Protein 6C7L (pdb70)

Secondary structure (DSSP, 8-state):
-----PEEEESTTGGGGHHHHHTT-SEEEEEE-HHHHHTTHHHHHHHHHHHTT-EEEEEE---SS-BHHHHHHHHHHHHHH--SEEEEEESHHHHHHHHHHHHHHH-TTS-HHHH-BSSTT--PPPP----SEEEEEESSS---TTT-SEEEEEETTEEEEEE-GGGS-SEEEE-TTTGGGS-HHHHHHHHHHHHHHHHHHHHSTT--HHHHHHHHHHHHHHHHHHHHHHTT-HHHHHHHHHHHHHHHHHHHHH---HHHHHHHHTGGGS-HHHHHHHHHHHHHHHHHHH-HHHHHHHHHHHHHTT--SHHHHHHHHHHHHHHTTPPPGGGTS-HHHHHHHHHHHHHHHHH-GGGGGSSS---HHHHHHHHHHHHHT-

Radius of gyration: 20.1 Å; Cα contacts (8 Å, |Δi|>4): 814; chains: 1; bounding box: 44×54×52 Å

Organism: NCBI:txid277988

Sequence (378 aa):
MFWLKTRIIEGEGSLSRRLLSREVKGHERVLILASGSMKRHGFLSEAEDYVKEAGAEEVFSIAGLPAEPSVEVIEEEFLPKVREFGPDLLLVAMMGGGSVIDTTKALKVFYDAPELNNFGEIAFIDRFSKKPKKPVPRLKTLLIAIPSTSGAGSEVSGASVVLKKKGGVKYNIVTPEIAPDVAILDPRLLPRTMPPEEVARNSSGLDVLVHGIEAYTTKKVASPFSDAMAIKAIKTVYRWLPLSVKGDEEEARARVHYAATMMAGIAFLNARLGLCHAMSHKAAWIGPHHGLLNAVFLPYVMEFNASKSSDDYARRRYAEIARELGFQQTAKKDLIEVVKKELNEEMLGVPKLGELVDEETFASSKVEEMAEKTYHDGLIAFNPVEPKPEEIKELYLKAYRGE

CATH classification: 1.20.1090.10

InterPro domains:
  IPR001670 Alcohol dehydrogenase, iron-type/glycerol dehydrogenase GldA [PF00465] (6-176)
  IPR034802 NADPH-dependent butanol dehydrogenase [cd08179] (1-375)
  IPR039697 Iron-type alcohol dehydrogenase-like [PTHR11496] (2-375)
  IPR056798 Fe-containing alcohol dehydrogenase-like, C-terminal [PF25137] (190-375)

Structure (mmCIF, N/CA/C/O backbone):
data_6C7L
#
_entry.id   6C7L
#
_cell.length_a   69.304
_cell.length_b   69.304
_cell.length_c   166.644
_cell.angle_alpha   90.00
_cell.angle_beta   90.00
_cell.angle_gamma   90.00
#
_symmetry.space_group_name_H-M   'P 43 21 2'
#
loop_
_entity.id
_entity.type
_entity.pdbx_description
1 polymer 'Alcohol dehydrogenase'
2 non-polymer "2'-MONOPHOSPHOADENOSINE-5'-DIPHOSPHATE"
3 non-polymer 'PHOSPHATE ION'
4 non-polymer 1,2-ETHANEDIOL
5 non-polymer (4S)-2-METHYL-2,4-PENTANEDIOL
6 water water
#
loop_
_atom_site.group_PDB
_atom_site.id
_atom_site.type_symbol
_atom_site.label_atom_id
_atom_site.label_alt_id
_atom_site.label_comp_id
_atom_site.label_asym_id
_atom_site.label_entity_id
_atom_site.label_seq_id
_atom_site.pdbx_PDB_ins_code
_atom_site.Cartn_x
_atom_site.Cartn_y
_atom_site.Cartn_z
_atom_site.occupancy
_atom_site.B_iso_or_equiv
_atom_site.auth_seq_id
_atom_site.auth_comp_id
_atom_site.auth_asym_id
_atom_site.auth_atom_id
_atom_site.pdbx_PDB_model_num
ATOM 1 N N . MET A 1 1 ? -16.132 -9.378 -11.321 1.00 42.72 1 MET A N 1
ATOM 2 C CA . MET A 1 1 ? -16.582 -9.512 -9.925 1.00 41.40 1 MET A CA 1
ATOM 3 C C . MET A 1 1 ? -15.366 -9.649 -8.996 1.00 37.03 1 MET A C 1
ATOM 4 O O . MET A 1 1 ? -14.225 -9.806 -9.458 1.00 36.42 1 MET A O 1
ATOM 20 N N . PHE A 1 2 ? -15.655 -9.766 -7.707 1.00 29.70 2 PHE A N 1
ATOM 21 C CA . PHE A 1 2 ? -14.675 -10.251 -6.731 1.00 27.97 2 PHE A CA 1
ATOM 22 C C . PHE A 1 2 ? -15.375 -11.265 -5.819 1.00 27.37 2 PHE A C 1
ATOM 23 O O . PHE A 1 2 ? -16.431 -10.980 -5.262 1.00 26.93 2 PHE A O 1
ATOM 40 N N . TRP A 1 3 ? -14.800 -12.445 -5.691 1.00 27.32 3 TRP A N 1
ATOM 41 C CA . TRP A 1 3 ? -15.330 -13.453 -4.795 1.00 30.36 3 TRP A CA 1
ATOM 42 C C . TRP A 1 3 ? -14.198 -14.313 -4.277 1.00 31.27 3 TRP A C 1
ATOM 43 O O . TRP A 1 3 ? -13.109 -14.387 -4.874 1.00 30.76 3 TRP A O 1
ATOM 64 N N . LEU A 1 4 ? -14.465 -14.972 -3.160 1.00 26.93 4 LEU A N 1
ATOM 65 C CA . LEU A 1 4 ? -13.513 -15.909 -2.585 1.00 27.17 4 LEU A CA 1
ATOM 66 C C . LEU A 1 4 ? -14.321 -17.000 -1.908 1.00 27.90 4 LEU A C 1
ATOM 67 O O . LEU A 1 4 ? -15.031 -16.734 -0.920 1.00 27.07 4 LEU A O 1
ATOM 83 N N . LYS A 1 5 ? -14.249 -18.203 -2.468 1.00 25.93 5 LYS A N 1
ATOM 84 C CA . LYS A 1 5 ? -14.937 -19.347 -1.875 1.00 29.29 5 LYS A CA 1
ATOM 85 C C . LYS A 1 5 ? -14.269 -19.778 -0.585 1.00 28.58 5 LYS A C 1
ATOM 86 O O . LYS A 1 5 ? -14.923 -20.178 0.352 1.00 28.52 5 LYS A O 1
ATOM 105 N N . THR A 1 6 ? -12.946 -19.794 -0.602 1.00 27.38 6 THR A N 1
ATOM 106 C CA . THR A 1 6 ? -12.155 -20.470 0.402 1.00 26.21 6 THR A CA 1
ATOM 107 C C . THR A 1 6 ? -12.130 -19.658 1.694 1.00 28.51 6 THR A C 1
ATOM 108 O O . THR A 1 6 ? -11.881 -18.462 1.681 1.00 26.77 6 THR A O 1
ATOM 119 N N . ARG A 1 7 ? -12.310 -20.347 2.810 1.00 29.00 7 ARG A N 1
ATOM 120 C CA . ARG A 1 7 ? -12.050 -19.798 4.136 1.00 28.93 7 ARG A CA 1
ATOM 121 C C . ARG A 1 7 ? -10.598 -20.054 4.529 1.00 26.61 7 ARG A C 1
ATOM 122 O O . ARG A 1 7 ? -10.119 -21.194 4.440 1.00 25.69 7 ARG A O 1
ATOM 143 N N . ILE A 1 8 ? -9.896 -18.994 4.910 1.00 25.08 8 ILE A N 1
ATOM 144 C CA . ILE A 1 8 ? -8.470 -19.070 5.166 1.00 26.70 8 ILE A CA 1
ATOM 145 C C . ILE A 1 8 ? -8.168 -19.072 6.671 1.00 27.65 8 ILE A C 1
ATOM 146 O O . ILE A 1 8 ? -8.609 -18.193 7.436 1.00 27.48 8 ILE A O 1
ATOM 162 N N . ILE A 1 9 ? -7.506 -20.134 7.091 1.00 28.05 9 ILE A N 1
ATOM 163 C CA . ILE A 1 9 ? -6.959 -20.245 8.441 1.00 27.92 9 ILE A CA 1
ATOM 164 C C . ILE A 1 9 ? -5.457 -20.050 8.366 1.00 28.08 9 ILE A C 1
ATOM 165 O O . ILE A 1 9 ? -4.802 -20.677 7.536 1.00 29.24 9 ILE A O 1
ATOM 181 N N . GLU A 1 10 ? -4.915 -19.141 9.172 1.00 28.46 10 GLU A N 1
ATOM 182 C CA . GLU A 1 10 ? -3.509 -18.748 9.060 1.00 29.12 10 GLU A CA 1
ATOM 183 C C . GLU A 1 10 ? -2.928 -18.490 10.437 1.00 31.49 10 GLU A C 1
ATOM 184 O O . GLU A 1 10 ? -3.617 -18.021 11.329 1.00 34.99 10 GLU A O 1
ATOM 206 N N . GLY A 1 11 ? -1.658 -18.823 10.624 1.00 28.19 11 GLY A N 1
ATOM 207 C CA . GLY A 1 11 ? -0.982 -18.496 11.873 1.00 30.71 11 GLY A CA 1
ATOM 208 C C . GLY A 1 11 ? -0.068 -19.599 12.344 1.00 27.96 11 GLY A C 1
ATOM 209 O O . GLY A 1 11 ? -0.139 -20.737 11.853 1.00 27.00 11 GLY A O 1
ATOM 213 N N . GLU A 1 12 ? 0.765 -19.281 13.330 1.00 28.56 12 GLU A N 1
ATOM 214 C CA . GLU A 1 12 ? 1.675 -20.278 13.911 1.00 28.55 12 GLU A CA 1
ATOM 215 C C . GLU A 1 12 ? 0.861 -21.352 14.586 1.00 28.13 12 GLU A C 1
ATOM 216 O O . GLU A 1 12 ? -0.127 -21.060 15.236 1.00 30.28 12 GLU A O 1
ATOM 228 N N . GLY A 1 13 ? 1.226 -22.605 14.344 1.00 30.80 13 GLY A N 1
ATOM 229 C CA . GLY A 1 13 ? 0.556 -23.739 14.948 1.00 30.31 13 GLY A CA 1
ATOM 230 C C . GLY A 1 13 ? -0.794 -24.074 14.341 1.00 31.80 13 GLY A C 1
ATOM 231 O O . GLY A 1 13 ? -1.466 -24.989 14.811 1.00 30.91 13 GLY A O 1
ATOM 235 N N . SER A 1 14 ? -1.156 -23.412 13.234 1.00 29.64 14 SER A N 1
ATOM 236 C CA . SER A 1 14 ? -2.512 -23.512 12.710 1.00 28.92 14 SER A CA 1
ATOM 237 C C . SER A 1 14 ? -2.824 -24.845 12.015 1.00 30.03 14 SER A C 1
ATOM 238 O O . SER A 1 14 ? -3.995 -25.180 11.857 1.00 27.73 14 SER A O 1
ATOM 246 N N . LEU A 1 15 ? -1.819 -25.679 11.743 1.00 27.89 15 LEU A N 1
ATOM 247 C CA . LEU A 1 15 ? -2.106 -27.053 11.297 1.00 28.98 15 LEU A CA 1
ATOM 248 C C . LEU A 1 15 ? -3.054 -27.817 12.247 1.00 29.24 15 LEU A C 1
ATOM 249 O O . LEU A 1 15 ? -3.853 -28.652 11.806 1.00 27.79 15 LEU A O 1
ATOM 265 N N . SER A 1 16 ? -2.915 -27.568 13.546 1.00 28.19 16 SER A N 1
ATOM 266 C CA . SER A 1 16 ? -3.768 -28.198 14.548 1.00 29.55 16 SER A CA 1
ATOM 267 C C . SER A 1 16 ? -5.258 -27.850 14.426 1.00 30.59 16 SER A C 1
ATOM 268 O O . SER A 1 16 ? -6.109 -28.596 14.927 1.00 29.28 16 SER A O 1
ATOM 276 N N A ARG A 1 17 ? -5.567 -26.745 13.755 0.50 30.03 17 ARG A N 1
ATOM 277 N N B ARG A 1 17 ? -5.573 -26.763 13.728 0.50 30.35 17 ARG A N 1
ATOM 278 C CA A ARG A 1 17 ? -6.952 -26.399 13.438 0.50 32.00 17 ARG A CA 1
ATOM 279 C CA B ARG A 1 17 ? -6.965 -26.412 13.433 0.50 32.50 17 ARG A CA 1
ATOM 280 C C A ARG A 1 17 ? -7.667 -27.456 12.596 0.50 29.93 17 ARG A C 1
ATOM 281 C C B ARG A 1 17 ? -7.659 -27.366 12.467 0.50 30.33 17 ARG A C 1
ATOM 282 O O A ARG A 1 17 ? -8.894 -27.561 12.659 0.50 28.36 17 ARG A O 1
ATOM 283 O O B ARG A 1 17 ? -8.854 -27.237 12.236 0.50 29.99 17 ARG A O 1
ATOM 324 N N . LEU A 1 18 ? -6.910 -28.310 11.901 1.00 29.46 18 LEU A N 1
ATOM 325 C CA A LEU A 1 18 ? -7.510 -29.425 11.181 0.60 29.83 18 LEU A CA 1
ATOM 326 C CA B LEU A 1 18 ? -7.485 -29.470 11.205 0.40 30.74 18 LEU A CA 1
ATOM 327 C C . LEU A 1 18 ? -8.511 -30.204 12.055 1.00 32.50 18 LEU A C 1
ATOM 328 O O . LEU A 1 18 ? -9.560 -30.651 11.559 1.00 34.12 18 LEU A O 1
ATOM 358 N N . SER A 1 19 ? -8.216 -30.367 13.347 1.00 33.19 19 SER A N 1
ATOM 359 C CA . SER A 1 19 ? -9.159 -31.091 14.225 1.00 33.66 19 SER A CA 1
ATOM 360 C C . SER A 1 19 ? -10.543 -30.456 14.206 1.00 36.23 19 SER A C 1
ATOM 361 O O . SER A 1 19 ? -11.537 -31.149 14.012 1.00 37.45 19 SER A O 1
ATOM 369 N N . ARG A 1 20 ? -10.582 -29.129 14.332 1.00 34.48 20 ARG A N 1
ATOM 370 C CA . ARG A 1 20 ? -11.827 -28.381 14.316 1.00 36.07 20 ARG A CA 1
ATOM 371 C C . ARG A 1 20 ? -12.493 -28.491 12.964 1.00 36.16 20 ARG A C 1
ATOM 372 O O . ARG A 1 20 ? -13.702 -28.703 12.887 1.00 36.23 20 ARG A O 1
ATOM 406 N N . GLU A 1 21 ? -11.698 -28.443 11.896 1.00 33.30 21 GLU A N 1
ATOM 407 C CA . GLU A 1 21 ? -12.245 -28.459 10.547 1.00 34.67 21 GLU A CA 1
ATOM 408 C C . GLU A 1 21 ? -12.783 -29.814 10.113 1.00 36.54 21 GLU A C 1
ATOM 409 O O . GLU A 1 21 ? -13.595 -29.884 9.199 1.00 37.99 21 GLU A O 1
ATOM 421 N N . VAL A 1 22 ? -12.330 -30.899 10.721 1.00 38.90 22 VAL A N 1
ATOM 422 C CA . VAL A 1 22 ? -12.863 -32.200 10.320 1.00 43.63 22 VAL A CA 1
ATOM 423 C C . VAL A 1 22 ? -14.084 -32.619 11.134 1.00 45.62 22 VAL A C 1
ATOM 424 O O . VAL A 1 22 ? -14.831 -33.478 10.693 1.00 4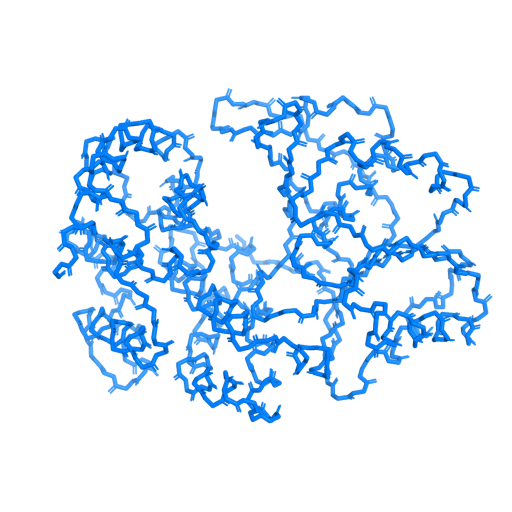6.59 22 VAL A O 1
ATOM 437 N N . LYS A 1 23 ? -14.354 -31.944 12.250 1.00 53.24 23 LYS A N 1
ATOM 438 C CA . LYS A 1 23 ? -15.626 -32.128 12.971 1.00 61.92 23 LYS A CA 1
ATOM 439 C C . LYS A 1 23 ? -16.793 -32.286 12.009 1.00 58.38 23 LYS A C 1
ATOM 440 O O . LYS A 1 23 ? -17.003 -31.433 11.148 1.00 53.91 23 LYS A O 1
ATOM 459 N N . GLY A 1 24 ? -17.571 -33.355 12.189 1.00 56.42 24 GLY A N 1
ATOM 460 C CA . GLY A 1 24 ? -18.736 -33.612 11.352 1.00 55.11 24 GLY A CA 1
ATOM 461 C C . GLY A 1 24 ? -18.414 -34.479 10.147 1.00 51.44 24 GLY A C 1
ATOM 462 O O . GLY A 1 24 ? -19.257 -34.687 9.281 1.00 54.05 24 GLY A O 1
ATOM 466 N N . HIS A 1 25 ? -17.158 -34.893 10.042 1.00 43.67 25 HIS A N 1
ATOM 467 C CA . HIS A 1 25 ? -16.731 -35.782 8.981 1.00 44.65 25 HIS A CA 1
ATOM 468 C C . HIS A 1 25 ? -16.052 -36.964 9.625 1.00 43.97 25 HIS A C 1
ATOM 469 O O . HIS A 1 25 ? -15.424 -36.841 10.674 1.00 52.96 25 HIS A O 1
ATOM 484 N N . GLU A 1 26 ? -16.244 -38.122 9.035 1.00 42.53 26 GLU A N 1
ATOM 485 C CA . GLU A 1 26 ? -15.850 -39.361 9.680 1.00 45.64 26 GLU A CA 1
ATOM 486 C C . GLU A 1 26 ? -14.689 -40.029 8.958 1.00 40.98 26 GLU A C 1
ATOM 487 O O . GLU A 1 26 ? -14.014 -40.893 9.535 1.00 37.27 26 GLU A O 1
ATOM 499 N N . ARG A 1 27 ? -14.487 -39.677 7.688 1.00 35.88 27 ARG A N 1
ATOM 500 C CA . ARG A 1 27 ? -13.508 -40.385 6.862 1.00 36.56 27 ARG A CA 1
ATOM 501 C C . ARG A 1 27 ? -12.692 -39.429 5.995 1.00 34.46 27 ARG A C 1
ATOM 502 O O . ARG A 1 27 ? -13.160 -38.910 4.984 1.00 35.20 27 ARG A O 1
ATOM 523 N N . VAL A 1 28 ? -11.465 -39.190 6.422 1.00 32.93 28 VAL A N 1
ATOM 524 C CA . VAL A 1 28 ? -10.636 -38.169 5.805 1.00 33.25 28 VAL A CA 1
ATOM 525 C C . VAL A 1 28 ? -9.520 -38.799 4.982 1.00 32.63 28 VAL A C 1
ATOM 526 O O . VAL A 1 28 ? -8.727 -39.610 5.490 1.00 31.31 28 VAL A O 1
ATOM 539 N N . LEU A 1 29 ? -9.443 -38.429 3.708 1.00 31.29 29 LEU A N 1
ATOM 540 C CA . LEU A 1 29 ? -8.327 -38.871 2.881 1.00 33.33 29 LEU A CA 1
ATOM 541 C C . LEU A 1 29 ? -7.356 -37.739 2.725 1.00 30.50 29 LEU A C 1
ATOM 542 O O . LEU A 1 29 ? -7.780 -36.629 2.416 1.00 29.17 29 LEU A O 1
ATOM 558 N N . ILE A 1 30 ? -6.069 -38.020 2.944 1.00 30.63 30 ILE A N 1
ATOM 559 C CA . ILE A 1 30 ? -4.979 -37.022 2.770 1.00 29.77 30 ILE A CA 1
ATOM 560 C C . ILE A 1 30 ? -4.038 -37.448 1.646 1.00 30.93 30 ILE A C 1
ATOM 561 O O . ILE A 1 30 ? -3.518 -38.574 1.634 1.00 29.75 30 ILE A O 1
ATOM 577 N N . LEU A 1 31 ? -3.908 -36.594 0.638 1.00 29.19 31 LEU A N 1
ATOM 578 C CA . LEU A 1 31 ? -2.828 -36.709 -0.317 1.00 31.69 31 LEU A CA 1
ATOM 579 C C . LEU A 1 31 ? -1.720 -35.776 0.113 1.00 31.39 31 LEU A C 1
ATOM 580 O O . LEU A 1 31 ? -1.944 -34.588 0.352 1.00 29.38 31 LEU A O 1
ATOM 596 N N . ALA A 1 32 ? -0.507 -36.304 0.171 1.00 31.61 32 ALA A N 1
ATOM 597 C CA . ALA A 1 32 ? 0.628 -35.569 0.681 1.00 32.08 32 ALA A CA 1
ATOM 598 C C . ALA A 1 32 ? 1.846 -35.753 -0.220 1.00 33.87 32 ALA A C 1
ATOM 599 O O . ALA A 1 32 ? 2.040 -36.836 -0.801 1.00 34.39 32 ALA A O 1
ATOM 606 N N . SER A 1 33 ? 2.738 -34.761 -0.216 1.00 31.63 33 SER A N 1
ATOM 607 C CA . SER A 1 33 ? 4.059 -34.939 -0.843 1.00 33.40 33 SER A CA 1
ATOM 608 C C . SER A 1 33 ? 4.943 -35.843 -0.002 1.00 34.31 33 SER A C 1
ATOM 609 O O . SER A 1 33 ? 4.707 -36.039 1.204 1.00 33.01 33 SER A O 1
ATOM 617 N N . GLY A 1 34 ? 5.944 -36.414 -0.665 1.00 36.67 34 GLY A N 1
ATOM 618 C CA . GLY A 1 34 ? 6.999 -37.178 0.011 1.00 37.08 34 GLY A CA 1
ATOM 619 C C . GLY A 1 34 ? 7.609 -36.382 1.160 1.00 36.79 34 GLY A C 1
ATOM 620 O O . GLY A 1 34 ? 7.776 -36.897 2.266 1.00 36.20 34 GLY A O 1
ATOM 624 N N . SER A 1 35 ? 7.841 -35.094 0.929 1.00 35.34 35 SER A N 1
ATOM 625 C CA . SER A 1 35 ? 8.495 -34.245 1.939 1.00 37.02 35 SER A CA 1
ATOM 626 C C . SER A 1 35 ? 7.613 -34.049 3.206 1.00 37.48 35 SER A C 1
ATOM 627 O O . SER A 1 35 ? 8.118 -34.012 4.343 1.00 35.35 35 SER A O 1
ATOM 640 N N . MET A 1 36 ? 6.300 -33.941 3.009 1.00 32.39 36 MET A N 1
ATOM 641 C CA . MET A 1 36 ? 5.364 -33.824 4.139 1.00 33.90 36 MET A CA 1
ATOM 642 C C . MET A 1 36 ? 5.415 -35.079 5.022 1.00 34.43 36 MET A C 1
ATOM 643 O O . MET A 1 36 ? 5.446 -34.995 6.245 1.00 33.87 36 MET A O 1
ATOM 657 N N . LYS A 1 37 ? 5.534 -36.239 4.395 1.00 35.75 37 LYS A N 1
ATOM 658 C CA . LYS A 1 37 ? 5.702 -37.489 5.129 1.00 37.14 37 LYS A CA 1
ATOM 659 C C . LYS A 1 37 ? 7.038 -37.500 5.875 1.00 38.17 37 LYS A C 1
ATOM 660 O O . LYS A 1 37 ? 7.060 -37.734 7.082 1.00 39.46 37 LYS A O 1
ATOM 696 N N . ARG A 1 38 ? 8.136 -37.267 5.156 1.00 39.08 38 ARG A N 1
ATOM 697 C CA . ARG A 1 38 ? 9.490 -37.331 5.740 1.00 41.22 38 ARG A CA 1
ATOM 698 C C . ARG A 1 38 ? 9.690 -36.393 6.923 1.00 41.21 38 ARG A C 1
ATOM 699 O O . ARG A 1 38 ? 10.441 -36.713 7.844 1.00 39.89 38 ARG A O 1
ATOM 732 N N . HIS A 1 39 ? 9.132 -35.192 6.840 1.00 37.52 39 HIS A N 1
ATOM 733 C CA . HIS A 1 39 ? 9.298 -34.195 7.886 1.00 38.41 39 HIS A CA 1
ATOM 734 C C . HIS A 1 39 ? 8.355 -34.388 9.052 1.00 34.79 39 HIS A C 1
ATOM 735 O O . HIS A 1 39 ? 8.368 -33.591 9.992 1.00 35.75 39 HIS A O 1
ATOM 761 N N . GLY A 1 40 ? 7.512 -35.412 8.975 1.00 32.71 40 GLY A N 1
ATOM 762 C CA . GLY A 1 40 ? 6.589 -35.747 10.069 1.00 34.99 40 GLY A CA 1
ATOM 763 C C . GLY A 1 40 ? 5.284 -34.970 10.073 1.00 31.36 40 GLY A C 1
ATOM 764 O O . GLY A 1 40 ? 4.442 -35.193 10.924 1.00 34.59 40 GLY A O 1
ATOM 768 N N . PHE A 1 41 ? 5.076 -34.108 9.081 1.00 32.38 41 PHE A N 1
ATOM 769 C CA . PHE A 1 41 ? 3.904 -33.247 9.064 1.00 30.25 41 PHE A CA 1
ATOM 770 C C . PHE A 1 41 ? 2.653 -34.047 8.729 1.00 30.60 41 PHE A C 1
ATOM 771 O O . PHE A 1 41 ? 1.558 -33.755 9.241 1.00 30.20 41 PHE A O 1
ATOM 788 N N . LEU A 1 42 ? 2.792 -35.013 7.822 1.00 29.94 42 LEU A N 1
ATOM 789 C CA . LEU A 1 42 ? 1.690 -35.933 7.529 1.00 31.28 42 LEU A CA 1
ATOM 790 C C . LEU A 1 42 ? 1.209 -36.666 8.795 1.00 30.75 42 LEU A C 1
ATOM 791 O O . LEU A 1 42 ? 0.009 -36.761 9.040 1.00 32.55 42 LEU A O 1
ATOM 807 N N . SER A 1 43 ? 2.134 -37.158 9.611 1.00 31.73 43 SER A N 1
ATOM 808 C CA . SER A 1 43 ? 1.723 -37.855 10.837 1.00 31.27 43 SER A CA 1
ATOM 809 C C . SER A 1 43 ? 1.019 -36.913 11.800 1.00 31.15 43 SER A C 1
ATOM 810 O O . SER A 1 43 ? 0.086 -37.327 12.499 1.00 32.30 43 SER A O 1
ATOM 830 N N . GLU A 1 44 ? 1.444 -35.650 11.836 1.00 31.36 44 GLU A N 1
ATOM 831 C CA . GLU A 1 44 ? 0.763 -34.659 12.656 1.00 30.95 44 GLU A CA 1
ATOM 832 C C . GLU A 1 44 ? -0.681 -34.435 12.189 1.00 32.44 44 GLU A C 1
ATOM 833 O O . GLU A 1 44 ? -1.627 -34.494 12.991 1.00 31.75 44 GLU A O 1
ATOM 845 N N . ALA A 1 45 ? -0.858 -34.300 10.882 1.00 29.74 45 ALA A N 1
ATOM 846 C CA . ALA A 1 45 ? -2.173 -34.082 10.296 1.00 29.62 45 ALA A CA 1
ATOM 847 C C . ALA A 1 45 ? -3.094 -35.268 10.604 1.00 31.82 45 ALA A C 1
ATOM 848 O O . ALA A 1 45 ? -4.251 -35.090 10.999 1.00 30.63 45 ALA A O 1
ATOM 855 N N . GLU A 1 46 ? -2.559 -36.476 10.437 1.00 31.52 46 GLU A N 1
ATOM 856 C CA . GLU A 1 46 ? -3.282 -37.693 10.800 1.00 34.14 46 GLU A CA 1
ATOM 857 C C . GLU A 1 46 ? -3.709 -37.693 12.282 1.00 33.35 46 GLU A C 1
ATOM 858 O O . GLU A 1 46 ? -4.823 -38.101 12.611 1.00 35.24 46 GLU A O 1
ATOM 870 N N . ASP A 1 47 ? -2.796 -37.279 13.159 1.00 32.24 47 ASP A N 1
ATOM 871 C CA . ASP A 1 47 ? -3.069 -37.171 14.593 1.00 31.78 47 ASP A CA 1
ATOM 872 C C . ASP A 1 47 ? -4.195 -36.190 14.876 1.00 34.47 47 ASP A C 1
ATOM 873 O O . ASP A 1 47 ? -5.136 -36.506 15.611 1.00 32.76 47 ASP A O 1
ATOM 882 N N . TYR A 1 48 ? -4.151 -35.034 14.217 1.00 33.38 48 TYR A N 1
ATOM 883 C CA . TYR A 1 48 ? -5.202 -34.033 14.379 1.00 31.74 48 TYR A CA 1
ATOM 884 C C . TYR A 1 48 ? -6.563 -34.527 13.907 1.00 31.61 48 TYR A C 1
ATOM 885 O O . TYR A 1 48 ? -7.580 -34.226 14.520 1.00 34.93 48 TYR A O 1
ATOM 903 N N . VAL A 1 49 ? -6.583 -35.259 12.809 1.00 31.29 49 VAL A N 1
ATOM 904 C CA . VAL A 1 49 ? -7.809 -35.875 12.297 1.00 33.14 49 VAL A CA 1
ATOM 905 C C . VAL A 1 49 ? -8.360 -36.925 13.285 1.00 35.03 49 VAL A C 1
ATOM 906 O O . VAL A 1 49 ? -9.551 -36.942 13.591 1.00 36.64 49 VAL A O 1
ATOM 919 N N . LYS A 1 50 ? -7.491 -37.767 13.822 1.00 37.49 50 LYS A N 1
ATOM 920 C CA . LYS A 1 50 ? -7.940 -38.809 14.763 1.00 40.95 50 LYS A CA 1
ATOM 921 C C . LYS A 1 50 ? -8.450 -38.202 16.079 1.00 42.21 50 LYS A C 1
ATOM 922 O O . LYS A 1 50 ? -9.516 -38.588 16.555 1.00 43.78 50 LYS A O 1
ATOM 958 N N . GLU A 1 51 ? -7.803 -37.143 16.565 1.00 40.77 51 GLU A N 1
ATOM 959 C CA . GLU A 1 51 ? -8.320 -36.379 17.711 1.00 42.55 51 GLU A CA 1
ATOM 960 C C . GLU A 1 51 ? -9.792 -36.027 17.585 1.00 44.18 51 GLU A C 1
ATOM 961 O O . GLU A 1 51 ? -10.499 -35.934 18.596 1.00 42.70 51 GLU A O 1
ATOM 983 N N . ALA A 1 52 ? -10.183 -35.609 16.386 1.00 41.75 52 ALA A N 1
ATOM 984 C CA . ALA A 1 52 ? -11.551 -35.180 16.122 1.00 46.16 52 ALA A CA 1
ATOM 985 C C . ALA A 1 52 ? -12.545 -36.339 15.998 1.00 45.22 52 ALA A C 1
ATOM 986 O O . ALA A 1 52 ? -13.711 -36.096 15.698 1.00 49.08 52 ALA A O 1
ATOM 993 N N . GLY A 1 53 ? -12.066 -37.578 16.054 1.00 45.24 53 GLY A N 1
ATOM 994 C CA . GLY A 1 53 ? -12.959 -38.758 16.001 1.00 41.72 53 GLY A CA 1
ATOM 995 C C . GLY A 1 53 ? -13.130 -39.359 14.614 1.00 42.69 53 GLY A C 1
ATOM 996 O O . GLY A 1 53 ? -13.908 -40.290 14.415 1.00 43.72 53 GLY A O 1
ATOM 1000 N N . ALA A 1 54 ? -12.362 -38.878 13.644 1.00 39.71 54 ALA A N 1
ATOM 1001 C CA . ALA A 1 54 ? -12.445 -39.424 12.294 1.00 40.05 54 ALA A CA 1
ATOM 1002 C C . ALA A 1 54 ? -11.380 -40.501 12.063 1.00 39.37 54 ALA A C 1
ATOM 1003 O O . ALA A 1 54 ? -10.390 -40.577 12.770 1.00 36.65 54 ALA A O 1
ATOM 1010 N N . GLU A 1 55 ? -11.648 -41.367 11.102 1.00 39.23 55 GLU A N 1
ATOM 1011 C CA A GLU A 1 55 ? -10.611 -42.203 10.547 0.55 39.20 55 GLU A CA 1
ATOM 1012 C CA B GLU A 1 55 ? -10.644 -42.240 10.512 0.45 39.31 55 GLU A CA 1
ATOM 1013 C C . GLU A 1 55 ? -9.925 -41.498 9.379 1.00 39.79 55 GLU A C 1
ATOM 1014 O O . GLU A 1 55 ? -10.495 -40.598 8.741 1.00 35.56 55 GLU A O 1
ATOM 1036 N N . VAL A 1 56 ? -8.669 -41.847 9.158 1.00 35.90 56 VAL A N 1
ATOM 1037 C CA . VAL A 1 56 ? -7.858 -41.170 8.173 1.00 36.85 56 VAL A CA 1
ATOM 1038 C C . VAL A 1 56 ? -7.114 -42.199 7.362 1.00 37.68 56 VAL A C 1
ATOM 1039 O O . VAL A 1 56 ? -6.771 -43.271 7.869 1.00 38.77 56 VAL A O 1
ATOM 1052 N N . PHE A 1 57 ? -6.977 -41.921 6.079 1.00 33.54 57 PHE A N 1
ATOM 1053 C CA . PHE A 1 57 ? -6.118 -42.694 5.208 1.00 38.74 57 PHE A CA 1
ATOM 1054 C C . PHE A 1 57 ? -5.296 -41.754 4.363 1.00 36.76 57 PHE A C 1
ATOM 1055 O O . PHE A 1 57 ? -5.844 -40.781 3.830 1.00 35.53 57 PHE A O 1
ATOM 1072 N N . SER A 1 58 ? -4.020 -42.070 4.150 1.00 33.81 58 SER A N 1
ATOM 1073 C CA . SER A 1 58 ? -3.117 -41.130 3.465 1.00 35.71 58 SER A CA 1
ATOM 1074 C C . SER A 1 58 ? -2.413 -41.782 2.301 1.00 39.22 58 SER A C 1
ATOM 1075 O O . SER A 1 58 ? -1.988 -42.934 2.386 1.00 37.01 58 SER A O 1
ATOM 1083 N N . ILE A 1 59 ? -2.257 -41.018 1.231 1.00 35.41 59 ILE A N 1
ATOM 1084 C CA . ILE A 1 59 ? -1.477 -41.428 0.079 1.00 37.23 59 ILE A CA 1
ATOM 1085 C C . ILE A 1 59 ? -0.367 -40.405 -0.069 1.00 37.81 59 ILE A C 1
ATOM 1086 O O . ILE A 1 59 ? -0.631 -39.218 -0.288 1.00 33.12 59 ILE A O 1
ATOM 1102 N N . ALA A 1 60 ? 0.866 -40.856 0.119 1.00 35.31 60 ALA A N 1
ATOM 1103 C CA . ALA A 1 60 ? 2.030 -39.974 0.147 1.00 40.11 60 ALA A CA 1
ATOM 1104 C C . ALA A 1 60 ? 2.927 -40.275 -1.047 1.00 45.19 60 ALA A C 1
ATOM 1105 O O . ALA A 1 60 ? 2.829 -41.337 -1.644 1.00 53.48 60 ALA A O 1
ATOM 1112 N N . GLY A 1 61 ? 3.767 -39.325 -1.429 1.00 42.70 61 GLY A N 1
ATOM 1113 C CA . GLY A 1 61 ? 4.696 -39.535 -2.528 1.00 45.54 61 GLY A CA 1
ATOM 1114 C C . GLY A 1 61 ? 4.012 -39.421 -3.882 1.00 47.55 61 GLY A C 1
ATOM 1115 O O . GLY A 1 61 ? 3.893 -40.380 -4.626 1.00 52.68 61 GLY A O 1
ATOM 1119 N N . LEU A 1 62 ? 3.555 -38.227 -4.195 1.00 49.11 62 LEU A N 1
ATOM 1120 C CA . LEU A 1 62 ? 2.878 -38.003 -5.445 1.00 47.68 62 LEU A CA 1
ATOM 1121 C C . LEU A 1 62 ? 3.895 -37.481 -6.455 1.00 47.06 62 LEU A C 1
ATOM 1122 O O . LEU A 1 62 ? 4.800 -36.729 -6.089 1.00 44.47 62 LEU A O 1
ATOM 1138 N N . PRO A 1 63 ? 3.729 -37.849 -7.738 1.00 46.78 63 PRO A N 1
ATOM 1139 C CA . PRO A 1 63 ? 4.610 -37.302 -8.747 1.00 45.69 63 PRO A CA 1
ATOM 1140 C C . PRO A 1 63 ? 4.526 -35.793 -8.755 1.00 45.76 63 PRO A C 1
ATOM 1141 O O . PRO A 1 63 ? 3.461 -35.228 -8.494 1.00 42.01 63 PRO A O 1
ATOM 1152 N N . ALA A 1 64 ? 5.647 -35.156 -9.058 1.00 46.07 64 ALA A N 1
ATOM 1153 C CA . ALA A 1 64 ? 5.725 -33.711 -9.127 1.00 44.77 64 ALA A CA 1
ATOM 1154 C C . ALA A 1 64 ? 4.869 -33.166 -10.284 1.00 42.87 64 ALA A C 1
ATOM 1155 O O . ALA A 1 64 ? 4.376 -32.044 -10.220 1.00 38.42 64 ALA A O 1
ATOM 1162 N N . GLU A 1 65 ? 4.742 -33.936 -11.363 1.00 42.01 65 GLU A N 1
ATOM 1163 C CA . GLU A 1 65 ? 3.898 -33.532 -12.483 1.00 43.94 65 GLU A CA 1
ATOM 1164 C C . GLU A 1 65 ? 2.649 -34.402 -12.480 1.00 39.44 65 GLU A C 1
ATOM 1165 O O . GLU A 1 65 ? 2.712 -35.572 -12.834 1.00 38.23 65 GLU A O 1
ATOM 1187 N N . PRO A 1 66 ? 1.510 -33.850 -12.044 1.00 36.66 66 PRO A N 1
ATOM 1188 C CA . PRO A 1 66 ? 0.315 -34.691 -11.904 1.00 35.37 66 PRO A CA 1
ATOM 1189 C C . PRO A 1 66 ? -0.174 -35.253 -13.240 1.00 34.35 66 PRO A C 1
ATOM 1190 O O . PRO A 1 66 ? -0.062 -34.584 -14.266 1.00 32.39 66 PRO A O 1
ATOM 1201 N N . SER A 1 67 ? -0.766 -36.439 -13.216 1.00 34.21 67 SER A N 1
ATOM 1202 C CA . SER A 1 67 ? -1.325 -37.018 -14.423 1.00 34.29 67 SER A CA 1
ATOM 1203 C C . SER A 1 67 ? -2.572 -37.805 -14.106 1.00 34.32 67 SER A C 1
ATOM 1204 O O . SER A 1 67 ? -2.683 -38.396 -13.019 1.00 34.55 67 SER A O 1
ATOM 1212 N N . VAL A 1 68 ? -3.486 -37.852 -15.082 1.00 32.98 68 VAL A N 1
ATOM 1213 C CA . VAL A 1 68 ? -4.724 -38.626 -14.979 1.00 35.01 68 VAL A CA 1
ATOM 1214 C C . VAL A 1 68 ? -4.400 -40.100 -14.719 1.00 37.55 68 VAL A C 1
ATOM 1215 O O . VAL A 1 68 ? -5.117 -40.811 -13.979 1.00 34.66 68 VAL A O 1
ATOM 1228 N N . GLU A 1 69 ? -3.339 -40.567 -15.370 1.00 38.13 69 GLU A N 1
ATOM 1229 C CA . GLU A 1 69 ? -2.999 -41.983 -15.358 1.00 40.21 69 GLU A CA 1
ATOM 1230 C C . GLU A 1 69 ? -2.572 -42.415 -13.979 1.00 41.62 69 GLU A C 1
ATOM 1231 O O . GLU A 1 69 ? -2.981 -43.462 -13.496 1.00 40.81 69 GLU A O 1
ATOM 1243 N N . VAL A 1 70 ? -1.790 -41.574 -13.322 1.00 40.11 70 VAL A N 1
ATOM 1244 C CA . VAL A 1 70 ? -1.371 -41.865 -11.975 1.00 40.47 70 VAL A CA 1
ATOM 1245 C C . VAL A 1 70 ? -2.512 -41.732 -10.978 1.00 37.41 70 VAL A C 1
ATOM 1246 O O . VAL A 1 70 ? -2.716 -42.621 -10.151 1.00 35.89 70 VAL A O 1
ATOM 1259 N N . ILE A 1 71 ? -3.354 -40.729 -11.157 1.00 37.07 71 ILE A N 1
ATOM 1260 C CA . ILE A 1 71 ? -4.564 -40.614 -10.339 1.00 36.66 71 ILE A CA 1
ATOM 1261 C C . ILE A 1 71 ? -5.483 -41.819 -10.524 1.00 41.76 71 ILE A C 1
ATOM 1262 O O . ILE A 1 71 ? -6.012 -42.337 -9.533 1.00 40.59 71 ILE A O 1
ATOM 1278 N N . GLU A 1 72 ? -5.618 -42.313 -11.763 1.00 41.12 72 GLU A N 1
ATOM 1279 C CA A GLU A 1 72 ? -6.448 -43.493 -12.035 0.55 44.32 72 GLU A CA 1
ATOM 1280 C CA B GLU A 1 72 ? -6.467 -43.483 -12.006 0.45 44.91 72 GLU A CA 1
ATOM 1281 C C . GLU A 1 72 ? -5.903 -44.743 -11.346 1.00 42.96 72 GLU A C 1
ATOM 1282 O O . GLU A 1 72 ? -6.661 -45.597 -10.935 1.00 45.14 72 GLU A O 1
ATOM 1304 N N . GLU A 1 73 ? -4.590 -44.788 -11.135 1.00 47.89 73 GLU A N 1
ATOM 1305 C CA . GLU A 1 73 ? -3.952 -45.874 -10.381 1.00 51.94 73 GLU A CA 1
ATOM 1306 C C . GLU A 1 73 ? -4.411 -45.980 -8.919 1.00 52.29 73 GLU A C 1
ATOM 1307 O O . GLU A 1 73 ? -4.556 -47.086 -8.399 1.00 49.54 73 GLU A O 1
ATOM 1319 N N . PHE A 1 74 ? -4.553 -44.856 -8.219 1.00 42.58 74 PHE A N 1
ATOM 1320 C CA . PHE A 1 74 ? -4.946 -44.938 -6.810 1.00 41.19 74 PHE A CA 1
ATOM 1321 C C . PHE A 1 74 ? -6.408 -44.594 -6.536 1.00 38.00 74 PHE A C 1
ATOM 1322 O O . PHE A 1 74 ? -6.889 -44.756 -5.422 1.00 38.63 74 PHE A O 1
ATOM 1339 N N . LEU A 1 75 ? -7.157 -44.301 -7.587 1.00 37.16 75 LEU A N 1
ATOM 1340 C CA . LEU A 1 75 ? -8.564 -43.988 -7.456 1.00 38.27 75 LEU A CA 1
ATOM 1341 C C . LEU A 1 75 ? -9.347 -45.161 -6.854 1.00 39.91 75 LEU A C 1
ATOM 1342 O O . LEU A 1 75 ? -10.217 -44.965 -6.012 1.00 36.77 75 LEU A O 1
ATOM 1358 N N . PRO A 1 76 ? -8.962 -46.395 -7.202 1.00 40.86 76 PRO A N 1
ATOM 1359 C CA . PRO A 1 76 ? -9.698 -47.520 -6.601 1.00 42.51 76 PRO A CA 1
ATOM 1360 C C . PRO A 1 76 ? -9.557 -47.548 -5.076 1.00 41.65 76 PRO A C 1
ATOM 1361 O O . PRO A 1 76 ? -10.563 -47.655 -4.358 1.00 40.21 76 PRO A O 1
ATOM 1372 N N . LYS A 1 77 ? -8.336 -47.334 -4.589 1.00 41.73 77 LYS A N 1
ATOM 1373 C CA . LYS A 1 77 ? -8.078 -47.217 -3.148 1.00 42.22 77 LYS A CA 1
ATOM 1374 C C . LYS A 1 77 ? -8.902 -46.086 -2.508 1.00 39.20 77 LYS A C 1
ATOM 1375 O O . LYS A 1 77 ? -9.562 -46.279 -1.485 1.00 36.43 77 LYS A O 1
ATOM 1394 N N . VAL A 1 78 ? -8.991 -44.947 -3.191 1.00 38.71 78 VAL A N 1
ATOM 1395 C CA . VAL A 1 78 ? -9.795 -43.845 -2.695 1.00 36.42 78 VAL A CA 1
ATOM 1396 C C . VAL A 1 78 ? -11.260 -44.212 -2.621 1.00 34.09 78 VAL A C 1
ATOM 1397 O O . VAL A 1 78 ? -11.938 -43.870 -1.650 1.00 37.38 78 VAL A O 1
ATOM 1410 N N . ARG A 1 79 ? -11.785 -44.801 -3.690 1.00 34.83 79 ARG A N 1
ATOM 1411 C CA . ARG A 1 79 ? -13.179 -45.227 -3.692 1.00 37.07 79 ARG A CA 1
ATOM 1412 C C . ARG A 1 79 ? -13.445 -46.306 -2.612 1.00 37.36 79 ARG A C 1
ATOM 1413 O O . ARG A 1 79 ? -14.470 -46.272 -1.937 1.00 40.43 79 ARG A O 1
ATOM 1445 N N . GLU A 1 80 ? -12.470 -47.175 -2.357 1.00 39.37 80 GLU A N 1
ATOM 1446 C CA . GLU A 1 80 ? -12.608 -48.189 -1.306 1.00 40.29 80 GLU A CA 1
ATOM 1447 C C . GLU A 1 80 ? -12.719 -47.578 0.093 1.00 42.21 80 GLU A C 1
ATOM 1448 O O . GLU A 1 80 ? -13.641 -47.905 0.839 1.00 41.76 80 GLU A O 1
ATOM 1460 N N . PHE A 1 81 ? -11.844 -46.617 0.411 1.00 36.63 81 PHE A N 1
ATOM 1461 C CA . PHE A 1 81 ? -11.965 -45.865 1.647 1.00 34.93 81 PHE A CA 1
ATOM 1462 C C . PHE A 1 81 ? -13.260 -45.027 1.737 1.00 34.90 81 PHE A C 1
ATOM 1463 O O . PHE A 1 81 ? -13.867 -44.942 2.806 1.00 35.11 81 PHE A O 1
ATOM 1480 N N . GLY A 1 82 ? -13.668 -44.379 0.644 1.00 34.56 82 GLY A N 1
ATOM 1481 C CA . GLY A 1 82 ? -14.895 -43.554 0.660 1.00 36.41 82 GLY A CA 1
ATOM 1482 C C . GLY A 1 82 ? -14.829 -42.324 1.567 1.00 37.80 82 GLY A C 1
ATOM 1483 O O . GLY A 1 82 ? -15.625 -42.167 2.524 1.00 35.95 82 GLY A O 1
ATOM 1487 N N . PRO A 1 83 ? -13.899 -41.411 1.260 1.00 34.91 83 PRO A N 1
ATOM 1488 C CA . PRO A 1 83 ? -13.792 -40.231 2.098 1.00 32.70 83 PRO A CA 1
ATOM 1489 C C . PRO A 1 83 ? -15.030 -39.316 2.021 1.00 32.76 83 PRO A C 1
ATOM 1490 O O . PRO A 1 83 ? -15.641 -39.202 0.975 1.00 31.32 83 PRO A O 1
ATOM 1501 N N . ASP A 1 84 ? -15.330 -38.617 3.110 1.00 33.24 84 ASP A N 1
ATOM 1502 C CA . ASP A 1 84 ? -16.224 -37.478 3.075 1.00 32.56 84 ASP A CA 1
ATOM 1503 C C . ASP A 1 84 ? -15.495 -36.142 3.279 1.00 32.67 84 ASP A C 1
ATOM 1504 O O . ASP A 1 84 ? -16.140 -35.124 3.490 1.00 33.12 84 ASP A O 1
ATOM 1513 N N . LEU A 1 85 ? -14.168 -36.161 3.186 1.00 31.13 85 LEU A N 1
ATOM 1514 C CA A LEU A 1 85 ? -13.354 -34.947 3.247 0.65 31.59 85 LEU A CA 1
ATOM 1515 C CA B LEU A 1 85 ? -13.351 -34.945 3.240 0.35 31.19 85 LEU A CA 1
ATOM 1516 C C . LEU A 1 85 ? -11.977 -35.257 2.665 1.00 31.42 85 LEU A C 1
ATOM 1517 O O . LE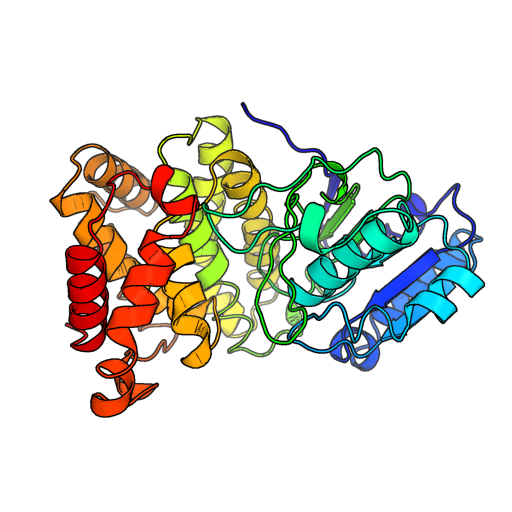U A 1 85 ? -11.409 -36.341 2.916 1.00 32.94 85 LEU A O 1
ATOM 1547 N N . LEU A 1 86 ? -11.499 -34.362 1.805 1.00 28.78 86 LEU A N 1
ATOM 1548 C CA . LEU A 1 86 ? -10.216 -34.489 1.175 1.00 29.73 86 LEU A CA 1
ATOM 1549 C C . LEU A 1 86 ? -9.283 -33.404 1.711 1.00 27.73 86 LEU A C 1
ATOM 1550 O O . LEU A 1 86 ? -9.660 -32.229 1.773 1.00 28.42 86 LEU A O 1
ATOM 1566 N N . VAL A 1 87 ? -8.041 -33.793 1.979 1.00 27.48 87 VAL A N 1
ATOM 1567 C CA . VAL A 1 87 ? -6.984 -32.865 2.390 1.00 29.26 87 VAL A CA 1
ATOM 1568 C C . VAL A 1 87 ? -5.798 -32.987 1.459 1.00 30.49 87 VAL A C 1
ATOM 1569 O O . VAL A 1 87 ? -5.298 -34.100 1.191 1.00 32.17 87 VAL A O 1
ATOM 1582 N N . ALA A 1 88 ? -5.331 -31.839 0.969 1.00 28.78 88 ALA A N 1
ATOM 1583 C CA . ALA A 1 88 ? -4.121 -31.803 0.178 1.00 27.98 88 ALA A CA 1
ATOM 1584 C C . ALA A 1 88 ? -3.016 -31.122 0.969 1.00 28.47 88 ALA A C 1
ATOM 1585 O O . ALA A 1 88 ? -3.196 -30.003 1.434 1.00 28.13 88 ALA A O 1
ATOM 1592 N N . MET A 1 89 ? -1.883 -31.800 1.119 1.00 27.99 89 MET A N 1
ATOM 1593 C CA A MET A 1 89 ? -0.768 -31.288 1.909 0.55 29.52 89 MET A CA 1
ATOM 1594 C CA B MET A 1 89 ? -0.786 -31.274 1.903 0.45 29.16 89 MET A CA 1
ATOM 1595 C C . MET A 1 89 ? 0.479 -31.338 1.076 1.00 29.15 89 MET A C 1
ATOM 1596 O O . MET A 1 89 ? 1.005 -32.407 0.842 1.00 30.65 89 MET A O 1
ATOM 1622 N N . GLY A 1 90 ? 0.993 -30.184 0.695 1.00 28.50 90 GLY A N 1
ATOM 1623 C CA . GLY A 1 90 ? 2.185 -30.160 -0.133 1.00 29.34 90 GLY A CA 1
ATOM 1624 C C . GLY A 1 90 ? 2.212 -28.946 -1.032 1.00 30.14 90 GLY A C 1
ATOM 1625 O O . GLY A 1 90 ? 1.553 -27.948 -0.757 1.00 28.55 90 GLY A O 1
ATOM 1629 N N . GLY A 1 91 ? 2.978 -29.022 -2.111 1.00 29.85 91 GLY A N 1
ATOM 1630 C CA . GLY A 1 91 ? 3.058 -27.913 -3.050 1.00 29.89 91 GLY A CA 1
ATOM 1631 C C . GLY A 1 91 ? 1.816 -27.774 -3.909 1.00 30.74 91 GLY A C 1
ATOM 1632 O O . GLY A 1 91 ? 0.843 -28.559 -3.787 1.00 28.84 91 GLY A O 1
ATOM 1636 N N . GLY A 1 92 ? 1.872 -26.813 -4.823 1.00 28.66 92 GLY A N 1
ATOM 1637 C CA . GLY A 1 92 ? 0.769 -26.578 -5.775 1.00 29.10 92 GLY A CA 1
ATOM 1638 C C . GLY A 1 92 ? 0.376 -27.850 -6.510 1.00 33.04 92 GLY A C 1
ATOM 1639 O O . GLY A 1 92 ? -0.799 -28.142 -6.677 1.00 31.11 92 GLY A O 1
ATOM 1643 N N . SER A 1 93 ? 1.365 -28.659 -6.879 1.00 32.48 93 SER A N 1
ATOM 1644 C CA . SER A 1 93 ? 1.083 -29.870 -7.631 1.00 33.26 93 SER A CA 1
ATOM 1645 C C . SER A 1 93 ? 0.258 -30.873 -6.832 1.00 31.53 93 SER A C 1
ATOM 1646 O O . SER A 1 93 ? -0.596 -31.565 -7.407 1.00 30.14 93 SER A O 1
ATOM 1654 N N . VAL A 1 94 ? 0.485 -30.942 -5.515 1.00 30.17 94 VAL A N 1
ATOM 1655 C CA . VAL A 1 94 ? -0.289 -31.848 -4.667 1.00 29.25 94 VAL A CA 1
ATOM 1656 C C . VAL A 1 94 ? -1.738 -31.356 -4.567 1.00 29.06 94 VAL A C 1
ATOM 1657 O O . VAL A 1 94 ? -2.689 -32.138 -4.660 1.00 28.70 94 VAL A O 1
ATOM 1670 N N . ILE A 1 95 ? -1.911 -30.051 -4.458 1.00 27.53 95 ILE A N 1
ATOM 1671 C CA . ILE A 1 95 ? -3.252 -29.473 -4.426 1.00 28.18 95 ILE A CA 1
ATOM 1672 C C . ILE A 1 95 ? -3.955 -29.704 -5.778 1.00 28.58 95 ILE A C 1
ATOM 1673 O O . ILE A 1 95 ? -5.101 -30.141 -5.814 1.00 28.82 95 ILE A O 1
ATOM 1689 N N . ASP A 1 96 ? -3.225 -29.550 -6.874 1.00 28.81 96 ASP A N 1
ATOM 1690 C CA . ASP A 1 96 ? -3.814 -29.738 -8.192 1.00 30.20 96 ASP A CA 1
ATOM 1691 C C . ASP A 1 96 ? -4.235 -31.184 -8.353 1.00 31.55 96 ASP A C 1
ATOM 1692 O O . ASP A 1 96 ? -5.292 -31.481 -8.948 1.00 30.09 96 ASP A O 1
ATOM 1701 N N . THR A 1 97 ? -3.405 -32.097 -7.839 1.00 28.80 97 THR A N 1
ATOM 1702 C CA . THR A 1 97 ? -3.670 -33.504 -7.982 1.00 28.85 97 THR A CA 1
ATOM 1703 C C . THR A 1 97 ? -4.955 -33.835 -7.229 1.00 30.85 97 THR A C 1
ATOM 1704 O O . THR A 1 97 ? -5.785 -34.607 -7.729 1.00 30.43 97 THR A O 1
ATOM 1715 N N . THR A 1 98 ? -5.108 -33.257 -6.034 1.00 28.64 98 THR A N 1
ATOM 1716 C CA . THR A 1 98 ? -6.264 -33.523 -5.167 1.00 29.59 98 THR A CA 1
ATOM 1717 C C . THR A 1 98 ? -7.569 -32.930 -5.697 1.00 29.45 98 THR A C 1
ATOM 1718 O O . THR A 1 98 ? -8.627 -33.566 -5.616 1.00 30.67 98 THR A O 1
ATOM 1729 N N . LYS A 1 99 ? -7.466 -31.755 -6.307 1.00 28.04 99 LYS A N 1
ATOM 1730 C CA . LYS A 1 99 ? -8.570 -31.151 -7.036 1.00 29.47 99 LYS A CA 1
ATOM 1731 C C . LYS A 1 99 ? -9.067 -32.065 -8.162 1.00 30.56 99 LYS A C 1
ATOM 1732 O O . LYS A 1 99 ? -10.270 -32.285 -8.297 1.00 29.66 99 LYS A O 1
ATOM 1751 N N . ALA A 1 100 ? -8.153 -32.574 -8.987 1.00 30.50 100 ALA A N 1
ATOM 1752 C CA . ALA A 1 100 ? -8.557 -33.483 -10.068 1.00 31.64 100 ALA A CA 1
ATOM 1753 C C . ALA A 1 100 ? -9.192 -34.769 -9.491 1.00 32.86 100 ALA A C 1
ATOM 1754 O O . ALA A 1 100 ? -10.162 -35.305 -10.036 1.00 32.89 100 ALA A O 1
ATOM 1761 N N . LEU A 1 101 ? -8.595 -35.306 -8.438 1.00 32.00 101 LEU A N 1
ATOM 1762 C CA . LEU A 1 101 ? -9.176 -36.464 -7.743 1.00 31.54 101 LEU A CA 1
ATOM 1763 C C . LEU A 1 101 ? -10.604 -36.194 -7.320 1.00 30.64 101 LEU A C 1
ATOM 1764 O O . LEU A 1 101 ? -11.472 -37.044 -7.491 1.00 31.62 101 LEU A O 1
ATOM 1780 N N . LYS A 1 102 ? -10.861 -34.999 -6.793 1.00 30.18 102 LYS A N 1
ATOM 1781 C CA . LYS A 1 102 ? -12.205 -34.632 -6.380 1.00 30.40 102 LYS A CA 1
ATOM 1782 C C . LYS A 1 102 ? -13.194 -34.763 -7.531 1.00 29.67 102 LYS A C 1
ATOM 1783 O O . LYS A 1 102 ? -14.280 -35.295 -7.345 1.00 31.28 102 LYS A O 1
ATOM 1802 N N . VAL A 1 103 ? -12.816 -34.298 -8.714 1.00 31.14 103 VAL A N 1
ATOM 1803 C CA . VAL A 1 103 ? -13.680 -34.383 -9.889 1.00 29.69 103 VAL A CA 1
ATOM 1804 C C . VAL A 1 103 ? -13.991 -35.857 -10.179 1.00 30.68 103 VAL A C 1
ATOM 1805 O O . VAL A 1 103 ? -15.163 -36.226 -10.416 1.00 31.76 103 VAL A O 1
ATOM 1818 N N . PHE A 1 104 ? -12.943 -36.681 -10.233 1.00 31.31 104 PHE A N 1
ATOM 1819 C CA . PHE A 1 104 ? -13.116 -38.111 -10.594 1.00 34.64 104 PHE A CA 1
ATOM 1820 C C . PHE A 1 104 ? -13.907 -38.884 -9.556 1.00 34.91 104 PHE A C 1
ATOM 1821 O O . PHE A 1 104 ? -14.726 -39.739 -9.903 1.00 36.73 104 PHE A O 1
ATOM 1838 N N . TYR A 1 105 ? -13.732 -38.508 -8.300 1.00 32.35 105 TYR A N 1
ATOM 1839 C CA . TYR A 1 105 ? -14.370 -39.181 -7.189 1.00 33.13 105 TYR A CA 1
ATOM 1840 C C . TYR A 1 105 ? -15.845 -38.766 -7.113 1.00 34.89 105 TYR A C 1
ATOM 1841 O O . TYR A 1 105 ? -16.739 -39.620 -6.985 1.00 35.61 105 TYR A O 1
ATOM 1859 N N . ASP A 1 106 ? -16.111 -37.473 -7.223 1.00 32.27 106 ASP A N 1
ATOM 1860 C CA . ASP A 1 106 ? -17.464 -36.972 -7.066 1.00 34.71 106 ASP A CA 1
ATOM 1861 C C . ASP A 1 106 ? -18.307 -37.138 -8.325 1.00 36.35 106 ASP A C 1
ATOM 1862 O O . ASP A 1 106 ? -19.524 -37.076 -8.233 1.00 36.26 106 ASP A O 1
ATOM 1871 N N . ALA A 1 107 ? -17.672 -37.187 -9.499 1.00 33.76 107 ALA A N 1
ATOM 1872 C CA . ALA A 1 107 ? -18.416 -37.210 -10.757 1.00 38.97 107 ALA A CA 1
ATOM 1873 C C . ALA A 1 107 ? -17.782 -38.214 -11.702 1.00 36.57 107 ALA A C 1
ATOM 1874 O O . ALA A 1 107 ? -17.195 -37.841 -12.717 1.00 35.70 107 ALA A O 1
ATOM 1881 N N . PRO A 1 108 ? -17.776 -39.492 -11.288 1.00 38.99 108 PRO A N 1
ATOM 1882 C CA . PRO A 1 108 ? -17.118 -40.540 -12.054 1.00 40.51 108 PRO A CA 1
ATOM 1883 C C . PRO A 1 108 ? -17.722 -40.700 -13.451 1.00 40.31 108 PRO A C 1
ATOM 1884 O O . PRO A 1 108 ? -17.073 -41.250 -14.326 1.00 41.39 108 PRO A O 1
ATOM 1895 N N . GLU A 1 109 ? -18.916 -40.160 -13.673 1.00 38.81 109 GLU A N 1
ATOM 1896 C CA . GLU A 1 109 ? -19.554 -40.237 -14.995 1.00 47.65 109 GLU A CA 1
ATOM 1897 C C . GLU A 1 109 ? -18.924 -39.302 -16.026 1.00 45.66 109 GLU A C 1
ATOM 1898 O O . GLU A 1 109 ? -19.178 -39.454 -17.216 1.00 43.74 109 GLU A O 1
ATOM 1910 N N . LEU A 1 110 ? -18.176 -38.286 -15.588 1.00 39.57 110 LEU A N 1
ATOM 1911 C CA . LEU A 1 110 ? -17.625 -37.318 -16.551 1.00 39.11 110 LEU A CA 1
ATOM 1912 C C . LEU A 1 110 ? -16.513 -37.909 -17.394 1.00 39.08 110 LEU A C 1
ATOM 1913 O O . LEU A 1 110 ? -15.719 -38.697 -16.912 1.00 38.29 110 LEU A O 1
ATOM 1929 N N A ASN A 1 111 ? -16.463 -37.505 -18.666 0.60 38.68 111 ASN A N 1
ATOM 1930 N N B ASN A 1 111 ? -16.414 -37.460 -18.634 0.40 38.76 111 ASN A N 1
ATOM 1931 C CA A ASN A 1 111 ? -15.316 -37.781 -19.540 0.60 38.65 111 ASN A CA 1
ATOM 1932 C CA B ASN A 1 111 ? -15.306 -37.860 -19.467 0.40 38.78 111 ASN A CA 1
ATOM 1933 C C A ASN A 1 111 ? -14.286 -36.678 -19.395 0.60 36.96 111 ASN A C 1
ATOM 1934 C C B ASN A 1 111 ? -14.273 -36.734 -19.514 0.40 37.24 111 ASN A C 1
ATOM 1935 O O A ASN A 1 111 ? -14.591 -35.495 -19.590 0.60 33.82 111 ASN A O 1
ATOM 1936 O O B ASN A 1 111 ? -14.601 -35.578 -19.797 0.40 34.73 111 ASN A O 1
ATOM 1957 N N . PHE A 1 112 ? -13.049 -37.068 -19.110 1.00 35.90 112 PHE A N 1
ATOM 1958 C CA . PHE A 1 112 ? -11.999 -36.083 -18.843 1.00 38.14 112 PHE A CA 1
ATOM 1959 C C . PHE A 1 112 ? -11.843 -35.082 -19.981 1.00 38.53 112 PHE A C 1
ATOM 1960 O O . PHE A 1 112 ? -11.760 -33.882 -19.759 1.00 35.39 112 PHE A O 1
ATOM 1977 N N . GLY A 1 113 ? -11.838 -35.586 -21.207 1.00 37.90 113 GLY A N 1
ATOM 1978 C CA . GLY A 1 113 ? -11.547 -34.748 -22.385 1.00 36.48 113 GLY A CA 1
ATOM 1979 C C . GLY A 1 113 ? -12.665 -33.792 -22.745 1.00 33.22 113 GLY A C 1
ATOM 1980 O O . GLY A 1 113 ? -12.444 -32.803 -23.453 1.00 36.33 113 GLY A O 1
ATOM 1984 N N . GLU A 1 114 ? -13.853 -34.069 -22.218 1.00 32.51 114 GLU A N 1
ATOM 1985 C CA . GLU A 1 114 ? -15.004 -33.196 -22.357 1.00 34.11 114 GLU A CA 1
ATOM 1986 C C . GLU A 1 114 ? -15.111 -32.071 -21.304 1.00 33.07 114 GLU A C 1
ATOM 1987 O O . GLU A 1 114 ? -15.841 -31.108 -21.523 1.00 33.74 114 GLU A O 1
ATOM 1999 N N . ILE A 1 115 ? -14.450 -32.218 -20.154 1.00 34.17 115 ILE A N 1
ATOM 2000 C CA . ILE A 1 115 ? -14.478 -31.170 -19.105 1.00 33.63 115 ILE A CA 1
ATOM 2001 C C . ILE A 1 115 ? -13.151 -30.408 -18.891 1.00 34.37 115 ILE A C 1
ATOM 2002 O O . ILE A 1 115 ? -13.105 -29.381 -18.189 1.00 32.35 115 ILE A O 1
ATOM 2018 N N . ALA A 1 116 ? -12.075 -30.902 -19.489 1.00 33.28 116 ALA A N 1
ATOM 2019 C CA . ALA A 1 116 ? -10.775 -30.251 -19.375 1.00 34.02 116 ALA A CA 1
ATOM 2020 C C . ALA A 1 116 ? -10.489 -29.513 -20.664 1.00 34.62 116 ALA A C 1
ATOM 2021 O O . ALA A 1 116 ? -11.090 -29.795 -21.694 1.00 34.67 116 ALA A O 1
ATOM 2028 N N . PHE A 1 117 ? -9.530 -28.610 -20.643 1.00 32.07 117 PHE A N 1
ATOM 2029 C CA . PHE A 1 117 ? -9.193 -27.904 -21.856 1.00 31.81 117 PHE A CA 1
ATOM 2030 C C . PHE A 1 117 ? -7.705 -27.778 -22.002 1.00 32.40 117 PHE A C 1
ATOM 2031 O O . PHE A 1 117 ? -6.986 -27.638 -21.004 1.00 30.51 117 PHE A O 1
ATOM 2048 N N . ILE A 1 118 ? -7.242 -27.743 -23.248 1.00 32.29 118 ILE A N 1
ATOM 2049 C CA . ILE A 1 118 ? -5.819 -27.626 -23.516 1.00 33.75 118 ILE A CA 1
ATOM 2050 C C . ILE A 1 118 ? -5.459 -26.202 -23.807 1.00 35.56 118 ILE A C 1
ATOM 2051 O O . ILE A 1 118 ? -4.453 -25.686 -23.285 1.00 35.42 118 ILE A O 1
ATOM 2067 N N . ASP A 1 119 ? -6.313 -25.549 -24.594 1.00 33.28 119 ASP A N 1
ATOM 2068 C CA . ASP A 1 119 ? -6.100 -24.179 -25.034 1.00 31.24 119 ASP A CA 1
ATOM 2069 C C . ASP A 1 119 ? -7.419 -23.576 -25.504 1.00 34.03 119 ASP A C 1
ATOM 2070 O O . ASP A 1 119 ? -8.476 -24.125 -25.218 1.00 34.85 119 ASP A O 1
ATOM 2079 N N . ARG A 1 120 ? -7.374 -22.424 -26.171 1.00 34.37 120 ARG A N 1
ATOM 2080 C CA . ARG A 1 120 ? -8.613 -21.693 -26.447 1.00 39.48 120 ARG A CA 1
ATOM 2081 C C . ARG A 1 120 ? -9.469 -22.374 -27.535 1.00 35.20 120 ARG A C 1
ATOM 2082 O O . ARG A 1 120 ? -10.607 -21.992 -27.761 1.00 32.28 120 ARG A O 1
ATOM 2103 N N . PHE A 1 121 ? -8.935 -23.413 -28.158 1.00 33.44 121 PHE A N 1
ATOM 2104 C CA . PHE A 1 121 ? -9.663 -24.146 -29.215 1.00 32.50 121 PHE A CA 1
ATOM 2105 C C . PHE A 1 121 ? -10.364 -25.381 -28.650 1.00 29.86 121 PHE A C 1
ATOM 2106 O O . PHE A 1 121 ? -11.097 -26.047 -29.357 1.00 31.32 121 PHE A O 1
ATOM 2123 N N . SER A 1 122 ? -10.114 -25.703 -27.386 1.00 32.00 122 SER A N 1
ATOM 2124 C CA . SER A 1 122 ? -10.979 -26.586 -26.618 1.00 31.33 122 SER A CA 1
ATOM 2125 C C . SER A 1 122 ? -12.337 -25.912 -26.309 1.00 33.61 122 SER A C 1
ATOM 2126 O O . SER A 1 122 ? -12.485 -24.694 -26.482 1.00 34.04 122 SER A O 1
ATOM 2134 N N . LYS A 1 123 ? -13.354 -26.747 -26.070 1.00 35.48 123 LYS A N 1
ATOM 2135 C CA A LYS A 1 123 ? -14.696 -26.278 -25.678 0.60 33.77 123 LYS A CA 1
ATOM 2136 C CA B LYS A 1 123 ? -14.708 -26.297 -25.712 0.40 34.41 123 LYS A CA 1
ATOM 2137 C C . LYS A 1 123 ? -15.258 -27.172 -24.573 1.00 35.51 123 LYS A C 1
ATOM 2138 O O . LYS A 1 123 ? -16.081 -28.091 -24.806 1.00 34.26 123 LYS A O 1
ATOM 2174 N N . PRO A 1 124 ? -14.773 -26.953 -23.341 1.00 35.18 124 PRO A N 1
ATOM 2175 C CA . PRO A 1 124 ? -15.154 -27.857 -22.257 1.00 36.85 124 PRO A CA 1
ATOM 2176 C C . PRO A 1 124 ? -16.610 -27.679 -21.836 1.00 39.01 124 PRO A C 1
ATOM 2177 O O . PRO A 1 124 ? -17.121 -26.571 -21.913 1.00 40.76 124 PRO A O 1
ATOM 2188 N N . LYS A 1 125 ? -17.264 -28.766 -21.432 1.00 41.59 125 LYS A N 1
ATOM 2189 C CA A LYS A 1 125 ? -18.558 -28.719 -20.731 0.55 44.07 125 LYS A CA 1
ATOM 2190 C CA B LYS A 1 125 ? -18.554 -28.672 -20.755 0.45 44.11 125 LYS A CA 1
ATOM 2191 C C . LYS A 1 125 ? -18.342 -28.259 -19.298 1.00 44.04 125 LYS A C 1
ATOM 2192 O O . LYS A 1 125 ? -17.397 -28.700 -18.663 1.00 38.51 125 LYS A O 1
ATOM 2228 N N . PRO A 1 126 ? -19.340 -27.591 -18.708 1.00 49.47 126 PRO A N 1
ATOM 2229 C CA . PRO A 1 126 ? -19.216 -27.195 -17.307 1.00 47.49 126 PRO A CA 1
ATOM 2230 C C . PRO A 1 126 ? -19.303 -28.372 -16.341 1.00 39.94 126 PRO A C 1
ATOM 2231 O O . PRO A 1 126 ? -19.950 -29.362 -16.628 1.00 40.83 126 PRO A O 1
ATOM 2242 N N . VAL A 1 127 ? -18.456 -28.350 -15.320 1.00 39.20 127 VAL A N 1
ATOM 2243 C CA . VAL A 1 127 ? -18.457 -29.382 -14.282 1.00 38.09 127 VAL A CA 1
ATOM 2244 C C . VAL A 1 127 ? -19.675 -29.194 -13.370 1.00 38.63 127 VAL A C 1
ATOM 2245 O O . VAL A 1 127 ? -19.935 -28.086 -12.917 1.00 37.53 127 VAL A O 1
ATOM 2258 N N . PRO A 1 128 ? -20.389 -30.291 -13.049 1.00 38.69 128 PRO A N 1
ATOM 2259 C CA . PRO A 1 128 ? -21.524 -30.223 -12.133 1.00 39.32 128 PRO A CA 1
ATOM 2260 C C . PRO A 1 128 ? -21.098 -30.123 -10.671 1.00 39.35 128 PRO A C 1
ATOM 2261 O O . PRO A 1 128 ? -19.912 -30.128 -10.372 1.00 36.56 128 PRO A O 1
ATOM 2272 N N . ARG A 1 129 ? -22.074 -30.057 -9.774 1.00 43.12 129 ARG A N 1
ATOM 2273 C CA . ARG A 1 129 ? -21.817 -29.968 -8.337 1.00 45.47 129 ARG A CA 1
ATOM 2274 C C . ARG A 1 129 ? -20.901 -31.077 -7.811 1.00 43.46 129 ARG A C 1
ATOM 2275 O O . ARG A 1 129 ? -21.137 -32.268 -8.040 1.00 41.53 129 ARG A O 1
ATOM 2296 N N . LEU A 1 130 ? -19.830 -30.668 -7.132 1.00 35.18 130 LEU A N 1
ATOM 2297 C CA . LEU A 1 130 ? -18.912 -31.598 -6.484 1.00 36.89 130 LEU A CA 1
ATOM 2298 C C . LEU A 1 130 ? -18.891 -31.412 -4.967 1.00 38.81 130 LEU A C 1
ATOM 2299 O O . LEU A 1 130 ? -18.235 -30.495 -4.445 1.00 39.54 130 LEU A O 1
ATOM 2315 N N . LYS A 1 131 ? -19.470 -32.373 -4.268 1.00 35.92 131 LYS A N 1
ATOM 2316 C CA . LYS A 1 131 ? -19.905 -32.187 -2.886 1.00 39.11 131 LYS A CA 1
ATOM 2317 C C . LYS A 1 131 ? -18.839 -32.382 -1.804 1.00 34.72 131 LYS A C 1
ATOM 2318 O O . LYS A 1 131 ? -19.039 -31.947 -0.688 1.00 38.71 131 LYS A O 1
ATOM 2337 N N . THR A 1 132 ? -17.762 -33.105 -2.092 1.00 32.95 132 THR A N 1
ATOM 2338 C CA . THR A 1 132 ? -16.813 -33.489 -1.048 1.00 33.35 132 THR A CA 1
ATOM 2339 C C . THR A 1 132 ? -15.953 -32.275 -0.633 1.00 32.76 132 THR A C 1
ATOM 2340 O O . THR A 1 132 ? -15.276 -31.664 -1.468 1.00 28.60 132 THR A O 1
ATOM 2351 N N . LEU A 1 133 ? -15.960 -31.952 0.653 1.00 31.38 133 LEU A N 1
ATOM 2352 C CA . LEU A 1 133 ? -15.168 -30.834 1.137 1.00 32.54 133 LEU A CA 1
ATOM 2353 C C . LEU A 1 133 ? -13.682 -31.050 0.905 1.00 32.12 133 LEU A C 1
ATOM 2354 O O . LEU A 1 133 ? -13.159 -32.167 1.056 1.00 27.40 133 LEU A O 1
ATOM 2370 N N . LEU A 1 134 ? -13.005 -29.965 0.541 1.00 28.88 134 LEU A N 1
ATOM 2371 C CA . LEU A 1 134 ? -11.587 -30.018 0.199 1.00 29.19 134 LEU A CA 1
ATOM 2372 C C . LEU A 1 134 ? -10.822 -28.977 1.026 1.00 29.00 134 LEU A C 1
ATOM 2373 O O . LEU A 1 134 ? -11.153 -27.786 0.999 1.00 27.41 134 LEU A O 1
ATOM 2389 N N . ILE A 1 135 ? -9.813 -29.442 1.768 1.00 27.83 135 ILE A N 1
ATOM 2390 C CA . ILE A 1 135 ? -8.971 -28.581 2.567 1.00 27.18 135 ILE A CA 1
ATOM 2391 C C . ILE A 1 135 ? -7.583 -28.589 1.937 1.00 27.65 135 ILE A C 1
ATOM 2392 O O . ILE A 1 135 ? -7.021 -29.657 1.668 1.00 27.95 135 ILE A O 1
ATOM 2408 N N . ALA A 1 136 ? -7.030 -27.407 1.695 1.00 27.22 136 ALA A N 1
ATOM 2409 C CA . ALA A 1 136 ? -5.724 -27.301 1.032 1.00 26.71 136 ALA A CA 1
ATOM 2410 C C . ALA A 1 136 ? -4.696 -26.750 1.998 1.00 27.28 136 ALA A C 1
ATOM 2411 O O . ALA A 1 136 ? -4.957 -25.752 2.652 1.00 23.65 136 ALA A O 1
ATOM 2418 N N . ILE A 1 137 ? -3.538 -27.405 2.087 1.00 26.27 137 ILE A N 1
ATOM 2419 C CA . ILE A 1 137 ? -2.518 -27.063 3.073 1.00 28.21 137 ILE A CA 1
ATOM 2420 C C . ILE A 1 137 ? -1.164 -26.917 2.351 1.00 27.13 137 ILE A C 1
ATOM 2421 O O . ILE A 1 137 ? -0.403 -27.887 2.223 1.00 27.15 137 ILE A O 1
ATOM 2437 N N . PRO A 1 138 ? -0.883 -25.714 1.831 1.00 26.96 138 PRO A N 1
ATOM 2438 C CA . PRO A 1 138 ? 0.329 -25.536 1.031 1.00 27.32 138 PRO A CA 1
ATOM 2439 C C . PRO A 1 138 ? 1.625 -25.579 1.838 1.00 27.74 138 PRO A C 1
ATOM 2440 O O . PRO A 1 138 ? 1.726 -25.010 2.951 1.00 27.63 138 PRO A O 1
ATOM 2451 N N . SER A 1 139 ? 2.639 -26.236 1.282 1.00 27.65 139 SER A N 1
ATOM 2452 C CA . SER A 1 139 ? 3.948 -26.271 1.929 1.00 29.85 139 SER A CA 1
ATOM 2453 C C . SER A 1 139 ? 4.984 -25.417 1.212 1.00 30.94 139 SER A C 1
ATOM 2454 O O . SER A 1 139 ? 6.143 -25.373 1.624 1.00 30.63 139 SER A O 1
ATOM 2462 N N . THR A 1 140 ? 4.581 -24.767 0.116 1.00 28.24 140 THR A N 1
ATOM 2463 C CA . THR A 1 140 ? 5.440 -23.825 -0.607 1.00 26.63 140 THR A CA 1
ATOM 2464 C C . THR A 1 140 ? 4.763 -22.462 -0.632 1.00 29.53 140 THR A C 1
ATOM 2465 O O . THR A 1 140 ? 3.599 -22.350 -0.261 1.00 28.48 140 THR A O 1
ATOM 2476 N N . SER A 1 141 ? 5.512 -21.425 -1.001 1.00 28.51 141 SER A N 1
ATOM 2477 C CA . SER A 1 141 ? 5.063 -20.047 -0.864 1.00 28.34 141 SER A CA 1
ATOM 2478 C C . SER A 1 141 ? 5.416 -19.227 -2.112 1.00 27.20 141 SER A C 1
ATOM 2479 O O . SER A 1 141 ? 6.277 -18.345 -2.055 1.00 26.92 141 SER A O 1
ATOM 2487 N N . GLY A 1 142 ? 4.768 -19.494 -3.244 1.00 27.30 142 GLY A N 1
ATOM 2488 C CA . GLY A 1 142 ? 3.765 -20.564 -3.408 1.00 26.70 142 GLY A CA 1
ATOM 2489 C C . GLY A 1 142 ? 2.963 -20.327 -4.676 1.00 29.00 142 GLY A C 1
ATOM 2490 O O . GLY A 1 142 ? 3.006 -19.239 -5.238 1.00 31.43 142 GLY A O 1
ATOM 2494 N N . ALA A 1 143 ? 2.183 -21.311 -5.093 1.00 28.98 143 ALA A N 1
ATOM 2495 C CA . ALA A 1 143 ? 1.467 -21.234 -6.362 1.00 28.03 143 ALA A CA 1
ATOM 2496 C C . ALA A 1 143 ? 0.076 -20.608 -6.259 1.00 30.17 143 ALA A C 1
ATOM 2497 O O . ALA A 1 143 ? -0.540 -20.303 -7.282 1.00 30.73 143 ALA A O 1
ATOM 2504 N N . GLY A 1 144 ? -0.465 -20.510 -5.044 1.00 29.14 144 GLY A N 1
ATOM 2505 C CA . GLY A 1 144 ? -1.843 -20.016 -4.843 1.00 29.03 144 GLY A CA 1
ATOM 2506 C C . GLY A 1 144 ? -2.971 -20.979 -5.249 1.00 29.53 144 GLY A C 1
ATOM 2507 O O . GLY A 1 144 ? -4.130 -20.602 -5.240 1.00 31.43 144 GLY A O 1
ATOM 2511 N N . SER A 1 145 ? -2.653 -22.240 -5.515 1.00 27.07 145 SER A N 1
ATOM 2512 C CA . SER A 1 145 ? -3.675 -23.239 -5.802 1.00 28.53 145 SER A CA 1
ATOM 2513 C C . SER A 1 145 ? -4.646 -23.446 -4.629 1.00 28.38 145 SER A C 1
ATOM 2514 O O . SER A 1 145 ? -5.769 -23.927 -4.828 1.00 28.59 145 SER A O 1
ATOM 2522 N N . GLU A 1 146 ? -4.198 -23.159 -3.408 1.00 25.13 146 GLU A N 1
ATOM 2523 C CA . GLU A 1 146 ? -5.041 -23.319 -2.214 1.00 26.49 146 GLU A CA 1
ATOM 2524 C C . GLU A 1 146 ? -6.279 -22.399 -2.197 1.00 25.83 146 GLU A C 1
ATOM 2525 O O . GLU A 1 146 ? -7.184 -22.641 -1.422 1.00 26.09 146 GLU A O 1
ATOM 2537 N N . VAL A 1 147 ? -6.314 -21.372 -3.041 1.00 24.67 147 VAL A N 1
ATOM 2538 C CA . VAL A 1 147 ? -7.524 -20.569 -3.223 1.00 25.65 147 VAL A CA 1
ATOM 2539 C C . VAL A 1 147 ? -8.094 -20.514 -4.665 1.00 27.10 147 VAL A C 1
ATOM 2540 O O . VAL A 1 147 ? -9.113 -19.879 -4.898 1.00 29.70 147 VAL A O 1
ATOM 2553 N N . SER A 1 148 ? -7.405 -21.095 -5.639 1.00 27.73 148 SER A N 1
ATOM 2554 C CA . SER A 1 148 ? -7.874 -21.069 -7.012 1.00 27.22 148 SER A CA 1
ATOM 2555 C C . SER A 1 148 ? -8.848 -22.187 -7.330 1.00 27.99 148 SER A C 1
ATOM 2556 O O . SER A 1 148 ? -8.794 -23.264 -6.733 1.00 27.22 148 SER A O 1
ATOM 2564 N N . GLY A 1 149 ? -9.602 -21.972 -8.401 1.00 27.56 149 GLY A N 1
ATOM 2565 C CA . GLY A 1 149 ? -10.493 -22.981 -8.966 1.00 29.51 149 GLY A CA 1
ATOM 2566 C C . GLY A 1 149 ? -9.888 -23.730 -10.138 1.00 30.96 149 GLY A C 1
ATOM 2567 O O . GLY A 1 149 ? -10.609 -24.204 -11.013 1.00 34.77 149 GLY A O 1
ATOM 2571 N N . ALA A 1 150 ? -8.572 -23.854 -10.151 1.00 28.28 150 ALA A N 1
ATOM 2572 C CA . ALA A 1 150 ? -7.874 -24.376 -11.308 1.00 28.17 150 ALA A CA 1
ATOM 2573 C C . ALA A 1 150 ? -6.978 -25.546 -10.937 1.00 30.40 150 ALA A C 1
ATOM 2574 O O . ALA A 1 150 ? -6.309 -25.532 -9.914 1.00 29.02 150 ALA A O 1
ATOM 2581 N N . SER A 1 151 ? -6.822 -26.455 -11.890 1.00 29.86 151 SER A N 1
ATOM 2582 C CA . SER A 1 151 ? -5.870 -27.546 -11.777 1.00 29.99 151 SER A CA 1
ATOM 2583 C C . SER A 1 151 ? -5.223 -27.799 -13.141 1.00 29.89 151 SER A C 1
ATOM 2584 O O . SER A 1 151 ? -5.898 -27.721 -14.180 1.00 32.58 151 SER A O 1
ATOM 2592 N N . VAL A 1 152 ? -3.945 -28.153 -13.117 1.00 30.35 152 VAL A N 1
ATOM 2593 C CA A VAL A 1 152 ? -3.184 -28.543 -14.295 0.60 31.21 152 VAL A CA 1
ATOM 2594 C CA B VAL A 1 152 ? -3.250 -28.581 -14.310 0.40 31.72 152 VAL A CA 1
ATOM 2595 C C . VAL A 1 152 ? -2.640 -29.963 -14.126 1.00 32.27 152 VAL A C 1
ATOM 2596 O O . VAL A 1 152 ? -2.068 -30.300 -13.074 1.00 30.87 152 VAL A O 1
ATOM 2620 N N . LEU A 1 153 ? -2.850 -30.807 -15.128 1.00 32.60 153 LEU A N 1
ATOM 2621 C CA . LEU A 1 153 ? -2.331 -32.169 -15.091 1.00 32.90 153 LEU A CA 1
ATOM 2622 C C . LEU A 1 153 ? -2.230 -32.718 -16.516 1.00 34.34 153 LEU A C 1
ATOM 2623 O O . LEU A 1 153 ? -2.841 -32.179 -17.455 1.00 34.47 153 LEU A O 1
ATOM 2639 N N . LYS A 1 154 ? -1.427 -33.758 -16.672 1.00 31.35 154 LYS A N 1
ATOM 2640 C CA . LYS A 1 154 ? -1.259 -34.394 -17.966 1.00 34.52 154 LYS A CA 1
ATOM 2641 C C . LYS A 1 154 ? -2.238 -35.527 -18.150 1.00 33.36 154 LYS A C 1
ATOM 2642 O O . LYS A 1 154 ? -2.594 -36.213 -17.187 1.00 33.40 154 LYS A O 1
ATOM 2661 N N . LYS A 1 155 ? -2.627 -35.747 -19.402 1.00 35.23 155 LYS A N 1
ATOM 2662 C CA A LYS A 1 155 ? -3.208 -37.016 -19.835 0.60 36.71 155 LYS A CA 1
ATOM 2663 C CA B LYS A 1 155 ? -3.210 -37.014 -19.833 0.40 35.16 155 LYS A CA 1
ATOM 2664 C C . LYS A 1 155 ? -2.647 -37.397 -21.205 1.00 36.95 155 LYS A C 1
ATOM 2665 O O . LYS A 1 155 ? -2.625 -36.581 -22.134 1.00 32.91 155 LYS A O 1
ATOM 2701 N N . GLY A 1 156 ? -2.174 -38.635 -21.324 1.00 37.38 156 GLY A N 1
ATOM 2702 C CA . GLY A 1 156 ? -1.487 -39.065 -22.528 1.00 38.73 156 GLY A CA 1
ATOM 2703 C C . GLY A 1 156 ? -0.283 -38.214 -22.884 1.00 37.06 156 GLY A C 1
ATOM 2704 O O . GLY A 1 156 ? 0.058 -38.100 -24.060 1.00 36.96 156 GLY A O 1
ATOM 2708 N N . GLY A 1 157 ? 0.358 -37.608 -21.884 1.00 36.87 157 GLY A N 1
ATOM 2709 C CA . GLY A 1 157 ? 1.549 -36.786 -22.114 1.00 33.99 157 GLY A CA 1
ATOM 2710 C C . GLY A 1 157 ? 1.260 -35.351 -22.460 1.00 35.05 157 GLY A C 1
ATOM 2711 O O . GLY A 1 157 ? 2.168 -34.513 -22.529 1.00 38.05 157 GLY A O 1
ATOM 2715 N N . VAL A 1 158 ? -0.017 -35.028 -22.641 1.00 33.76 158 VAL A N 1
ATOM 2716 C CA . VAL A 1 158 ? -0.421 -33.670 -23.023 1.00 33.07 158 VAL A CA 1
ATOM 2717 C C . VAL A 1 158 ? -0.945 -32.886 -21.800 1.00 32.84 158 VAL A C 1
ATOM 2718 O O . VAL A 1 158 ? -1.622 -33.460 -20.954 1.00 30.86 158 VAL A O 1
ATOM 2731 N N . LYS A 1 159 ? -0.650 -31.585 -21.713 1.00 33.16 159 LYS A N 1
ATOM 2732 C CA . LYS A 1 159 ? -1.066 -30.794 -20.545 1.00 34.90 159 LYS A CA 1
ATOM 2733 C C . LYS A 1 159 ? -2.483 -30.271 -20.706 1.00 33.53 159 LYS A C 1
ATOM 2734 O O . LYS A 1 159 ? -2.805 -29.580 -21.678 1.00 31.13 159 LYS A O 1
ATOM 2753 N N . TYR A 1 160 ? -3.300 -30.552 -19.694 1.00 32.19 160 TYR A N 1
ATOM 2754 C CA . TYR A 1 160 ? -4.670 -30.096 -19.638 1.00 32.72 160 TYR A CA 1
ATOM 2755 C C . TYR A 1 160 ? -4.907 -29.161 -18.441 1.00 32.52 160 TYR A C 1
ATOM 2756 O O . TYR A 1 160 ? -4.222 -29.250 -17.411 1.00 32.56 160 TYR A O 1
ATOM 2774 N N . ASN A 1 161 ? -5.988 -28.404 -18.551 1.00 32.47 161 ASN A N 1
ATOM 2775 C CA . ASN A 1 161 ? -6.535 -27.602 -17.476 1.00 30.71 161 ASN A CA 1
ATOM 2776 C C . ASN A 1 161 ? -7.952 -28.046 -17.124 1.00 33.21 161 ASN A C 1
ATOM 2777 O O . ASN A 1 161 ? -8.787 -28.323 -18.007 1.00 34.06 161 ASN A O 1
ATOM 2788 N N . ILE A 1 162 ? -8.278 -27.953 -15.845 1.00 33.03 162 ILE A N 1
ATOM 2789 C CA . ILE A 1 162 ? -9.660 -27.978 -15.379 1.00 31.84 162 ILE A CA 1
ATOM 2790 C C . ILE A 1 162 ? -9.849 -26.717 -14.542 1.00 34.17 162 ILE A C 1
ATOM 2791 O O . ILE A 1 162 ? -9.036 -26.444 -13.642 1.00 32.66 162 ILE A O 1
ATOM 2807 N N . VAL A 1 163 ? -10.890 -25.937 -14.843 1.00 31.79 163 VAL A N 1
ATOM 2808 C CA . VAL A 1 163 ? -11.195 -24.730 -14.079 1.00 32.15 163 VAL A CA 1
ATOM 2809 C C . VAL A 1 163 ? -12.694 -24.692 -13.726 1.00 32.32 163 VAL A C 1
ATOM 2810 O O . VAL A 1 163 ? -13.547 -24.808 -14.594 1.00 34.64 163 VAL A O 1
ATOM 2823 N N . THR A 1 164 ? -13.004 -24.678 -12.440 1.00 31.67 164 THR A N 1
ATOM 2824 C CA . THR A 1 164 ? -14.376 -24.563 -11.967 1.00 30.58 164 THR A CA 1
ATOM 2825 C C . THR A 1 164 ? -14.337 -24.180 -10.505 1.00 31.73 164 THR A C 1
ATOM 2826 O O . THR A 1 164 ? -13.480 -24.662 -9.771 1.00 29.83 164 THR A O 1
ATOM 2837 N N . PRO A 1 165 ? -15.303 -23.371 -10.062 1.00 30.79 165 PRO A N 1
ATOM 2838 C CA . PRO A 1 165 ? -15.375 -23.048 -8.637 1.00 32.16 165 PRO A CA 1
ATOM 2839 C C . PRO A 1 165 ? -15.595 -24.287 -7.773 1.00 30.03 165 PRO A C 1
ATOM 2840 O O . PRO A 1 165 ? -15.250 -24.285 -6.591 1.00 29.37 165 PRO A O 1
ATOM 2851 N N . GLU A 1 166 ? -16.066 -25.371 -8.383 1.00 29.39 166 GLU A N 1
ATOM 2852 C CA . GLU A 1 166 ? -16.268 -26.630 -7.678 1.00 29.75 166 GLU A CA 1
ATOM 2853 C C . GLU A 1 166 ? -14.979 -27.264 -7.138 1.00 29.58 166 GLU A C 1
ATOM 2854 O O . GLU A 1 166 ? -15.031 -28.073 -6.228 1.00 30.56 166 GLU A O 1
ATOM 2866 N N . ILE A 1 167 ? -13.815 -26.889 -7.668 1.00 29.11 167 ILE A N 1
ATOM 2867 C CA . ILE A 1 167 ? -12.574 -27.407 -7.134 1.00 29.10 167 ILE A CA 1
ATOM 2868 C C . ILE A 1 167 ? -11.765 -26.345 -6.407 1.00 29.41 167 ILE A C 1
ATOM 2869 O O . ILE A 1 167 ? -10.734 -26.674 -5.825 1.00 28.93 167 ILE A O 1
ATOM 2885 N N . ALA A 1 168 ? -12.280 -25.126 -6.297 1.00 27.91 168 ALA A N 1
ATOM 2886 C CA . ALA A 1 168 ? -11.644 -24.178 -5.374 1.00 28.25 168 ALA A CA 1
ATOM 2887 C C . ALA A 1 168 ? -11.822 -24.736 -3.967 1.00 27.99 168 ALA A C 1
ATOM 2888 O O . ALA A 1 168 ? -12.932 -25.169 -3.630 1.00 28.95 168 ALA A O 1
ATOM 2895 N N . PRO A 1 169 ? -10.737 -24.760 -3.160 1.00 27.85 169 PRO A N 1
ATOM 2896 C CA . PRO A 1 169 ? -10.843 -25.404 -1.848 1.00 27.62 169 PRO A CA 1
ATOM 2897 C C . PRO A 1 169 ? -11.814 -24.695 -0.930 1.00 27.57 169 PRO A C 1
ATOM 2898 O O . PRO A 1 169 ? -12.003 -23.485 -1.054 1.00 25.44 169 PRO A O 1
ATOM 2909 N N . ASP A 1 170 ? -12.508 -25.477 -0.100 1.00 27.36 170 ASP A N 1
ATOM 2910 C CA . ASP A 1 170 ? -13.374 -24.935 0.925 1.00 28.21 170 ASP A CA 1
ATOM 2911 C C . ASP A 1 170 ? -12.602 -24.227 2.018 1.00 26.30 170 ASP A C 1
ATOM 2912 O O . ASP A 1 170 ? -13.039 -23.199 2.538 1.00 24.85 170 ASP A O 1
ATOM 2921 N N . VAL A 1 171 ? -11.438 -24.760 2.344 1.00 25.89 171 VAL A N 1
ATOM 2922 C CA . VAL A 1 171 ? -10.603 -24.246 3.405 1.00 26.36 171 VAL A CA 1
ATOM 2923 C C . VAL A 1 171 ? -9.143 -24.317 2.970 1.00 27.25 171 VAL A C 1
ATOM 2924 O O . VAL A 1 171 ? -8.736 -25.267 2.306 1.00 26.93 171 VAL A O 1
ATOM 2937 N N . ALA A 1 172 ? -8.369 -23.301 3.349 1.00 26.12 172 ALA A N 1
ATOM 2938 C CA . ALA A 1 172 ? -6.918 -23.313 3.206 1.00 26.04 172 ALA A CA 1
ATOM 2939 C C . ALA A 1 172 ? -6.316 -23.093 4.569 1.00 26.64 172 ALA A C 1
ATOM 2940 O O . ALA A 1 172 ? -6.718 -22.192 5.292 1.00 28.05 172 ALA A O 1
ATOM 2947 N N . ILE A 1 173 ? -5.347 -23.909 4.930 1.00 26.14 173 ILE A N 1
ATOM 2948 C CA . ILE A 1 173 ? -4.675 -23.730 6.207 1.00 25.29 173 ILE A CA 1
ATOM 2949 C C . ILE A 1 173 ? -3.249 -23.312 5.912 1.00 24.94 173 ILE A C 1
ATOM 2950 O O . ILE A 1 173 ? -2.531 -24.035 5.227 1.00 25.80 173 ILE A O 1
ATOM 2966 N N . LEU A 1 174 ? -2.848 -22.166 6.445 1.00 25.49 174 LEU A N 1
ATOM 2967 C CA . LEU A 1 174 ? -1.540 -21.567 6.173 1.00 25.24 174 LEU A CA 1
ATOM 2968 C C . LEU A 1 174 ? -0.710 -21.560 7.471 1.00 25.74 174 LEU A C 1
ATOM 2969 O O . LEU A 1 174 ? -0.805 -20.649 8.289 1.00 27.38 174 LEU A O 1
ATOM 2985 N N . ASP A 1 175 ? 0.045 -22.630 7.660 1.00 25.08 175 ASP A N 1
ATOM 2986 C CA . ASP A 1 175 ? 0.903 -22.797 8.822 1.00 26.43 175 ASP A CA 1
ATOM 2987 C C . ASP A 1 175 ? 2.331 -22.628 8.338 1.00 26.07 175 ASP A C 1
ATOM 2988 O O . ASP A 1 175 ? 2.822 -23.461 7.578 1.00 26.65 175 ASP A O 1
ATOM 2997 N N . PRO A 1 176 ? 2.970 -21.516 8.701 1.00 25.83 176 PRO A N 1
ATOM 2998 C CA . PRO A 1 176 ? 4.297 -21.187 8.171 1.00 27.85 176 PRO A CA 1
ATOM 2999 C C . PRO A 1 176 ? 5.432 -22.155 8.532 1.00 29.70 176 PRO A C 1
ATOM 3000 O O . PRO A 1 176 ? 6.497 -22.115 7.919 1.00 29.17 176 PRO A O 1
ATOM 3011 N N . ARG A 1 177 ? 5.204 -23.023 9.503 1.00 28.44 177 ARG A N 1
ATOM 3012 C CA . ARG A 1 177 ? 6.160 -24.084 9.802 1.00 29.09 177 ARG A CA 1
ATOM 3013 C C . ARG A 1 177 ? 6.428 -24.969 8.561 1.00 29.49 177 ARG A C 1
ATOM 3014 O O . ARG A 1 177 ? 7.565 -25.421 8.344 1.00 28.72 177 ARG A O 1
ATOM 3035 N N . LEU A 1 178 ? 5.401 -25.225 7.745 1.00 29.01 178 LEU A N 1
ATOM 3036 C CA A LEU A 1 178 ? 5.552 -26.149 6.617 0.60 29.20 178 LEU A CA 1
ATOM 3037 C CA B LEU A 1 178 ? 5.545 -26.143 6.616 0.40 29.19 178 LEU A CA 1
ATOM 3038 C C . LEU A 1 178 ? 6.522 -25.569 5.566 1.00 29.28 178 LEU A C 1
ATOM 3039 O O . LEU A 1 178 ? 7.511 -26.214 5.217 1.00 31.50 178 LEU A O 1
ATOM 3069 N N . PRO A 1 179 ? 6.298 -24.318 5.114 1.00 29.09 179 PRO A N 1
ATOM 3070 C CA . PRO A 1 179 ? 7.247 -23.749 4.140 1.00 28.67 179 PRO A CA 1
ATOM 3071 C C . PRO A 1 179 ? 8.642 -23.417 4.653 1.00 30.71 179 PRO A C 1
ATOM 3072 O O . PRO A 1 179 ? 9.568 -23.209 3.841 1.00 30.71 179 PRO A O 1
ATOM 3083 N N . ARG A 1 180 ? 8.820 -23.369 5.966 1.00 29.86 180 ARG A N 1
ATOM 3084 C CA . ARG A 1 180 ? 10.173 -23.265 6.522 1.00 31.34 180 ARG A CA 1
ATOM 3085 C C . ARG A 1 180 ? 11.056 -24.456 6.165 1.00 30.20 180 ARG A C 1
ATOM 3086 O O . ARG A 1 180 ? 12.256 -24.318 6.129 1.00 30.45 180 ARG A O 1
ATOM 3107 N N . THR A 1 181 ? 10.469 -25.566 5.747 1.00 31.58 181 THR A N 1
ATOM 3108 C CA . THR A 1 181 ? 11.274 -26.693 5.274 1.00 33.26 181 THR A CA 1
ATOM 3109 C C . THR A 1 181 ? 11.572 -26.694 3.767 1.00 32.42 181 THR A C 1
ATOM 3110 O O . THR A 1 181 ? 12.291 -27.562 3.317 1.00 32.64 181 THR A O 1
ATOM 3121 N N . MET A 1 182 ? 11.057 -25.733 2.987 1.00 31.57 182 MET A N 1
ATOM 3122 C CA . MET A 1 182 ? 11.502 -25.564 1.588 1.00 30.09 182 MET A CA 1
ATOM 3123 C C . MET A 1 182 ? 13.013 -25.433 1.547 1.00 31.63 182 MET A C 1
ATOM 3124 O O . MET A 1 182 ? 13.565 -24.606 2.249 1.00 30.77 182 MET A O 1
ATOM 3138 N N . PRO A 1 183 ? 13.671 -26.150 0.630 1.00 35.13 183 PRO A N 1
ATOM 3139 C CA . PRO A 1 183 ? 15.027 -25.748 0.298 1.00 39.99 183 PRO A CA 1
ATOM 3140 C C . PRO A 1 183 ? 15.092 -24.363 -0.353 1.00 39.99 183 PRO A C 1
ATOM 3141 O O . PRO A 1 183 ? 14.109 -23.913 -0.935 1.00 37.35 183 PRO A O 1
ATOM 3152 N N . PRO A 1 184 ? 16.271 -23.737 -0.340 1.00 38.87 184 PRO A N 1
ATOM 3153 C CA . PRO A 1 184 ? 16.396 -22.340 -0.721 1.00 38.02 184 PRO A CA 1
ATOM 3154 C C . PRO A 1 184 ? 15.920 -22.042 -2.129 1.00 38.31 184 PRO A C 1
ATOM 3155 O O . PRO A 1 184 ? 15.334 -20.985 -2.375 1.00 35.82 184 PRO A O 1
ATOM 3166 N N . GLU A 1 185 ? 16.227 -22.938 -3.058 1.00 38.50 185 GLU A N 1
ATOM 3167 C CA A GLU A 1 185 ? 15.864 -22.690 -4.444 0.55 39.23 185 GLU A CA 1
ATOM 3168 C CA B GLU A 1 185 ? 15.861 -22.781 -4.461 0.45 39.26 185 GLU A CA 1
ATOM 3169 C C . GLU A 1 185 ? 14.353 -22.780 -4.630 1.00 38.05 185 GLU A C 1
ATOM 3170 O O . GLU A 1 185 ? 13.796 -22.011 -5.403 1.00 37.25 185 GLU A O 1
ATOM 3192 N N . VAL A 1 186 ? 13.702 -23.694 -3.916 1.00 34.65 186 VAL A N 1
ATOM 3193 C CA . VAL A 1 186 ? 12.258 -23.756 -3.922 1.00 34.67 186 VAL A CA 1
ATOM 3194 C C . VAL A 1 186 ? 11.648 -22.518 -3.265 1.00 33.96 186 VAL A C 1
ATOM 3195 O O . VAL A 1 186 ? 10.694 -21.961 -3.783 1.00 33.65 186 VAL A O 1
ATOM 3208 N N . ALA A 1 187 ? 12.236 -22.037 -2.176 1.00 32.01 187 ALA A N 1
ATOM 3209 C CA . ALA A 1 187 ? 11.765 -20.793 -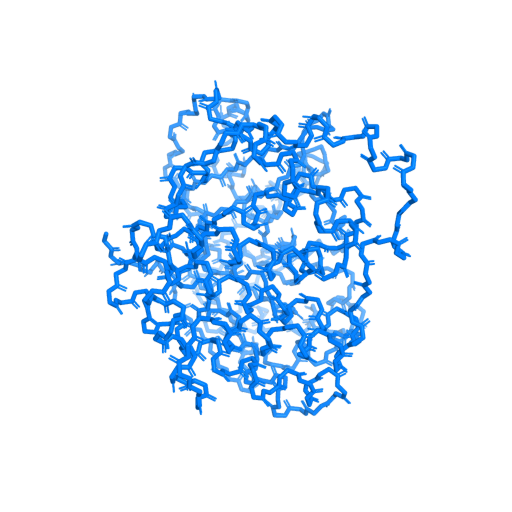1.578 1.00 31.80 187 ALA A CA 1
ATOM 3210 C C . ALA A 1 187 ? 11.913 -19.618 -2.550 1.00 32.57 187 ALA A C 1
ATOM 3211 O O . ALA A 1 187 ? 10.960 -18.872 -2.780 1.00 32.12 187 ALA A O 1
ATOM 3218 N N . ARG A 1 188 ? 13.039 -19.560 -3.249 1.00 34.42 188 ARG A N 1
ATOM 3219 C CA . ARG A 1 188 ? 13.275 -18.516 -4.228 1.00 34.30 188 ARG A CA 1
ATOM 3220 C C . ARG A 1 188 ? 12.281 -18.574 -5.380 1.00 34.44 188 ARG A C 1
ATOM 3221 O O . ARG A 1 188 ? 11.626 -17.584 -5.698 1.00 34.01 188 ARG A O 1
ATOM 3242 N N . ASN A 1 189 ? 12.204 -19.720 -6.030 1.00 31.41 189 ASN A N 1
ATOM 3243 C CA . ASN A 1 189 ? 11.341 -19.874 -7.176 1.00 33.23 189 ASN A CA 1
ATOM 3244 C C . ASN A 1 189 ? 9.844 -19.663 -6.861 1.00 33.93 189 ASN A C 1
ATOM 3245 O O . ASN A 1 189 ? 9.125 -18.985 -7.617 1.00 30.85 189 ASN A O 1
ATOM 3256 N N . SER A 1 190 ? 9.381 -20.246 -5.764 1.00 30.70 190 SER A N 1
ATOM 3257 C CA A SER A 1 190 ? 7.974 -20.115 -5.409 0.70 30.40 190 SER A CA 1
ATOM 3258 C CA B SER A 1 190 ? 7.984 -20.119 -5.346 0.30 30.74 190 SER A CA 1
ATOM 3259 C C . SER A 1 190 ? 7.670 -18.672 -5.003 1.00 28.32 190 SER A C 1
ATOM 3260 O O . SER A 1 190 ? 6.614 -18.147 -5.348 1.00 28.61 190 SER A O 1
ATOM 3274 N N . GLY A 1 191 ? 8.618 -18.025 -4.338 1.00 29.28 191 GLY A N 1
ATOM 3275 C CA . GLY A 1 191 ? 8.528 -16.610 -3.950 1.00 29.93 191 GLY A CA 1
ATOM 3276 C C . GLY A 1 191 ? 8.407 -15.685 -5.139 1.00 31.55 191 GLY A C 1
ATOM 3277 O O . GLY A 1 191 ? 7.589 -14.755 -5.141 1.00 31.16 191 GLY A O 1
ATOM 3281 N N . LEU A 1 192 ? 9.202 -15.947 -6.169 1.00 31.62 192 LEU A N 1
ATOM 3282 C CA . LEU A 1 192 ? 9.151 -15.131 -7.379 1.00 33.61 192 LEU A CA 1
ATOM 3283 C C . LEU A 1 192 ? 7.849 -15.382 -8.156 1.00 30.99 192 LEU A C 1
ATOM 3284 O O . LEU A 1 192 ? 7.320 -14.467 -8.792 1.00 31.51 192 LEU A O 1
ATOM 3300 N N . ASP A 1 193 ? 7.309 -16.589 -8.035 1.00 31.56 193 ASP A N 1
ATOM 3301 C CA . ASP A 1 193 ? 5.992 -16.888 -8.573 1.00 31.86 193 ASP A CA 1
ATOM 3302 C C . ASP A 1 193 ? 4.958 -15.964 -7.908 1.00 31.82 193 ASP A C 1
ATOM 3303 O O . ASP A 1 193 ? 4.033 -15.501 -8.557 1.00 30.78 193 ASP A O 1
ATOM 3312 N N . VAL A 1 194 ? 5.105 -15.714 -6.607 1.00 29.42 194 VAL A N 1
ATOM 3313 C CA . VAL A 1 194 ? 4.168 -14.828 -5.920 1.00 28.60 194 VAL A CA 1
ATOM 3314 C C . VAL A 1 194 ? 4.248 -13.427 -6.541 1.00 27.73 194 VAL A C 1
ATOM 3315 O O . VAL A 1 194 ? 3.232 -12.799 -6.865 1.00 26.42 194 VAL A O 1
ATOM 3328 N N . LEU A 1 195 ? 5.472 -12.954 -6.720 1.00 27.08 195 LEU A N 1
ATOM 3329 C CA . LEU A 1 195 ? 5.717 -11.617 -7.254 1.00 28.48 195 LEU A CA 1
ATOM 3330 C C . LEU A 1 195 ? 5.134 -11.432 -8.662 1.00 28.76 195 LEU A C 1
ATOM 3331 O O . LEU A 1 195 ? 4.491 -10.435 -8.957 1.00 28.05 195 LEU A O 1
ATOM 3347 N N . VAL A 1 196 ? 5.380 -12.395 -9.526 1.00 29.49 196 VAL A N 1
ATOM 3348 C CA . VAL A 1 196 ? 4.857 -12.346 -10.876 1.00 33.08 196 VAL A CA 1
ATOM 3349 C C . VAL A 1 196 ? 3.336 -12.471 -10.958 1.00 32.52 196 VAL A C 1
ATOM 3350 O O . VAL A 1 196 ? 2.701 -11.777 -11.752 1.00 32.61 196 VAL A O 1
ATOM 3363 N N . HIS A 1 197 ? 2.748 -13.314 -10.114 1.00 28.27 197 HIS A N 1
ATOM 3364 C CA . HIS A 1 197 ? 1.305 -13.388 -10.013 1.00 29.44 197 HIS A CA 1
ATOM 3365 C C . HIS A 1 197 ? 0.700 -12.040 -9.625 1.00 27.18 197 HIS A C 1
ATOM 3366 O O . HIS A 1 197 ? -0.330 -11.620 -10.158 1.00 27.65 197 HIS A O 1
ATOM 3381 N N . GLY A 1 198 ? 1.297 -11.409 -8.625 1.00 27.69 198 GLY A N 1
ATOM 3382 C CA . GLY A 1 198 ? 0.830 -10.122 -8.144 1.00 27.99 198 GLY A CA 1
ATOM 3383 C C . GLY A 1 198 ? 0.887 -9.053 -9.222 1.00 27.33 198 GLY A C 1
ATOM 3384 O O . GLY A 1 198 ? -0.070 -8.297 -9.412 1.00 27.90 198 GLY A O 1
ATOM 3388 N N . ILE A 1 199 ? 2.023 -8.954 -9.904 1.00 27.02 199 ILE A N 1
ATOM 3389 C CA . ILE A 1 199 ? 2.205 -7.912 -10.884 1.00 26.97 199 ILE A CA 1
ATOM 3390 C C . ILE A 1 199 ? 1.309 -8.122 -12.109 1.00 27.09 199 ILE A C 1
ATOM 3391 O O . ILE A 1 199 ? 0.630 -7.213 -12.545 1.00 29.04 199 ILE A O 1
ATOM 3407 N N . GLU A 1 200 ? 1.217 -9.350 -12.577 1.00 28.33 200 GLU A N 1
ATOM 3408 C CA . GLU A 1 200 ? 0.282 -9.680 -13.658 1.00 28.62 200 GLU A CA 1
ATOM 3409 C C . GLU A 1 200 ? -1.183 -9.460 -13.294 1.00 28.77 200 GLU A C 1
ATOM 3410 O O . GLU A 1 200 ? -1.938 -8.852 -14.075 1.00 30.50 200 GLU A O 1
ATOM 3422 N N . ALA A 1 201 ? -1.588 -9.886 -12.100 1.00 26.81 201 ALA A N 1
ATOM 3423 C CA . ALA A 1 201 ? -2.978 -9.676 -11.662 1.00 27.15 201 ALA A CA 1
ATOM 3424 C C . ALA A 1 201 ? -3.334 -8.188 -11.606 1.00 27.59 201 ALA A C 1
ATOM 3425 O O . ALA A 1 201 ? -4.456 -7.790 -11.941 1.00 29.12 201 ALA A O 1
ATOM 3432 N N . TYR A 1 202 ? -2.356 -7.364 -11.238 1.00 29.08 202 TYR A N 1
ATOM 3433 C CA . TYR A 1 202 ? -2.558 -5.945 -11.146 1.00 29.90 202 TYR A CA 1
ATOM 3434 C C . TYR A 1 202 ? -2.775 -5.297 -12.513 1.00 32.76 202 TYR A C 1
ATOM 3435 O O . TYR A 1 202 ? -3.446 -4.279 -12.599 1.00 31.14 202 TYR A O 1
ATOM 3453 N N . THR A 1 203 ? -2.312 -5.929 -13.587 1.00 32.98 203 THR A N 1
ATOM 3454 C CA . THR A 1 203 ? -2.328 -5.269 -14.886 1.00 35.56 203 THR A CA 1
ATOM 3455 C C . THR A 1 203 ? -3.213 -5.935 -15.945 1.00 35.68 203 THR A C 1
ATOM 3456 O O . THR A 1 203 ? -3.146 -5.560 -17.130 1.00 36.85 203 THR A O 1
ATOM 3467 N N . THR A 1 204 ? -4.032 -6.914 -15.559 1.00 33.41 204 THR A N 1
ATOM 3468 C CA . THR A 1 204 ? -4.904 -7.533 -16.542 1.00 33.81 204 THR A CA 1
ATOM 3469 C C . THR A 1 204 ? -6.024 -6.565 -16.845 1.00 36.90 204 THR A C 1
ATOM 3470 O O . THR A 1 204 ? -6.300 -5.642 -16.062 1.00 38.15 204 THR A O 1
ATOM 3481 N N . LYS A 1 205 ? -6.801 -6.928 -17.852 1.00 41.53 205 LYS A N 1
ATOM 3482 C CA A LYS A 1 205 ? -7.971 -6.133 -18.215 0.55 44.56 205 LYS A CA 1
ATOM 3483 C CA B LYS A 1 205 ? -8.009 -6.194 -18.250 0.45 44.15 205 LYS A CA 1
ATOM 3484 C C . LYS A 1 205 ? -9.107 -6.214 -17.185 1.00 42.90 205 LYS A C 1
ATOM 3485 O O . LYS A 1 205 ? -9.970 -5.343 -17.147 1.00 43.03 205 LYS A O 1
ATOM 3521 N N . VAL A 1 206 ? -9.118 -7.249 -16.351 1.00 38.29 206 VAL A N 1
ATOM 3522 C CA . VAL A 1 206 ? -10.232 -7.439 -15.429 1.00 36.20 206 VAL A CA 1
ATOM 3523 C C . VAL A 1 206 ? -9.862 -7.214 -13.954 1.00 35.88 206 VAL A C 1
ATOM 3524 O O . VAL A 1 206 ? -10.592 -7.625 -13.050 1.00 36.51 206 VAL A O 1
ATOM 3537 N N . ALA A 1 207 ? -8.726 -6.573 -13.709 1.00 33.49 207 ALA A N 1
ATOM 3538 C CA . ALA A 1 207 ? -8.324 -6.237 -12.346 1.00 32.60 207 ALA A CA 1
ATOM 3539 C C . ALA A 1 207 ? -9.413 -5.344 -11.748 1.00 35.33 207 ALA A C 1
ATOM 3540 O O . ALA A 1 207 ? -10.051 -4.574 -12.471 1.00 32.93 207 ALA A O 1
ATOM 3547 N N . SER A 1 208 ? -9.731 -5.562 -10.484 1.00 30.84 208 SER A N 1
ATOM 3548 C CA . SER A 1 208 ? -10.630 -4.685 -9.760 1.00 31.23 208 SER A CA 1
ATOM 3549 C C . SER A 1 208 ? -9.869 -4.039 -8.609 1.00 31.00 208 SER A C 1
ATOM 3550 O O . SER A 1 208 ? -8.784 -4.492 -8.229 1.00 30.06 208 SER A O 1
ATOM 3558 N N . PRO A 1 209 ? -10.477 -3.048 -7.965 1.00 29.97 209 PRO A N 1
ATOM 3559 C CA . PRO A 1 209 ? -9.874 -2.545 -6.722 1.00 30.68 209 PRO A CA 1
ATOM 3560 C C . PRO A 1 209 ? -9.648 -3.629 -5.656 1.00 30.55 209 PRO A C 1
ATOM 3561 O O . PRO A 1 209 ? -8.689 -3.545 -4.886 1.00 26.89 209 PRO A O 1
ATOM 3572 N N . PHE A 1 210 ? -10.554 -4.622 -5.604 1.00 27.94 210 PHE A N 1
ATOM 3573 C CA . PHE A 1 210 ? -10.535 -5.645 -4.584 1.00 27.26 210 PHE A CA 1
ATOM 3574 C C . PHE A 1 210 ? -9.389 -6.637 -4.839 1.00 27.68 210 PHE A C 1
ATOM 3575 O O . PHE A 1 210 ? -8.658 -6.999 -3.925 1.00 25.85 210 PHE A O 1
ATOM 3592 N N . SER A 1 211 ? -9.193 -7.044 -6.089 1.00 27.35 211 SER A N 1
ATOM 3593 C CA . SER A 1 211 ? -8.067 -7.887 -6.411 1.00 26.76 211 SER A CA 1
ATOM 3594 C C . SER A 1 211 ? -6.748 -7.134 -6.276 1.00 26.13 211 SER A C 1
ATOM 3595 O O . SER A 1 211 ? -5.748 -7.691 -5.825 1.00 28.04 211 SER A O 1
ATOM 3603 N N . ASP A 1 212 ? -6.766 -5.849 -6.606 1.00 25.96 212 ASP A N 1
ATOM 3604 C CA . ASP A 1 212 ? -5.585 -4.992 -6.484 1.00 25.51 212 ASP A CA 1
ATOM 3605 C C . ASP A 1 212 ? -5.110 -4.905 -5.042 1.00 27.26 212 ASP A C 1
ATOM 3606 O O . ASP A 1 212 ? -3.902 -4.820 -4.769 1.00 25.52 212 ASP A O 1
ATOM 3615 N N . ALA A 1 213 ? -6.054 -4.831 -4.107 1.00 25.87 213 ALA A N 1
ATOM 3616 C CA . ALA A 1 213 ? -5.688 -4.689 -2.704 1.00 25.68 213 ALA A CA 1
ATOM 3617 C C . ALA A 1 213 ? -4.801 -5.862 -2.306 1.00 27.59 213 ALA A C 1
ATOM 3618 O O . ALA A 1 213 ? -3.811 -5.692 -1.621 1.00 25.67 213 ALA A O 1
ATOM 3625 N N . MET A 1 214 ? -5.199 -7.062 -2.718 1.00 29.05 214 MET A N 1
ATOM 3626 C CA . MET A 1 214 ? -4.439 -8.275 -2.445 1.00 26.87 214 MET A CA 1
ATOM 3627 C C . MET A 1 214 ? -3.147 -8.336 -3.265 1.00 28.21 214 MET A C 1
ATOM 3628 O O . MET A 1 214 ? -2.107 -8.714 -2.729 1.00 26.51 214 MET A O 1
ATOM 3642 N N . ALA A 1 215 ? -3.205 -7.972 -4.556 1.00 27.96 215 ALA A N 1
ATOM 3643 C CA . ALA A 1 215 ? -2.004 -8.012 -5.392 1.00 27.85 215 ALA A CA 1
ATOM 3644 C C . ALA A 1 215 ? -0.927 -7.073 -4.856 1.00 29.08 215 ALA A C 1
ATOM 3645 O O . ALA A 1 215 ? 0.227 -7.468 -4.719 1.00 28.64 215 ALA A O 1
ATOM 3652 N N . ILE A 1 216 ? -1.320 -5.852 -4.487 1.00 26.90 216 ILE A N 1
ATOM 3653 C CA . ILE A 1 216 ? -0.343 -4.874 -3.996 1.00 30.20 216 ILE A CA 1
ATOM 3654 C C . ILE A 1 216 ? 0.291 -5.308 -2.696 1.00 29.26 216 ILE A C 1
ATOM 3655 O O . ILE A 1 216 ? 1.510 -5.243 -2.554 1.00 30.48 216 ILE A O 1
ATOM 3671 N N . LYS A 1 217 ? -0.505 -5.845 -1.759 1.00 28.85 217 LYS A N 1
ATOM 3672 C CA . LYS A 1 217 ? 0.109 -6.314 -0.547 1.00 29.13 217 LYS A CA 1
ATOM 3673 C C . LYS A 1 217 ? 1.083 -7.474 -0.757 1.00 29.78 217 LYS A C 1
ATOM 3674 O O . LYS A 1 217 ? 2.178 -7.515 -0.168 1.00 30.03 217 LYS A O 1
ATOM 3693 N N . ALA A 1 218 ? 0.726 -8.403 -1.624 1.00 26.76 218 ALA A N 1
ATOM 3694 C CA . ALA A 1 218 ? 1.630 -9.514 -1.933 1.00 26.48 218 ALA A CA 1
ATOM 3695 C C . ALA A 1 218 ? 2.970 -9.014 -2.539 1.00 28.11 218 ALA A C 1
ATOM 3696 O O . ALA A 1 218 ? 4.051 -9.506 -2.185 1.00 28.82 218 ALA A O 1
ATOM 3703 N N . ILE A 1 219 ? 2.884 -8.114 -3.511 1.00 27.47 219 ILE A N 1
ATOM 3704 C CA . ILE A 1 219 ? 4.069 -7.569 -4.175 1.00 26.92 219 ILE A CA 1
ATOM 3705 C C . ILE A 1 219 ? 5.025 -6.916 -3.163 1.00 28.71 219 ILE A C 1
ATOM 3706 O O . ILE A 1 219 ? 6.219 -7.192 -3.158 1.00 30.89 219 ILE A O 1
ATOM 3722 N N . LYS A 1 220 ? 4.487 -6.066 -2.310 1.00 28.97 220 LYS A N 1
ATOM 3723 C CA . LYS A 1 220 ? 5.273 -5.345 -1.313 1.00 30.93 220 LYS A CA 1
ATOM 3724 C C . LYS A 1 220 ? 5.951 -6.309 -0.360 1.00 30.76 220 LYS A C 1
ATOM 3725 O O . LYS A 1 220 ? 7.091 -6.098 0.051 1.00 29.66 220 LYS A O 1
ATOM 3756 N N . THR A 1 221 ? 5.205 -7.319 0.067 1.00 28.74 221 THR A N 1
ATOM 3757 C CA . THR A 1 221 ? 5.704 -8.297 1.009 1.00 29.16 221 THR A CA 1
ATOM 3758 C C . THR A 1 221 ? 6.854 -9.118 0.445 1.00 32.48 221 THR A C 1
ATOM 3759 O O . THR A 1 221 ? 7.892 -9.263 1.092 1.00 31.50 221 THR A O 1
ATOM 3770 N N . VAL A 1 222 ? 6.695 -9.632 -0.769 1.00 30.76 222 VAL A N 1
ATOM 3771 C CA . VAL A 1 222 ? 7.759 -10.387 -1.409 1.00 33.00 222 VAL A CA 1
ATOM 3772 C C . VAL A 1 222 ? 9.002 -9.532 -1.588 1.00 34.73 222 VAL A C 1
ATOM 3773 O O . VAL A 1 222 ? 10.122 -9.968 -1.334 1.00 35.15 222 VAL A O 1
ATOM 3786 N N . TYR A 1 223 ? 8.796 -8.322 -2.098 1.00 33.15 223 TYR A N 1
ATOM 3787 C CA . TYR A 1 223 ? 9.882 -7.420 -2.336 1.00 34.17 223 TYR A CA 1
ATOM 3788 C C . TYR A 1 223 ? 10.706 -7.193 -1.070 1.00 36.32 223 TYR A C 1
ATOM 3789 O O . TYR A 1 223 ? 11.927 -7.182 -1.119 1.00 38.57 223 TYR A O 1
ATOM 3807 N N . ARG A 1 224 ? 10.039 -7.013 0.061 1.00 32.65 224 ARG A N 1
ATOM 3808 C CA . ARG A 1 224 ? 10.726 -6.709 1.302 1.00 33.42 224 ARG A CA 1
ATOM 3809 C C . ARG A 1 224 ? 11.341 -7.955 1.933 1.00 33.36 224 ARG A C 1
ATOM 3810 O O . ARG A 1 224 ? 12.390 -7.871 2.547 1.00 31.00 224 ARG A O 1
ATOM 3831 N N . TRP A 1 225 ? 10.684 -9.107 1.813 1.00 31.51 225 TRP A N 1
ATOM 3832 C CA . TRP A 1 225 ? 10.978 -10.243 2.698 1.00 31.75 225 TRP A CA 1
ATOM 3833 C C . TRP A 1 225 ? 11.567 -11.459 2.027 1.00 31.48 225 TRP A C 1
ATOM 3834 O O . TRP A 1 225 ? 12.109 -12.312 2.714 1.00 32.03 225 TRP A O 1
ATOM 3869 N N . LEU A 1 226 ? 11.463 -11.575 0.703 1.00 30.98 226 LEU A N 1
ATOM 3870 C CA . LEU A 1 226 ? 11.865 -12.814 0.057 1.00 30.77 226 LEU A CA 1
ATOM 3871 C C . LEU A 1 226 ? 13.367 -13.120 0.221 1.00 32.20 226 LEU A C 1
ATOM 3872 O O . LEU A 1 226 ? 13.718 -14.239 0.559 1.00 30.01 226 LEU A O 1
ATOM 3888 N N . PRO A 1 227 ? 14.234 -12.098 0.114 1.00 34.58 227 PRO A N 1
ATOM 3889 C CA . PRO A 1 227 ? 15.632 -12.470 0.259 1.00 36.74 227 PRO A CA 1
ATOM 3890 C C . PRO A 1 227 ? 15.982 -13.000 1.655 1.00 35.09 227 PRO A C 1
ATOM 3891 O O . PRO A 1 227 ? 16.677 -14.012 1.745 1.00 34.74 227 PRO A O 1
ATOM 3909 N N . LEU A 1 228 ? 15.406 -12.411 2.706 1.00 33.79 228 LEU A N 1
ATOM 3910 C CA . LEU A 1 228 ? 15.611 -12.898 4.071 1.00 37.20 228 LEU A CA 1
ATOM 3911 C C . LEU A 1 228 ? 15.037 -14.299 4.186 1.00 37.42 228 LEU A C 1
ATOM 3912 O O . LEU A 1 228 ? 15.595 -15.151 4.876 1.00 37.10 228 LEU A O 1
ATOM 3928 N N . SER A 1 229 ? 13.875 -14.509 3.577 1.00 31.25 229 SER A N 1
ATOM 3929 C CA . SER A 1 229 ? 13.234 -15.791 3.665 1.00 30.18 229 SER A CA 1
ATOM 3930 C C . SER A 1 229 ? 14.083 -16.881 3.034 1.00 32.19 229 SER A C 1
ATOM 3931 O O . SER A 1 229 ? 14.203 -17.976 3.594 1.00 31.72 229 SER A O 1
ATOM 3939 N N . VAL A 1 230 ? 14.616 -16.611 1.842 1.00 32.65 230 VAL A N 1
ATOM 3940 C CA . VAL A 1 230 ? 15.387 -17.608 1.117 1.00 34.04 230 VAL A CA 1
ATOM 3941 C C . VAL A 1 230 ? 16.603 -18.079 1.940 1.00 36.57 230 VAL A C 1
ATOM 3942 O O . VAL A 1 230 ? 16.936 -19.256 1.944 1.00 35.98 230 VAL A O 1
ATOM 3955 N N . LYS A 1 231 ? 17.150 -17.185 2.743 1.00 36.52 231 LYS A N 1
ATOM 3956 C CA . LYS A 1 231 ? 18.231 -17.532 3.661 1.00 40.92 231 LYS A CA 1
ATOM 3957 C C . LYS A 1 231 ? 17.792 -18.090 5.023 1.00 41.86 231 LYS A C 1
ATOM 3958 O O . LYS A 1 231 ? 18.622 -18.420 5.844 1.00 38.58 231 LYS A O 1
ATOM 3992 N N . GLY A 1 232 ? 16.497 -18.303 5.215 1.00 39.07 232 GLY A N 1
ATOM 3993 C CA . GLY A 1 232 ? 15.997 -19.126 6.306 1.00 38.12 232 GLY A CA 1
ATOM 3994 C C . GLY A 1 232 ? 15.424 -18.351 7.484 1.00 37.98 232 GLY A C 1
ATOM 3995 O O . GLY A 1 232 ? 15.125 -18.944 8.524 1.00 34.68 232 GLY A O 1
ATOM 3999 N N . ASP A 1 233 ? 15.162 -17.057 7.312 1.00 34.89 233 ASP A N 1
ATOM 4000 C CA . ASP A 1 233 ? 14.595 -16.286 8.415 1.00 35.86 233 ASP A CA 1
ATOM 4001 C C . ASP A 1 233 ? 13.172 -16.743 8.687 1.00 33.78 233 ASP A C 1
ATOM 4002 O O . ASP A 1 233 ? 12.326 -16.758 7.775 1.00 33.26 233 ASP A O 1
ATOM 4011 N N . GLU A 1 234 ? 12.893 -17.117 9.930 1.00 32.28 234 GLU A N 1
ATOM 4012 C CA . GLU A 1 234 ? 11.602 -17.735 10.250 1.00 33.35 234 GLU A CA 1
ATOM 4013 C C . GLU A 1 234 ? 10.411 -16.798 10.042 1.00 32.05 234 GLU A C 1
ATOM 4014 O O . GLU A 1 234 ? 9.383 -17.216 9.503 1.00 30.39 234 GLU A O 1
ATOM 4026 N N . GLU A 1 235 ? 10.538 -15.546 10.482 1.00 33.24 235 GLU A N 1
ATOM 4027 C CA A GLU A 1 235 ? 9.432 -14.610 10.310 0.60 33.93 235 GLU A CA 1
ATOM 4028 C CA B GLU A 1 235 ? 9.493 -14.536 10.314 0.40 33.60 235 GLU A CA 1
ATOM 4029 C C . GLU A 1 235 ? 9.222 -14.302 8.837 1.00 32.35 235 GLU A C 1
ATOM 4030 O O . GLU A 1 235 ? 8.090 -14.255 8.403 1.00 28.69 235 GLU A O 1
ATOM 4052 N N . ALA A 1 236 ? 10.299 -14.083 8.078 1.00 30.57 236 ALA A N 1
ATOM 4053 C CA . ALA A 1 236 ? 10.157 -13.822 6.638 1.00 33.10 236 ALA A CA 1
ATOM 4054 C C . ALA A 1 236 ? 9.427 -14.957 5.907 1.00 31.94 236 ALA A C 1
ATOM 4055 O O . ALA A 1 236 ? 8.654 -14.712 4.965 1.00 28.86 236 ALA A O 1
ATOM 4062 N N . ARG A 1 237 ? 9.723 -16.188 6.277 1.00 27.40 237 ARG A N 1
ATOM 4063 C CA . ARG A 1 237 ? 9.009 -17.329 5.685 1.00 30.31 237 ARG A CA 1
ATOM 4064 C C . ARG A 1 237 ? 7.514 -17.220 5.957 1.00 27.60 237 ARG A C 1
ATOM 4065 O O . ARG A 1 237 ? 6.708 -17.530 5.102 1.00 28.02 237 ARG A O 1
ATOM 4086 N N . ALA A 1 238 ? 7.126 -16.787 7.150 1.00 27.62 238 ALA A N 1
ATOM 4087 C CA . ALA A 1 238 ? 5.692 -16.622 7.439 1.00 27.60 238 ALA A CA 1
ATOM 4088 C C . ALA A 1 238 ? 5.080 -15.525 6.587 1.00 27.03 238 ALA A C 1
ATOM 4089 O O . ALA A 1 238 ? 3.992 -15.685 6.028 1.00 26.72 238 ALA A O 1
ATOM 4096 N N . ARG A 1 239 ? 5.750 -14.393 6.509 1.00 27.56 239 ARG A N 1
ATOM 4097 C CA . ARG A 1 239 ? 5.225 -13.250 5.779 1.00 27.46 239 ARG A CA 1
ATOM 4098 C C . ARG A 1 239 ? 5.037 -13.547 4.297 1.00 27.44 239 ARG A C 1
ATOM 4099 O O . ARG A 1 239 ? 3.969 -13.262 3.735 1.00 25.32 239 ARG A O 1
ATOM 4120 N N . VAL A 1 240 ? 6.010 -14.217 3.696 1.00 28.05 240 VAL A N 1
ATOM 4121 C CA . VAL A 1 240 ? 5.910 -14.613 2.302 1.00 27.45 240 VAL A CA 1
ATOM 4122 C C . VAL A 1 240 ? 4.859 -15.687 2.108 1.00 25.31 240 VAL A C 1
ATOM 4123 O O . VAL A 1 240 ? 4.139 -15.681 1.099 1.00 25.09 240 VAL A O 1
ATOM 4136 N N . HIS A 1 241 ? 4.723 -16.596 3.075 1.00 23.50 241 HIS A N 1
ATOM 4137 C CA . HIS A 1 241 ? 3.665 -17.616 2.956 1.00 25.40 241 HIS A CA 1
ATOM 4138 C C . HIS A 1 241 ? 2.261 -16.989 2.809 1.00 25.60 241 HIS A C 1
ATOM 4139 O O . HIS A 1 241 ? 1.457 -17.413 1.978 1.00 25.38 241 HIS A O 1
ATOM 4154 N N . TYR A 1 242 ? 1.935 -16.012 3.647 1.00 26.52 242 TYR A N 1
ATOM 4155 C CA . TYR A 1 242 ? 0.605 -15.408 3.572 1.00 25.58 242 TYR A CA 1
ATOM 4156 C C . TYR A 1 242 ? 0.491 -14.603 2.281 1.00 26.32 242 TYR A C 1
ATOM 4157 O O . TYR A 1 242 ? -0.581 -14.578 1.633 1.00 26.88 242 TYR A O 1
ATOM 4175 N N . ALA A 1 243 ? 1.577 -13.934 1.905 1.00 27.46 243 ALA A N 1
ATOM 4176 C CA . ALA A 1 243 ? 1.620 -13.198 0.641 1.00 28.77 243 ALA A CA 1
ATOM 4177 C C . ALA A 1 243 ? 1.310 -14.082 -0.576 1.00 27.83 243 ALA A C 1
ATOM 4178 O O . ALA A 1 243 ? 0.704 -13.601 -1.525 1.00 27.49 243 ALA A O 1
ATOM 4185 N N . ALA A 1 244 ? 1.775 -15.331 -0.583 1.00 26.20 244 ALA A N 1
ATOM 4186 C CA . ALA A 1 244 ? 1.482 -16.264 -1.687 1.00 26.32 244 ALA A CA 1
ATOM 4187 C C . ALA A 1 244 ? -0.015 -16.487 -1.848 1.00 26.38 244 ALA A C 1
ATOM 4188 O O . ALA A 1 244 ? -0.548 -16.497 -2.962 1.00 26.93 244 ALA A O 1
ATOM 4195 N N . THR A 1 245 ? -0.709 -16.672 -0.738 1.00 25.17 245 THR A N 1
ATOM 4196 C CA . THR A 1 245 ? -2.149 -16.799 -0.792 1.00 24.89 245 THR A CA 1
ATOM 4197 C C . THR A 1 245 ? -2.839 -15.482 -1.231 1.00 26.48 245 THR A C 1
ATOM 4198 O O . THR A 1 245 ? -3.796 -15.529 -1.980 1.00 25.29 245 THR A O 1
ATOM 4209 N N . MET A 1 246 ? -2.347 -14.319 -0.797 1.00 26.14 246 MET A N 1
ATOM 4210 C CA A MET A 1 246 ? -2.893 -13.018 -1.233 0.65 26.96 246 MET A CA 1
ATOM 4211 C CA B MET A 1 246 ? -2.954 -13.055 -1.217 0.35 26.46 246 MET A CA 1
ATOM 4212 C C . MET A 1 246 ? -2.850 -12.913 -2.742 1.00 25.07 246 MET A C 1
ATOM 4213 O O . MET A 1 246 ? -3.790 -12.478 -3.381 1.00 25.13 246 MET A O 1
ATOM 4239 N N . ALA A 1 247 ? -1.715 -13.281 -3.307 1.00 25.81 247 ALA A N 1
ATOM 4240 C CA . ALA A 1 247 ? -1.524 -13.232 -4.763 1.00 27.64 247 ALA A CA 1
ATOM 4241 C C . ALA A 1 247 ? -2.438 -14.230 -5.462 1.00 25.57 247 ALA A C 1
ATOM 4242 O O . ALA A 1 247 ? -2.984 -13.950 -6.516 1.00 26.48 247 ALA A O 1
ATOM 4249 N N . GLY A 1 248 ? -2.685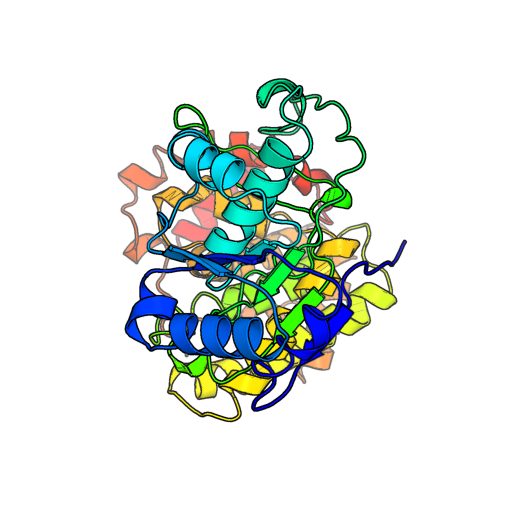 -15.357 -4.814 1.00 27.37 248 GLY A N 1
ATOM 4250 C CA . GLY A 1 248 ? -3.708 -16.300 -5.273 1.00 28.44 248 GLY A CA 1
ATOM 4251 C C . GLY A 1 248 ? -5.125 -15.742 -5.282 1.00 27.63 248 GLY A C 1
ATOM 4252 O O . GLY A 1 248 ? -5.888 -15.974 -6.223 1.00 26.89 248 GLY A O 1
ATOM 4256 N N . ILE A 1 249 ? -5.486 -15.002 -4.242 1.00 25.61 249 ILE A N 1
ATOM 4257 C CA . ILE A 1 249 ? -6.779 -14.349 -4.215 1.00 24.71 249 ILE A CA 1
ATOM 4258 C C . ILE A 1 249 ? -6.858 -13.330 -5.340 1.00 27.51 249 ILE A C 1
ATOM 4259 O O . ILE A 1 249 ? -7.869 -13.250 -6.057 1.00 27.51 249 ILE A O 1
ATOM 4275 N N . ALA A 1 250 ? -5.761 -12.615 -5.568 1.00 26.93 250 ALA A N 1
ATOM 4276 C CA . ALA A 1 250 ? -5.719 -11.669 -6.655 1.00 25.54 250 ALA A CA 1
ATOM 4277 C C . ALA A 1 250 ? -5.934 -12.335 -8.021 1.00 27.34 250 ALA A C 1
ATOM 4278 O O . ALA A 1 250 ? -6.777 -11.873 -8.817 1.00 28.33 250 ALA A O 1
ATOM 4285 N N . PHE A 1 251 ? -5.178 -13.392 -8.327 1.00 25.69 251 PHE A N 1
ATOM 4286 C CA . PHE A 1 251 ? -5.235 -13.943 -9.697 1.00 25.70 251 PHE A CA 1
ATOM 4287 C C . PHE A 1 251 ? -6.445 -14.853 -9.887 1.00 26.31 251 PHE A C 1
ATOM 4288 O O . PHE A 1 251 ? -6.927 -15.000 -10.996 1.00 29.13 251 PHE A O 1
ATOM 4305 N N . LEU A 1 252 ? -6.989 -15.402 -8.803 1.00 26.66 252 LEU A N 1
ATOM 4306 C CA . LEU A 1 252 ? -8.272 -16.087 -8.865 1.00 28.39 252 LEU A CA 1
ATOM 4307 C C . LEU A 1 252 ? -9.299 -15.157 -9.513 1.00 30.91 252 LEU A C 1
ATOM 4308 O O . LEU A 1 252 ? -10.136 -15.583 -10.297 1.00 27.86 252 LEU A O 1
ATOM 4324 N N . ASN A 1 253 ? -9.230 -13.882 -9.160 1.00 28.16 253 ASN A N 1
ATOM 4325 C CA . ASN A 1 253 ? -10.218 -12.927 -9.609 1.00 28.86 253 ASN A CA 1
ATOM 4326 C C . ASN A 1 253 ? -9.792 -12.161 -10.882 1.00 31.19 253 ASN A C 1
ATOM 4327 O O . ASN A 1 253 ? -10.558 -12.038 -11.851 1.00 29.92 253 ASN A O 1
ATOM 4338 N N . ALA A 1 254 ? -8.534 -11.773 -10.943 1.00 29.58 254 ALA A N 1
ATOM 4339 C CA . ALA A 1 254 ? -8.040 -10.907 -12.018 1.00 30.23 254 ALA A CA 1
ATOM 4340 C C . ALA A 1 254 ? -7.385 -11.692 -13.182 1.00 33.39 254 ALA A C 1
ATOM 4341 O O . ALA A 1 254 ? -7.063 -11.122 -14.248 1.00 32.36 254 ALA A O 1
ATOM 4348 N N . ARG A 1 255 ? -7.209 -12.990 -12.987 1.00 32.24 255 ARG A N 1
ATOM 4349 C CA . ARG A 1 255 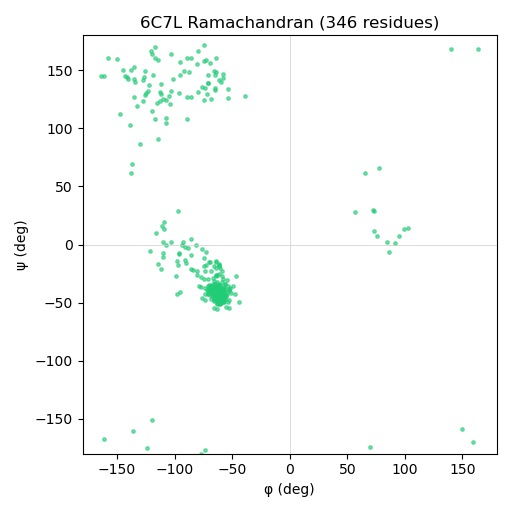? -6.506 -13.849 -13.949 1.00 35.01 255 ARG A CA 1
ATOM 4350 C C . ARG A 1 255 ? -5.025 -13.562 -14.021 1.00 34.56 255 ARG A C 1
ATOM 4351 O O . ARG A 1 255 ? -4.501 -12.789 -13.248 1.00 30.65 255 ARG A O 1
ATOM 4372 N N . LEU A 1 256 ? -4.359 -14.223 -14.970 1.00 34.78 256 LEU A N 1
ATOM 4373 C CA . LEU A 1 256 ? -2.956 -14.008 -15.217 1.00 37.85 256 LEU A CA 1
ATOM 4374 C C . LEU A 1 256 ? -2.715 -13.623 -16.646 1.00 39.01 256 LEU A C 1
ATOM 4375 O O . LEU A 1 256 ? -3.658 -13.328 -17.366 1.00 38.93 256 LEU A O 1
ATOM 4391 N N . GLY A 1 257 ? -1.443 -13.502 -17.024 1.00 39.92 257 GLY A N 1
ATOM 4392 C CA . GLY A 1 257 ? -1.100 -12.759 -18.219 1.00 38.30 257 GLY A CA 1
ATOM 4393 C C . GLY A 1 257 ? -0.064 -13.457 -19.076 1.00 38.12 257 GLY A C 1
ATOM 4394 O O . GLY A 1 257 ? 0.228 -14.648 -18.902 1.00 33.26 257 GLY A O 1
ATOM 4398 N N . LEU A 1 258 ? 0.560 -12.650 -19.924 1.00 35.49 258 LEU A N 1
ATOM 4399 C CA . LEU A 1 258 ? 1.465 -13.111 -20.944 1.00 36.54 258 LEU A CA 1
ATOM 4400 C C . LEU A 1 258 ? 2.663 -13.809 -20.332 1.00 34.97 258 LEU A C 1
ATOM 4401 O O . LEU A 1 258 ? 3.209 -14.741 -20.928 1.00 34.60 258 LEU A O 1
ATOM 4417 N N . CYS A 1 259 ? 3.119 -13.331 -19.169 1.00 35.21 259 CYS A N 1
ATOM 4418 C CA . CYS A 1 259 ? 4.272 -13.961 -18.529 1.00 34.90 259 CYS A CA 1
ATOM 4419 C C . CYS A 1 259 ? 3.980 -15.394 -18.069 1.00 34.72 259 CYS A C 1
ATOM 4420 O O . CYS A 1 259 ? 4.766 -16.320 -18.302 1.00 34.54 259 CYS A O 1
ATOM 4428 N N . HIS A 1 260 ? 2.861 -15.588 -17.394 1.00 32.89 260 HIS A N 1
ATOM 4429 C CA . HIS A 1 260 ? 2.474 -16.928 -16.987 1.00 35.16 260 HIS A CA 1
ATOM 4430 C C . HIS A 1 260 ? 2.373 -17.856 -18.213 1.00 34.91 260 HIS A C 1
ATOM 4431 O O . HIS A 1 260 ? 2.838 -18.994 -18.183 1.00 36.26 260 HIS A O 1
ATOM 4446 N N . ALA A 1 261 ? 1.769 -17.358 -19.281 1.00 33.20 261 ALA A N 1
ATOM 4447 C CA . ALA A 1 261 ? 1.555 -18.145 -20.482 1.00 34.68 261 ALA A CA 1
ATOM 4448 C C . ALA A 1 261 ? 2.882 -18.572 -21.134 1.00 38.03 261 ALA A C 1
ATOM 4449 O O . ALA A 1 261 ? 3.094 -19.765 -21.381 1.00 39.17 261 ALA A O 1
ATOM 4456 N N . MET A 1 262 ? 3.776 -17.606 -21.357 1.00 36.33 262 MET A N 1
ATOM 4457 C CA . MET A 1 262 ? 5.084 -17.857 -21.972 1.00 40.05 262 MET A CA 1
ATOM 4458 C C . MET A 1 262 ? 5.930 -18.764 -21.101 1.00 41.43 262 MET A C 1
ATOM 4459 O O . MET A 1 262 ? 6.693 -19.586 -21.615 1.00 44.01 262 MET A O 1
ATOM 4473 N N . SER A 1 263 ? 5.831 -18.591 -19.786 1.00 41.21 263 SER A N 1
ATOM 4474 C CA . SER A 1 263 ? 6.558 -19.445 -18.837 1.00 42.20 263 SER A CA 1
ATOM 4475 C C . SER A 1 263 ? 6.118 -20.892 -18.927 1.00 42.46 263 SER A C 1
ATOM 4476 O O . SER A 1 263 ? 6.937 -21.805 -18.846 1.00 43.34 263 SER A O 1
ATOM 4484 N N . HIS A 1 264 ? 4.811 -21.108 -18.958 1.00 44.02 264 HIS A N 1
ATOM 4485 C CA . HIS A 1 264 ? 4.280 -22.455 -19.071 1.00 45.07 264 HIS A CA 1
ATOM 4486 C C . HIS A 1 264 ? 4.652 -23.140 -20.383 1.00 47.09 264 HIS A C 1
ATOM 4487 O O . HIS A 1 264 ? 4.915 -24.336 -20.404 1.00 49.91 264 HIS A O 1
ATOM 4502 N N . LYS A 1 265 ? 4.627 -22.397 -21.477 1.00 42.09 265 LYS A N 1
ATOM 4503 C CA . LYS A 1 265 ? 5.027 -22.939 -22.780 1.00 47.75 265 LYS A CA 1
ATOM 4504 C C . LYS A 1 265 ? 6.538 -23.196 -22.869 1.00 50.90 265 LYS A C 1
ATOM 4505 O O . LYS A 1 265 ? 6.988 -23.897 -23.778 1.00 54.93 265 LYS A O 1
ATOM 4524 N N . ALA A 1 266 ? 7.313 -22.641 -21.931 1.00 49.90 266 ALA A N 1
ATOM 4525 C CA . ALA A 1 266 ? 8.770 -22.860 -21.881 1.00 51.33 266 ALA A CA 1
ATOM 4526 C C . ALA A 1 266 ? 9.211 -23.746 -20.710 1.00 52.80 266 ALA A C 1
ATOM 4527 O O . ALA A 1 266 ? 10.392 -23.770 -20.351 1.00 52.41 266 ALA A O 1
ATOM 4534 N N . ALA A 1 267 ? 8.272 -24.507 -20.154 1.00 54.14 267 ALA A N 1
ATOM 4535 C CA . ALA A 1 267 ? 8.497 -25.284 -18.933 1.00 56.80 267 ALA A CA 1
ATOM 4536 C C . ALA A 1 267 ? 9.578 -26.360 -19.102 1.00 58.65 267 ALA A C 1
ATOM 4537 O O . ALA A 1 267 ? 10.309 -26.677 -18.161 1.00 57.07 267 ALA A O 1
ATOM 4544 N N . TRP A 1 268 ? 9.691 -26.903 -20.303 1.00 60.29 268 TRP A N 1
ATOM 4545 C CA . TRP A 1 268 ? 10.844 -27.733 -20.643 1.00 66.35 268 TRP A CA 1
ATOM 4546 C C . TRP A 1 268 ? 12.195 -27.121 -20.232 1.00 68.37 268 TRP A C 1
ATOM 4547 O O . TRP A 1 268 ? 13.139 -27.859 -19.967 1.00 76.25 268 TRP A O 1
ATOM 4568 N N . ILE A 1 269 ? 12.285 -25.793 -20.142 1.00 62.93 269 ILE A N 1
ATOM 4569 C CA . ILE A 1 269 ? 13.549 -25.132 -19.762 1.00 63.11 269 ILE A CA 1
ATOM 4570 C C . ILE A 1 269 ? 13.868 -25.202 -18.254 1.00 63.48 269 ILE A C 1
ATOM 4571 O O . ILE A 1 269 ? 15.034 -25.124 -17.862 1.00 62.12 269 ILE A O 1
ATOM 4587 N N . GLY A 1 270 ? 12.846 -25.296 -17.404 1.00 65.88 270 GLY A N 1
ATOM 4588 C CA . GLY A 1 270 ? 13.063 -25.252 -15.954 1.00 58.14 270 GLY A CA 1
ATOM 4589 C C . GLY A 1 270 ? 11.846 -24.881 -15.127 1.00 59.31 270 GLY A C 1
ATOM 4590 O O . GLY A 1 270 ? 10.730 -24.841 -15.631 1.00 54.26 270 GLY A O 1
ATOM 4594 N N . PRO A 1 271 ? 12.058 -24.621 -13.829 1.00 63.34 271 PRO A N 1
ATOM 4595 C CA . PRO A 1 271 ? 10.948 -24.434 -12.887 1.00 61.57 271 PRO A CA 1
ATOM 4596 C C . PRO A 1 271 ? 10.086 -23.190 -13.177 1.00 58.27 271 PRO A C 1
ATOM 4597 O O . PRO A 1 271 ? 10.611 -22.102 -13.437 1.00 54.71 271 PRO A O 1
ATOM 4608 N N A HIS A 1 272 ? 8.768 -23.364 -13.119 0.50 53.52 272 HIS A N 1
ATOM 4609 N N B HIS A 1 272 ? 8.772 -23.355 -13.059 0.50 53.69 272 HIS A N 1
ATOM 4610 C CA A HIS A 1 272 ? 7.831 -22.316 -13.491 0.50 52.89 272 HIS A CA 1
ATOM 4611 C CA B HIS A 1 272 ? 7.824 -22.339 -13.474 0.50 53.20 272 HIS A CA 1
ATOM 4612 C C A HIS A 1 272 ? 8.238 -20.974 -12.870 0.50 50.52 272 HIS A C 1
ATOM 4613 C C B HIS A 1 272 ? 8.165 -20.969 -12.863 0.50 50.74 272 HIS A C 1
ATOM 4614 O O A HIS A 1 272 ? 8.534 -19.987 -13.607 0.50 49.85 272 HIS A O 1
ATOM 4615 O O B HIS A 1 272 ? 8.331 -19.954 -13.602 0.50 49.88 272 HIS A O 1
ATOM 4644 N N . GLY A 1 273 ? 8.302 -20.942 -11.530 1.00 48.49 273 GLY A N 1
ATOM 4645 C CA . GLY A 1 273 ? 8.503 -19.679 -10.797 1.00 42.89 273 GLY A CA 1
ATOM 4646 C C . GLY A 1 273 ? 9.750 -18.955 -11.281 1.00 42.84 273 GLY A C 1
ATOM 4647 O O . GLY A 1 273 ? 9.761 -17.733 -11.406 1.00 42.51 273 GLY A O 1
ATOM 4651 N N . LEU A 1 274 ? 10.757 -19.735 -11.650 1.00 42.87 274 LEU A N 1
ATOM 4652 C CA . LEU A 1 274 ? 12.047 -19.206 -12.114 1.00 47.72 274 LEU A CA 1
ATOM 4653 C C . LEU A 1 274 ? 11.930 -18.623 -13.527 1.00 45.42 274 LEU A C 1
ATOM 4654 O O . LEU A 1 274 ? 12.323 -17.481 -13.786 1.00 46.55 274 LEU A O 1
ATOM 4670 N N . LEU A 1 275 ? 11.313 -19.388 -14.417 1.00 45.51 275 LEU A N 1
ATOM 4671 C CA . LEU A 1 275 ? 11.052 -18.917 -15.776 1.00 46.42 275 LEU A CA 1
ATOM 4672 C C . LEU A 1 275 ? 10.132 -17.717 -15.784 1.00 42.57 275 LEU A C 1
ATOM 4673 O O . LEU A 1 275 ? 10.347 -16.785 -16.552 1.00 44.18 275 LEU A O 1
ATOM 4703 N N . ASN A 1 276 ? 9.162 -17.693 -14.877 1.00 38.83 276 ASN A N 1
ATOM 4704 C CA . ASN A 1 276 ? 8.354 -16.503 -14.688 1.00 40.05 276 ASN A CA 1
ATOM 4705 C C . ASN A 1 276 ? 9.209 -15.325 -14.325 1.00 36.16 276 ASN A C 1
ATOM 4706 O O . ASN A 1 276 ? 8.969 -14.221 -14.794 1.00 35.05 276 ASN A O 1
ATOM 4717 N N . ALA A 1 277 ? 10.157 -15.536 -13.406 1.00 37.15 277 ALA A N 1
ATOM 4718 C CA . ALA A 1 277 ? 10.985 -14.436 -12.947 1.00 36.90 277 ALA A CA 1
ATOM 4719 C C . ALA A 1 277 ? 11.826 -13.895 -14.099 1.00 36.95 277 ALA A C 1
ATOM 4720 O O . ALA A 1 277 ? 12.035 -12.691 -14.212 1.00 39.97 277 ALA A O 1
ATOM 4727 N N . VAL A 1 278 ? 12.342 -14.798 -14.917 1.00 39.68 278 VAL A N 1
ATOM 4728 C CA . VAL A 1 278 ? 13.241 -14.424 -16.021 1.00 39.51 278 VAL A CA 1
ATOM 4729 C C . VAL A 1 278 ? 12.491 -13.643 -17.088 1.00 40.17 278 VAL A C 1
ATOM 4730 O O . VAL A 1 278 ? 12.967 -12.622 -17.580 1.00 37.77 278 VAL A O 1
ATOM 4743 N N . PHE A 1 279 ? 11.296 -14.121 -17.437 1.00 38.59 279 PHE A N 1
ATOM 4744 C CA . PHE A 1 279 ? 10.513 -13.487 -18.473 1.00 38.98 279 PHE A CA 1
ATOM 4745 C C . PHE A 1 279 ? 9.864 -12.187 -18.038 1.00 40.31 279 PHE A C 1
ATOM 4746 O O . PHE A 1 279 ? 9.701 -11.294 -18.860 1.00 38.95 279 PHE A O 1
ATOM 4763 N N . LEU A 1 280 ? 9.535 -12.030 -16.754 1.00 38.55 280 LEU A N 1
ATOM 4764 C CA . LEU A 1 280 ? 8.742 -10.859 -16.369 1.00 37.29 280 LEU A CA 1
ATOM 4765 C C . LEU A 1 280 ? 9.306 -9.527 -16.840 1.00 36.93 280 LEU A C 1
ATOM 4766 O O . LEU A 1 280 ? 8.560 -8.691 -17.333 1.00 35.41 280 LEU A O 1
ATOM 4782 N N . PRO A 1 281 ? 10.616 -9.280 -16.638 1.00 37.66 281 PRO A N 1
ATOM 4783 C CA . PRO A 1 281 ? 11.116 -7.957 -17.055 1.00 40.58 281 PRO A CA 1
ATOM 4784 C C . PRO A 1 281 ? 10.854 -7.659 -18.532 1.00 39.16 281 PRO A C 1
ATOM 4785 O O . PRO A 1 281 ? 10.532 -6.527 -18.904 1.00 40.66 281 PRO A O 1
ATOM 4796 N N . TYR A 1 282 ? 10.902 -8.695 -19.355 1.00 39.61 282 TYR A N 1
ATOM 4797 C CA . TYR A 1 282 ? 10.737 -8.528 -20.792 1.00 40.05 282 TYR A CA 1
ATOM 4798 C C . TYR A 1 282 ? 9.288 -8.333 -21.152 1.00 37.53 282 TYR A C 1
ATOM 4799 O O . TYR A 1 282 ? 8.961 -7.552 -22.034 1.00 37.77 282 TYR A O 1
ATOM 4817 N N . VAL A 1 283 ? 8.414 -9.030 -20.434 1.00 39.25 283 VAL A N 1
ATOM 4818 C CA . VAL A 1 283 ? 6.966 -8.868 -20.603 1.00 36.26 283 VAL A CA 1
ATOM 4819 C C . VAL A 1 283 ? 6.522 -7.468 -20.177 1.00 36.73 283 VAL A C 1
ATOM 4820 O O . VAL A 1 283 ? 5.726 -6.796 -20.879 1.00 36.56 283 VAL A O 1
ATOM 4833 N N . MET A 1 284 ? 7.070 -6.989 -19.063 1.00 35.52 284 MET A N 1
ATOM 4834 C CA . MET A 1 284 ? 6.688 -5.669 -18.568 1.00 35.25 284 MET A CA 1
ATOM 4835 C C . MET A 1 284 ? 7.138 -4.603 -19.570 1.00 40.02 284 MET A C 1
ATOM 4836 O O . MET A 1 284 ? 6.348 -3.740 -19.983 1.00 36.52 284 MET A O 1
ATOM 4857 N N . GLU A 1 285 ? 8.363 -4.764 -20.075 1.00 39.12 285 GLU A N 1
ATOM 4858 C CA . GLU A 1 285 ? 8.881 -3.845 -21.072 1.00 43.65 285 GLU A CA 1
ATOM 4859 C C . GLU A 1 285 ? 8.000 -3.850 -22.317 1.00 42.95 285 GLU A C 1
ATOM 4860 O O . GLU A 1 285 ? 7.632 -2.794 -22.809 1.00 41.37 285 GLU A O 1
ATOM 4872 N N . PHE A 1 286 ? 7.684 -5.038 -22.836 1.00 41.35 286 PHE A N 1
ATOM 4873 C CA . PHE A 1 286 ? 6.778 -5.155 -23.971 1.00 40.36 286 PHE A CA 1
ATOM 4874 C C . PHE A 1 286 ? 5.435 -4.473 -23.695 1.00 41.27 286 PHE A C 1
ATOM 4875 O O . PHE A 1 286 ? 4.987 -3.642 -24.484 1.00 41.18 286 PHE A O 1
ATOM 4892 N N . ASN A 1 287 ? 4.782 -4.828 -22.590 1.00 38.29 287 ASN A N 1
ATOM 4893 C CA . ASN A 1 287 ? 3.441 -4.318 -22.330 1.00 37.88 287 ASN A CA 1
ATOM 4894 C C . ASN A 1 287 ? 3.474 -2.789 -22.197 1.00 37.74 287 ASN A C 1
ATOM 4895 O O . ASN A 1 287 ? 2.628 -2.110 -22.751 1.00 39.87 287 ASN A O 1
ATOM 4906 N N . ALA A 1 288 ? 4.468 -2.254 -21.482 1.00 39.65 288 ALA A N 1
ATOM 4907 C CA . ALA A 1 288 ? 4.569 -0.805 -21.279 1.00 41.26 288 ALA A CA 1
ATOM 4908 C C . ALA A 1 288 ? 4.807 -0.087 -22.602 1.00 44.75 288 ALA A C 1
ATOM 4909 O O . ALA A 1 288 ? 4.217 0.960 -22.839 1.00 45.72 288 ALA A O 1
ATOM 4916 N N . SER A 1 289 ? 5.596 -0.692 -23.490 1.00 46.78 289 SER A N 1
ATOM 4917 C CA . SER A 1 289 ? 5.866 -0.086 -24.805 1.00 47.89 289 SER A CA 1
ATOM 4918 C C . SER A 1 289 ? 4.609 0.029 -25.680 1.00 49.95 289 SER A C 1
ATOM 4919 O O . SER A 1 289 ? 4.525 0.910 -26.515 1.00 49.69 289 SER A O 1
ATOM 4927 N N . LYS A 1 290 ? 3.624 -0.839 -25.465 1.00 51.14 290 LYS A N 1
ATOM 4928 C CA . LYS A 1 290 ? 2.449 -0.868 -26.318 1.00 49.17 290 LYS A CA 1
ATOM 4929 C C . LYS A 1 290 ? 1.167 -0.377 -25.653 1.00 51.01 290 LYS A C 1
ATOM 4930 O O . LYS A 1 290 ? 0.126 -0.307 -26.308 1.00 51.55 290 LYS A O 1
ATOM 4949 N N . SER A 1 291 ? 1.200 -0.119 -24.347 1.00 50.19 291 SER A N 1
ATOM 4950 C CA A SER A 1 291 ? -0.018 0.242 -23.601 0.75 45.77 291 SER A CA 1
ATOM 4951 C CA B SER A 1 291 ? -0.011 0.279 -23.633 0.25 47.71 291 SER A CA 1
ATOM 4952 C C . SER A 1 291 ? 0.298 1.302 -22.551 1.00 45.45 291 SER A C 1
ATOM 4953 O O . SER A 1 291 ? 1.015 1.033 -21.591 1.00 46.22 291 SER A O 1
ATOM 4967 N N . ASP A 1 292 ? -0.223 2.504 -22.747 1.00 46.35 292 ASP A N 1
ATOM 4968 C CA A ASP A 1 292 ? -0.131 3.521 -21.723 0.65 47.31 292 ASP A CA 1
ATOM 4969 C CA B ASP A 1 292 ? -0.177 3.550 -21.735 0.35 45.84 292 ASP A CA 1
ATOM 4970 C C . ASP A 1 292 ? -0.818 3.065 -20.431 1.00 44.16 292 ASP A C 1
ATOM 4971 O O . ASP A 1 292 ? -0.415 3.471 -19.358 1.00 41.55 292 ASP A O 1
ATOM 4987 N N . TYR A 1 293 ? -1.868 2.247 -20.541 1.00 45.44 293 TYR A N 1
ATOM 4988 C CA . TYR A 1 293 ? -2.555 1.710 -19.347 1.00 45.65 293 TYR A CA 1
ATOM 4989 C C . TYR A 1 293 ? -1.565 0.873 -18.526 1.00 40.31 293 TYR A C 1
ATOM 4990 O O . TYR A 1 293 ? -1.373 1.113 -17.336 1.00 42.83 293 TYR A O 1
ATOM 5008 N N . ALA A 1 294 ? -0.888 -0.058 -19.183 1.00 38.49 294 ALA A N 1
ATOM 5009 C CA . ALA A 1 294 ? 0.069 -0.919 -18.503 1.00 39.33 294 ALA A CA 1
ATOM 5010 C C . ALA A 1 294 ? 1.183 -0.092 -17.875 1.00 37.42 294 ALA A C 1
ATOM 5011 O O . ALA A 1 294 ? 1.498 -0.270 -16.708 1.00 35.24 294 ALA A O 1
ATOM 5018 N N . ARG A 1 295 ? 1.719 0.867 -18.623 1.00 38.58 295 ARG A N 1
ATOM 5019 C CA . ARG A 1 295 ? 2.820 1.695 -18.131 1.00 40.47 295 ARG A CA 1
ATOM 5020 C C . ARG A 1 295 ? 2.425 2.394 -16.839 1.00 38.17 295 ARG A C 1
ATOM 5021 O O . ARG A 1 295 ? 3.142 2.330 -15.844 1.00 37.85 295 ARG A O 1
ATOM 5042 N N . ARG A 1 296 ? 1.252 3.018 -16.848 1.00 37.07 296 ARG A N 1
ATOM 5043 C CA . ARG A 1 296 ? 0.713 3.708 -15.684 1.00 41.30 296 ARG A CA 1
ATOM 5044 C C . ARG A 1 296 ? 0.532 2.750 -14.491 1.00 36.20 296 ARG A C 1
ATOM 5045 O O . ARG A 1 296 ? 0.777 3.112 -13.348 1.00 36.58 296 ARG A O 1
ATOM 5066 N N . ARG A 1 297 ? 0.034 1.554 -14.763 1.00 37.19 297 ARG A N 1
ATOM 5067 C CA . ARG A 1 297 ? -0.164 0.558 -13.706 1.00 36.22 297 ARG A CA 1
ATOM 5068 C C . ARG A 1 297 ? 1.174 0.109 -13.130 1.00 33.36 297 ARG A C 1
ATOM 5069 O O . ARG A 1 297 ? 1.316 0.008 -11.911 1.00 35.51 297 ARG A O 1
ATOM 5090 N N . TYR A 1 298 ? 2.182 -0.100 -13.985 1.00 32.87 298 TYR A N 1
ATOM 5091 C CA . TYR A 1 298 ? 3.515 -0.418 -13.480 1.00 32.77 298 TYR A CA 1
ATOM 5092 C C . TYR A 1 298 ? 4.085 0.706 -12.634 1.00 32.67 298 TYR A C 1
ATOM 5093 O O . TYR A 1 298 ? 4.704 0.445 -11.606 1.00 33.58 298 TYR A O 1
ATOM 5111 N N . ALA A 1 299 ? 3.760 1.955 -12.974 1.00 36.17 299 ALA A N 1
ATOM 5112 C CA . ALA A 1 299 ? 4.262 3.091 -12.204 1.00 37.40 299 ALA A CA 1
ATOM 5113 C C . ALA A 1 299 ? 3.598 3.134 -10.840 1.00 35.79 299 ALA A C 1
ATOM 5114 O O . ALA A 1 299 ? 4.207 3.558 -9.855 1.00 36.50 299 ALA A O 1
ATOM 5121 N N . GLU A 1 300 ? 2.330 2.733 -10.789 1.00 34.99 300 GLU A N 1
ATOM 5122 C CA . GLU A 1 300 ? 1.626 2.684 -9.505 1.00 37.44 300 GLU A CA 1
ATOM 5123 C C . GLU A 1 300 ? 2.270 1.673 -8.573 1.00 33.28 300 GLU A C 1
ATOM 5124 O O . GLU A 1 300 ? 2.495 1.952 -7.399 1.00 35.59 300 GLU A O 1
ATOM 5136 N N . ILE A 1 301 ? 2.628 0.518 -9.116 1.00 33.79 301 ILE A N 1
ATOM 5137 C CA . ILE A 1 301 ? 3.337 -0.494 -8.317 1.00 33.19 301 ILE A CA 1
ATOM 5138 C C . ILE A 1 301 ? 4.711 0.026 -7.839 1.00 32.52 301 ILE A C 1
ATOM 5139 O O . ILE A 1 301 ? 5.048 -0.067 -6.663 1.00 31.47 301 ILE A O 1
ATOM 5155 N N . ALA A 1 302 ? 5.502 0.552 -8.768 1.00 36.57 302 ALA A N 1
ATOM 5156 C CA . ALA A 1 302 ? 6.739 1.282 -8.425 1.00 37.09 302 ALA A CA 1
ATOM 5157 C C . ALA A 1 302 ? 6.576 2.264 -7.253 1.00 38.28 302 ALA A C 1
ATOM 5158 O O . ALA A 1 302 ? 7.376 2.258 -6.318 1.00 35.56 302 ALA A O 1
ATOM 5165 N N . ARG A 1 303 ? 5.548 3.103 -7.291 1.00 38.15 303 ARG A N 1
ATOM 5166 C CA . ARG A 1 303 ? 5.311 4.029 -6.181 1.00 41.53 303 ARG A CA 1
ATOM 5167 C C . ARG A 1 303 ? 5.017 3.344 -4.843 1.00 41.21 303 ARG A C 1
ATOM 5168 O O . ARG A 1 303 ? 5.545 3.772 -3.811 1.00 37.58 303 ARG A O 1
ATOM 5200 N N . GLU A 1 304 ? 4.313 2.204 -4.882 1.00 3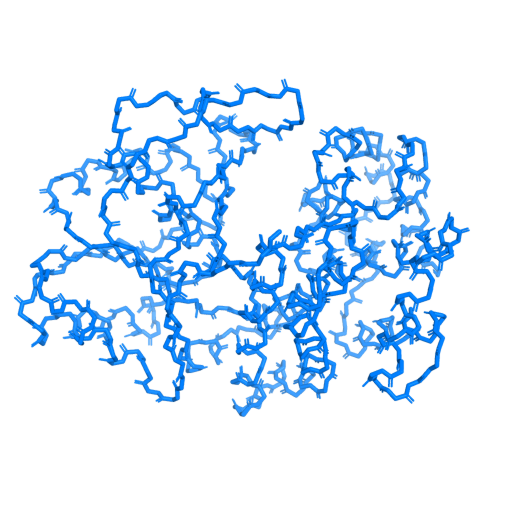7.65 304 GLU A N 1
ATOM 5201 C CA . GLU A 1 304 ? 4.092 1.383 -3.679 1.00 35.84 304 GLU A CA 1
ATOM 5202 C C . GLU A 1 304 ? 5.400 0.811 -3.120 1.00 36.98 304 GLU A C 1
ATOM 5203 O O . GLU A 1 304 ? 5.498 0.519 -1.931 1.00 38.26 304 GLU A O 1
ATOM 5215 N N . LEU A 1 305 ? 6.398 0.626 -3.978 1.00 39.07 305 LEU A N 1
ATOM 5216 C CA . LEU A 1 305 ? 7.671 0.078 -3.545 1.00 37.86 305 LEU A CA 1
ATOM 5217 C C . LEU A 1 305 ? 8.678 1.170 -3.183 1.00 43.38 305 LEU A C 1
ATOM 5218 O O . LEU A 1 305 ? 9.824 0.866 -2.853 1.00 46.93 305 LEU A O 1
ATOM 5234 N N . GLY A 1 306 ? 8.272 2.427 -3.319 1.00 43.64 306 GLY A N 1
ATOM 5235 C CA . GLY A 1 306 ? 9.124 3.562 -2.992 1.00 44.38 306 GLY A CA 1
ATOM 5236 C C . GLY A 1 306 ? 9.818 4.238 -4.161 1.00 47.65 306 GLY A C 1
ATOM 5237 O O . GLY A 1 306 ? 10.676 5.081 -3.938 1.00 49.21 306 GLY A O 1
ATOM 5241 N N . PHE A 1 307 ? 9.395 3.938 -5.393 1.00 44.76 307 PHE A N 1
ATOM 5242 C CA . PHE A 1 307 ? 9.971 4.530 -6.606 1.00 44.80 307 PHE A CA 1
ATOM 5243 C C . PHE A 1 307 ? 8.900 5.295 -7.387 1.00 45.64 307 PHE A C 1
ATOM 5244 O O . PHE A 1 307 ? 7.992 5.839 -6.764 1.00 48.88 307 PHE A O 1
ATOM 5261 N N . GLN A 1 308 ? 9.011 5.411 -8.718 1.00 43.14 308 GLN A N 1
ATOM 5262 C CA A GLN A 1 308 ? 8.152 6.336 -9.464 0.50 44.40 308 GLN A CA 1
ATOM 5263 C CA B GLN A 1 308 ? 8.157 6.341 -9.469 0.50 44.07 308 GLN A CA 1
ATOM 5264 C C . GLN A 1 308 ? 7.575 5.769 -10.757 1.00 42.77 308 GLN A C 1
ATOM 5265 O O . GLN A 1 308 ? 6.397 6.004 -11.072 1.00 47.25 308 GLN A O 1
ATOM 5291 N N . THR A 1 309 ? 8.402 5.075 -11.535 1.00 39.97 309 THR A N 1
ATOM 5292 C CA . THR A 1 309 ? 8.102 4.832 -12.935 1.00 37.19 309 THR A CA 1
ATOM 5293 C C . THR A 1 309 ? 8.007 3.346 -13.239 1.00 36.41 309 THR A C 1
ATOM 5294 O O . THR A 1 309 ? 8.570 2.520 -12.508 1.00 37.98 309 THR A O 1
ATOM 5305 N N . ALA A 1 310 ? 7.424 3.025 -14.394 1.00 34.79 310 ALA A N 1
ATOM 5306 C CA . ALA A 1 310 ? 7.472 1.681 -14.946 1.00 34.78 310 ALA A CA 1
ATOM 5307 C C . ALA A 1 310 ? 8.914 1.189 -15.102 1.00 39.32 310 ALA A C 1
ATOM 5308 O O . ALA A 1 310 ? 9.249 0.036 -14.767 1.00 33.49 310 ALA A O 1
ATOM 5315 N N . LYS A 1 311 ? 9.773 2.058 -15.629 1.00 41.05 311 LYS A N 1
ATOM 5316 C CA A LYS A 1 311 ? 11.181 1.723 -15.799 0.50 39.91 311 LYS A CA 1
ATOM 5317 C CA B LYS A 1 311 ? 11.172 1.695 -15.805 0.50 40.45 311 LYS A CA 1
ATOM 5318 C C . LYS A 1 311 ? 11.790 1.306 -14.465 1.00 37.51 311 LYS A C 1
ATOM 5319 O O . LYS A 1 311 ? 12.544 0.351 -14.391 1.00 36.91 311 LYS A O 1
ATOM 5355 N N . ASP A 1 312 ? 11.426 2.011 -13.405 1.00 36.31 312 ASP A N 1
ATOM 5356 C CA . ASP A 1 312 ? 11.906 1.676 -12.066 1.00 39.14 312 ASP A CA 1
ATOM 5357 C C . ASP A 1 312 ? 11.472 0.252 -11.709 1.00 40.80 312 ASP A C 1
ATOM 5358 O O . ASP A 1 312 ? 12.257 -0.527 -11.164 1.00 38.56 312 ASP A O 1
ATOM 5367 N N . LEU A 1 313 ? 10.214 -0.081 -11.995 1.00 38.00 313 LEU A N 1
ATOM 5368 C CA . LEU A 1 313 ? 9.702 -1.393 -11.598 1.00 36.19 313 LEU A CA 1
ATOM 5369 C C . LEU A 1 313 ? 10.454 -2.506 -12.313 1.00 35.60 313 LEU A C 1
ATOM 5370 O O . LEU A 1 313 ? 10.874 -3.471 -11.682 1.00 35.07 313 LEU A O 1
ATOM 5386 N N . ILE A 1 314 ? 10.751 -2.290 -13.593 1.00 37.96 314 ILE A N 1
ATOM 5387 C CA . ILE A 1 314 ? 11.483 -3.264 -14.380 1.00 36.07 314 ILE A CA 1
ATOM 5388 C C . ILE A 1 314 ? 12.907 -3.426 -13.834 1.00 35.71 314 ILE A C 1
ATOM 5389 O O . ILE A 1 314 ? 13.392 -4.539 -13.662 1.00 35.39 314 ILE A O 1
ATOM 5405 N N . GLU A 1 315 ? 13.524 -2.323 -13.453 1.00 37.11 315 GLU A N 1
ATOM 5406 C CA . GLU A 1 315 ? 14.873 -2.382 -12.867 1.00 43.28 315 GLU A CA 1
ATOM 5407 C C . GLU A 1 315 ? 14.874 -3.041 -11.469 1.00 37.02 315 GLU A C 1
ATOM 5408 O O . GLU A 1 315 ? 15.700 -3.889 -11.208 1.00 36.65 315 GLU A O 1
ATOM 5420 N N . VAL A 1 316 ? 13.849 -2.769 -10.661 1.00 38.69 316 VAL A N 1
ATOM 5421 C CA . VAL A 1 316 ? 13.668 -3.412 -9.346 1.00 41.65 316 VAL A CA 1
ATOM 5422 C C . VAL A 1 316 ? 13.561 -4.930 -9.448 1.00 37.88 316 VAL A C 1
ATOM 5423 O O . VAL A 1 316 ? 14.192 -5.666 -8.694 1.00 39.33 316 VAL A O 1
ATOM 5436 N N . VAL A 1 317 ? 12.763 -5.406 -10.390 1.00 35.51 317 VAL A N 1
ATOM 5437 C CA . VAL A 1 317 ? 12.611 -6.838 -10.579 1.00 35.84 317 VAL A CA 1
ATOM 5438 C C . VAL A 1 317 ? 13.933 -7.458 -11.035 1.00 36.85 317 VAL A C 1
ATOM 5439 O O . VAL A 1 317 ? 14.327 -8.511 -10.546 1.00 35.31 317 VAL A O 1
ATOM 5452 N N . LYS A 1 318 ? 14.615 -6.800 -11.970 1.00 37.14 318 LYS A N 1
ATOM 5453 C CA A LYS A 1 318 ? 15.888 -7.307 -12.489 0.60 39.09 318 LYS A CA 1
ATOM 5454 C CA B LYS A 1 318 ? 15.887 -7.306 -12.485 0.40 37.53 318 LYS A CA 1
ATOM 5455 C C . LYS A 1 318 ? 16.936 -7.420 -11.378 1.00 37.12 318 LYS A C 1
ATOM 5456 O O . LYS A 1 318 ? 17.661 -8.416 -11.305 1.00 37.19 318 LYS A O 1
ATOM 5492 N N . GLU A 1 319 ? 17.000 -6.413 -10.512 1.00 36.36 319 GLU A N 1
ATOM 5493 C CA . GLU A 1 319 ? 17.967 -6.418 -9.398 1.00 39.96 319 GLU A CA 1
ATOM 5494 C C . GLU A 1 319 ? 17.632 -7.427 -8.303 1.00 40.91 319 GLU A C 1
ATOM 5495 O O . GLU A 1 319 ? 18.522 -8.043 -7.715 1.00 38.12 319 GLU A O 1
ATOM 5507 N N . LEU A 1 320 ? 16.343 -7.618 -8.044 1.00 39.37 320 LEU A N 1
ATOM 5508 C CA . LEU A 1 320 ? 15.903 -8.681 -7.153 1.00 39.16 320 LEU A CA 1
ATOM 5509 C C . LEU A 1 320 ? 16.267 -10.047 -7.698 1.00 36.64 320 LEU A C 1
ATOM 5510 O O . LEU A 1 320 ? 16.742 -10.918 -6.961 1.00 38.00 320 LEU A O 1
ATOM 5526 N N . ASN A 1 321 ? 16.068 -10.249 -8.992 1.00 33.66 321 ASN A N 1
ATOM 5527 C CA . ASN A 1 321 ? 16.488 -11.499 -9.591 1.00 35.52 321 ASN A CA 1
ATOM 5528 C C . ASN A 1 321 ? 17.996 -11.745 -9.385 1.00 38.47 321 ASN A C 1
ATOM 5529 O O . ASN A 1 321 ? 18.420 -12.859 -9.053 1.00 39.55 321 ASN A O 1
ATOM 5540 N N . GLU A 1 322 ? 18.801 -10.712 -9.582 1.00 39.22 322 GLU A N 1
ATOM 5541 C CA A GLU A 1 322 ? 20.234 -10.866 -9.383 0.55 41.77 322 GLU A CA 1
ATOM 5542 C CA B GLU A 1 322 ? 20.257 -10.805 -9.376 0.45 42.14 322 GLU A CA 1
ATOM 5543 C C . GLU A 1 322 ? 20.565 -11.189 -7.927 1.00 42.19 322 GLU A C 1
ATOM 5544 O O . GLU A 1 322 ? 21.315 -12.130 -7.656 1.00 43.30 322 GLU A O 1
ATOM 5566 N N . MET A 1 323 ? 19.987 -10.429 -6.998 1.00 43.39 323 MET A N 1
ATOM 5567 C CA . MET A 1 323 ? 20.169 -10.661 -5.560 1.00 43.21 323 MET A CA 1
ATOM 5568 C C . MET A 1 323 ? 19.877 -12.110 -5.194 1.00 41.43 323 MET A C 1
ATOM 5569 O O . MET A 1 323 ? 20.547 -12.708 -4.343 1.00 41.70 323 MET A O 1
ATOM 5595 N N . LEU A 1 324 ? 18.882 -12.684 -5.838 1.00 38.40 324 LEU A N 1
ATOM 5596 C CA . LEU A 1 324 ? 18.476 -14.037 -5.508 1.00 42.61 324 LEU A CA 1
ATOM 5597 C C . LEU A 1 324 ? 19.192 -15.070 -6.386 1.00 41.88 324 LEU A C 1
ATOM 5598 O O . LEU A 1 324 ? 18.937 -16.243 -6.270 1.00 42.02 324 LEU A O 1
ATOM 5614 N N . GLY A 1 325 ? 20.089 -14.632 -7.267 1.00 45.79 325 GLY A N 1
ATOM 5615 C CA . GLY A 1 325 ? 20.849 -15.574 -8.087 1.00 44.78 325 GLY A CA 1
ATOM 5616 C C . GLY A 1 325 ? 20.067 -16.264 -9.185 1.00 43.78 325 GLY A C 1
ATOM 5617 O O . GLY A 1 325 ? 20.400 -17.376 -9.600 1.00 44.90 325 GLY A O 1
ATOM 5621 N N . VAL A 1 326 ? 19.050 -15.590 -9.708 1.00 46.27 326 VAL A N 1
ATOM 5622 C CA . VAL A 1 326 ? 18.276 -16.123 -10.826 1.00 43.65 326 VAL A CA 1
ATOM 5623 C C . VAL A 1 326 ? 19.141 -16.059 -12.087 1.00 45.38 326 VAL A C 1
ATOM 5624 O O . VAL A 1 326 ? 19.675 -15.010 -12.406 1.00 46.81 326 VAL A O 1
ATOM 5637 N N . PRO A 1 327 ? 19.255 -17.174 -12.826 1.00 56.07 327 PRO A N 1
ATOM 5638 C CA . PRO A 1 327 ? 20.162 -17.163 -13.980 1.00 58.58 327 PRO A CA 1
ATOM 5639 C C . PRO A 1 327 ? 19.561 -16.491 -15.201 1.00 60.52 327 PRO A C 1
ATOM 5640 O O . PRO A 1 327 ? 18.362 -16.197 -15.221 1.00 57.42 327 PRO A O 1
ATOM 5651 N N . LYS A 1 328 ? 20.407 -16.192 -16.182 1.00 60.68 328 LYS A N 1
ATOM 5652 C CA . LYS A 1 328 ? 19.942 -15.760 -17.498 1.00 63.55 328 LYS A CA 1
ATOM 5653 C C . LYS A 1 328 ? 19.392 -16.970 -18.237 1.00 58.11 328 LYS A C 1
ATOM 5654 O O . LYS A 1 328 ? 19.714 -18.102 -17.876 1.00 52.94 328 LYS A O 1
ATOM 5673 N N . LEU A 1 329 ? 18.526 -16.742 -19.226 1.00 56.74 329 LEU A N 1
ATOM 5674 C CA . LEU A 1 329 ? 17.972 -17.853 -20.033 1.00 59.47 329 LEU A CA 1
ATOM 5675 C C . LEU A 1 329 ? 19.106 -18.673 -20.664 1.00 61.54 329 LEU A C 1
ATOM 5676 O O . LEU A 1 329 ? 19.075 -19.907 -20.654 1.00 63.84 329 LEU A O 1
ATOM 5692 N N . GLY A 1 330 ? 20.126 -17.963 -21.149 1.00 61.36 330 GLY A N 1
ATOM 5693 C CA . GLY A 1 330 ? 21.306 -18.562 -21.766 1.00 60.14 330 GLY A CA 1
ATOM 5694 C C . GLY A 1 330 ? 22.025 -19.588 -20.918 1.00 60.05 330 GLY A C 1
ATOM 5695 O O . GLY A 1 330 ? 22.646 -20.498 -21.445 1.00 64.33 330 GLY A O 1
ATOM 5699 N N . GLU A 1 331 ? 21.965 -19.431 -19.604 1.00 62.04 331 GLU A N 1
ATOM 5700 C CA . GLU A 1 331 ? 22.677 -20.314 -18.692 1.00 61.66 331 GLU A CA 1
ATOM 5701 C C . GLU A 1 331 ? 21.848 -21.561 -18.394 1.00 67.49 331 GLU A C 1
ATOM 5702 O O . GLU A 1 331 ? 22.341 -22.505 -17.776 1.00 71.54 331 GLU A O 1
ATOM 5724 N N . LEU A 1 332 ? 20.588 -21.564 -18.829 1.00 68.85 332 LEU A N 1
ATOM 5725 C CA . LEU A 1 332 ? 19.706 -22.702 -18.617 1.00 68.49 332 LEU A CA 1
ATOM 5726 C C . LEU A 1 332 ? 19.621 -23.586 -19.861 1.00 67.66 332 LEU A C 1
ATOM 5727 O O . LEU A 1 332 ? 19.343 -24.776 -19.757 1.00 77.85 332 LEU A O 1
ATOM 5743 N N . VAL A 1 333 ? 19.830 -22.999 -21.034 1.00 68.88 333 VAL A N 1
ATOM 5744 C CA . VAL A 1 333 ? 19.578 -23.690 -22.299 1.00 66.69 333 VAL A CA 1
ATOM 5745 C C . VAL A 1 333 ? 20.319 -23.002 -23.449 1.00 68.20 333 VAL A C 1
ATOM 5746 O O . VAL A 1 333 ? 20.462 -21.781 -23.460 1.00 64.19 333 VAL A O 1
ATOM 5759 N N . ASP A 1 334 ? 20.797 -23.793 -24.409 1.00 72.24 334 ASP A N 1
ATOM 5760 C CA . ASP A 1 334 ? 21.699 -23.289 -25.436 1.00 72.57 334 ASP A CA 1
ATOM 5761 C C . ASP A 1 334 ? 20.904 -22.766 -26.628 1.00 70.11 334 ASP A C 1
ATOM 5762 O O . ASP A 1 334 ? 19.732 -23.112 -26.806 1.00 69.92 334 ASP A O 1
ATOM 5771 N N . GLU A 1 335 ? 21.555 -21.935 -27.438 1.00 68.76 335 GLU A N 1
ATOM 5772 C CA . GLU A 1 335 ? 20.864 -21.089 -28.413 1.00 70.63 335 GLU A CA 1
ATOM 5773 C C . GLU A 1 335 ? 20.184 -21.942 -29.473 1.00 70.37 335 GLU A C 1
ATOM 5774 O O . GLU A 1 335 ? 19.041 -21.692 -29.870 1.00 65.86 335 GLU A O 1
ATOM 5786 N N . GLU A 1 336 ? 20.913 -22.947 -29.942 1.00 65.39 336 GLU A N 1
ATOM 5787 C CA . GLU A 1 336 ? 20.425 -23.840 -30.974 1.00 65.53 336 GLU A CA 1
ATOM 5788 C C . GLU A 1 336 ? 19.074 -24.443 -30.572 1.00 63.99 336 GLU A C 1
ATOM 5789 O O . GLU A 1 336 ? 18.123 -24.451 -31.355 1.00 61.89 336 GLU A O 1
ATOM 5801 N N . THR A 1 337 ? 19.016 -24.977 -29.357 1.00 64.55 337 THR A N 1
ATOM 5802 C CA . THR A 1 337 ? 17.815 -25.644 -28.861 1.00 71.10 337 THR A CA 1
ATOM 5803 C C . THR A 1 337 ? 16.655 -24.639 -28.698 1.00 70.49 337 THR A C 1
ATOM 5804 O O . THR A 1 337 ? 15.555 -24.863 -29.209 1.00 68.79 337 THR A O 1
ATOM 5815 N N . PHE A 1 338 ? 16.931 -23.513 -28.044 1.00 72.53 338 PHE A N 1
ATOM 5816 C CA . PHE A 1 338 ? 15.938 -22.439 -27.886 1.00 70.64 338 PHE A CA 1
ATOM 5817 C C . PHE A 1 338 ? 15.342 -22.009 -29.233 1.00 68.42 338 PHE A C 1
ATOM 5818 O O . PHE A 1 338 ? 14.125 -22.075 -29.435 1.00 69.21 338 PHE A O 1
ATOM 5835 N N . ALA A 1 339 ? 16.200 -21.649 -30.181 1.00 65.33 339 ALA A N 1
ATOM 5836 C CA . ALA A 1 339 ? 15.732 -21.211 -31.495 1.00 63.70 339 ALA A CA 1
ATOM 5837 C C . ALA A 1 339 ? 14.885 -22.270 -32.202 1.00 63.67 339 ALA A C 1
ATOM 5838 O O . ALA A 1 339 ? 14.030 -21.935 -33.026 1.00 60.66 339 ALA A O 1
ATOM 5845 N N . SER A 1 340 ? 15.161 -23.544 -31.921 1.00 63.50 340 SER A N 1
ATOM 5846 C CA A SER A 1 340 ? 14.427 -24.644 -32.539 0.65 65.03 340 SER A CA 1
ATOM 5847 C CA B SER A 1 340 ? 14.426 -24.642 -32.539 0.35 64.37 340 SER A CA 1
ATOM 5848 C C . SER 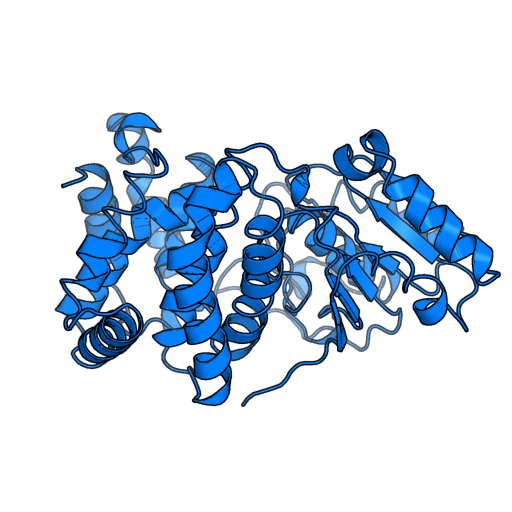A 1 340 ? 13.023 -24.804 -31.949 1.00 67.08 340 SER A C 1
ATOM 5849 O O . SER A 1 340 ? 12.122 -25.320 -32.613 1.00 74.58 340 SER A O 1
ATOM 5863 N N . LYS A 1 341 ? 12.842 -24.378 -30.699 1.00 65.98 341 LYS A N 1
ATOM 5864 C CA . LYS A 1 341 ? 11.542 -24.482 -30.021 1.00 66.70 341 LYS A CA 1
ATOM 5865 C C . LYS A 1 341 ? 10.717 -23.183 -30.063 1.00 65.86 341 LYS A C 1
ATOM 5866 O O . LYS A 1 341 ? 9.515 -23.201 -29.797 1.00 60.16 341 LYS A O 1
ATOM 5885 N N . VAL A 1 342 ? 11.353 -22.070 -30.421 1.00 64.31 342 VAL A N 1
ATOM 5886 C CA . VAL A 1 342 ? 10.763 -20.755 -30.207 1.00 60.15 342 VAL A CA 1
ATOM 5887 C C . VAL A 1 342 ? 9.452 -20.593 -30.964 1.00 62.94 342 VAL A C 1
ATOM 5888 O O . VAL A 1 342 ? 8.503 -19.978 -30.458 1.00 57.91 342 VAL A O 1
ATOM 5901 N N . GLU A 1 343 ? 9.374 -21.189 -32.148 1.00 60.24 343 GLU A N 1
ATOM 5902 C CA . GLU A 1 343 ? 8.212 -21.013 -33.001 1.00 62.41 343 GLU A CA 1
ATOM 5903 C C . GLU A 1 343 ? 6.974 -21.654 -32.384 1.00 60.97 343 GLU A C 1
ATOM 5904 O O . GLU A 1 343 ? 5.909 -21.034 -32.375 1.00 56.04 343 GLU A O 1
ATOM 5916 N N . GLU A 1 344 ? 7.120 -22.878 -31.862 1.00 57.93 344 GLU A N 1
ATOM 5917 C CA . GLU A 1 344 ? 5.974 -23.623 -31.331 1.00 59.67 344 GLU A CA 1
ATOM 5918 C C . GLU A 1 344 ? 5.513 -22.993 -30.016 1.00 57.09 344 GLU A C 1
ATOM 5919 O O . GLU A 1 344 ? 4.302 -22.937 -29.752 1.00 52.53 344 GLU A O 1
ATOM 5941 N N . MET A 1 345 ? 6.476 -22.566 -29.189 1.00 50.78 345 MET A N 1
ATOM 5942 C CA . MET A 1 345 ? 6.167 -21.921 -27.900 1.00 51.85 345 MET A CA 1
ATOM 5943 C C . MET A 1 345 ? 5.373 -20.653 -28.139 1.00 45.17 345 MET A C 1
ATOM 5944 O O . MET A 1 345 ? 4.426 -20.357 -27.407 1.00 44.27 345 MET A O 1
ATOM 5958 N N . ALA A 1 346 ? 5.794 -19.892 -29.145 1.00 41.57 346 ALA A N 1
ATOM 5959 C CA . ALA A 1 346 ? 5.149 -18.622 -29.471 1.00 43.66 346 ALA A CA 1
ATOM 5960 C C . ALA A 1 346 ? 3.736 -18.845 -30.018 1.00 46.00 346 ALA A C 1
ATOM 5961 O O . ALA A 1 346 ? 2.800 -18.112 -29.664 1.00 43.54 346 ALA A O 1
ATOM 5968 N N . GLU A 1 347 ? 3.562 -19.910 -30.806 1.00 44.78 347 GLU A N 1
ATOM 5969 C CA . GLU A 1 347 ? 2.233 -20.291 -31.296 1.00 49.74 347 GLU A CA 1
ATOM 5970 C C . GLU A 1 347 ? 1.345 -20.799 -30.163 1.00 45.39 347 GLU A C 1
ATOM 5971 O O . GLU A 1 347 ? 0.168 -20.430 -30.073 1.00 45.92 347 GLU A O 1
ATOM 5983 N N . LYS A 1 348 ? 1.886 -21.688 -29.339 1.00 44.61 348 LYS A N 1
ATOM 5984 C CA . LYS A 1 348 ? 1.137 -22.223 -28.197 1.00 46.90 348 LYS A CA 1
ATOM 5985 C C . LYS A 1 348 ? 0.791 -21.116 -27.195 1.00 44.29 348 LYS A C 1
ATOM 5986 O O . LYS A 1 348 ? -0.301 -21.112 -26.608 1.00 44.84 348 LYS A O 1
ATOM 6022 N N . THR A 1 349 ? 1.707 -20.172 -27.014 1.00 43.87 349 THR A N 1
ATOM 6023 C CA . THR A 1 349 ? 1.411 -18.984 -26.212 1.00 45.74 349 THR A CA 1
ATOM 6024 C C . THR A 1 349 ? 0.254 -18.213 -26.811 1.00 42.99 349 THR A C 1
ATOM 6025 O O . THR A 1 349 ? -0.703 -17.903 -26.123 1.00 42.08 349 THR A O 1
ATOM 6036 N N . TYR A 1 350 ? 0.332 -17.953 -28.107 1.00 45.47 350 TYR A N 1
ATOM 6037 C CA . TYR A 1 350 ? -0.734 -17.273 -28.837 1.00 50.04 350 TYR A CA 1
ATOM 6038 C C . TYR A 1 350 ? -2.075 -18.021 -28.767 1.00 47.56 350 TYR A C 1
ATOM 6039 O O . TYR A 1 350 ? -3.137 -17.411 -28.801 1.00 47.62 350 TYR A O 1
ATOM 6057 N N . HIS A 1 351 ? -2.019 -19.337 -28.584 1.00 50.05 351 HIS A N 1
ATOM 6058 C CA . HIS A 1 351 ? -3.230 -20.162 -28.520 1.00 47.92 351 HIS A CA 1
ATOM 6059 C C . HIS A 1 351 ? -3.783 -20.267 -27.093 1.00 46.63 351 HIS A C 1
ATOM 6060 O O . HIS A 1 351 ? -4.888 -20.752 -26.881 1.00 41.94 351 HIS A O 1
ATOM 6075 N N . ASP A 1 352 ? -3.083 -19.668 -26.133 1.00 42.72 352 ASP A N 1
ATOM 6076 C CA . ASP A 1 352 ? -3.515 -19.690 -24.745 1.00 41.47 352 ASP A CA 1
ATOM 6077 C C . ASP A 1 352 ? -4.621 -18.652 -24.487 1.00 42.14 352 ASP A C 1
ATOM 6078 O O . ASP A 1 352 ? -4.415 -17.453 -24.699 1.00 44.28 352 ASP A O 1
ATOM 6087 N N . GLY A 1 353 ? -5.700 -19.080 -23.847 1.00 39.87 353 GLY A N 1
ATOM 6088 C CA . GLY A 1 353 ? -6.821 -18.177 -23.558 1.00 44.59 353 GLY A CA 1
ATOM 6089 C C . GLY A 1 353 ? -6.473 -16.977 -22.677 1.00 43.97 353 GLY A C 1
ATOM 6090 O O . GLY A 1 353 ? -7.206 -15.977 -22.660 1.00 43.79 353 GLY A O 1
ATOM 6094 N N . LEU A 1 354 ? -5.365 -17.068 -21.941 1.00 39.62 354 LEU A N 1
ATOM 6095 C CA . LEU A 1 354 ? -4.976 -16.012 -21.013 1.00 43.39 354 LEU A CA 1
ATOM 6096 C C . LEU A 1 354 ? -4.600 -14.733 -21.719 1.00 42.95 354 LEU A C 1
ATOM 6097 O O . LEU A 1 354 ? -4.728 -13.640 -21.159 1.00 44.43 354 LEU A O 1
ATOM 6113 N N . ILE A 1 355 ? -4.098 -14.883 -22.937 1.00 42.68 355 ILE A N 1
ATOM 6114 C CA . ILE A 1 355 ? -3.686 -13.758 -23.766 1.00 50.29 355 ILE A CA 1
ATOM 6115 C C . ILE A 1 355 ? -4.764 -12.684 -23.841 1.00 47.43 355 ILE A C 1
ATOM 6116 O O . ILE A 1 355 ? -4.451 -11.495 -23.775 1.00 45.44 355 ILE A O 1
ATOM 6132 N N . ALA A 1 356 ? -6.025 -13.101 -23.856 1.00 42.72 356 ALA A N 1
ATOM 6133 C CA . ALA A 1 356 ? -7.153 -12.167 -23.890 1.00 45.12 356 ALA A CA 1
ATOM 6134 C C . ALA A 1 356 ? -7.206 -11.178 -22.711 1.00 45.54 356 ALA A C 1
ATOM 6135 O O . ALA A 1 356 ? -7.884 -10.163 -22.801 1.00 46.83 356 ALA A O 1
ATOM 6142 N N . PHE A 1 357 ? -6.572 -11.513 -21.588 1.00 44.08 357 PHE A N 1
ATOM 6143 C CA . PHE A 1 357 ? -6.598 -10.658 -20.395 1.00 44.51 357 PHE A CA 1
ATOM 6144 C C . PHE A 1 357 ? -5.369 -9.759 -20.283 1.00 42.93 357 PHE A C 1
ATOM 6145 O O . PHE A 1 357 ? -5.362 -8.799 -19.507 1.00 44.95 357 PHE A O 1
ATOM 6162 N N . ASN A 1 358 ? -4.306 -10.099 -21.008 1.00 42.84 358 ASN A N 1
ATOM 6163 C CA . ASN A 1 358 ? -3.122 -9.252 -21.051 1.00 40.61 358 ASN A CA 1
ATOM 6164 C C . ASN A 1 358 ? -3.511 -7.857 -21.566 1.00 43.09 358 ASN A C 1
ATOM 6165 O O . ASN A 1 358 ? -4.469 -7.717 -22.332 1.00 41.67 358 ASN A O 1
ATOM 6176 N N . PRO A 1 359 ? -2.876 -6.804 -21.022 1.00 41.79 359 PRO A N 1
ATOM 6177 C CA . PRO A 1 35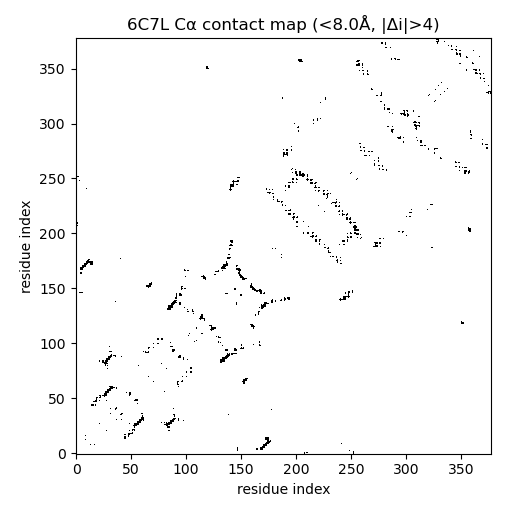9 ? -3.302 -5.453 -21.403 1.00 45.16 359 PRO A CA 1
ATOM 6178 C C . PRO A 1 359 ? -3.037 -5.142 -22.877 1.00 53.13 359 PRO A C 1
ATOM 6179 O O . PRO A 1 359 ? -3.612 -4.197 -23.420 1.00 53.83 359 PRO A O 1
ATOM 6190 N N . VAL A 1 360 ? -2.153 -5.933 -23.492 1.00 49.87 360 VAL A N 1
ATOM 6191 C CA . VAL A 1 360 ? -1.888 -5.924 -24.929 1.00 55.36 360 VAL A CA 1
ATOM 6192 C C . VAL A 1 360 ? -2.131 -7.323 -25.512 1.00 53.71 360 VAL A C 1
ATOM 6193 O O . VAL A 1 360 ? -1.629 -8.312 -24.970 1.00 51.76 360 VAL A O 1
ATOM 6206 N N . GLU A 1 361 ? -2.785 -7.394 -26.669 1.00 56.11 361 GLU A N 1
ATOM 6207 C CA . GLU A 1 361 ? -2.901 -8.662 -27.419 1.00 65.78 361 GLU A CA 1
ATOM 6208 C C . GLU A 1 361 ? -1.718 -8.794 -28.362 1.00 58.79 361 GLU A C 1
ATOM 6209 O O . GLU A 1 361 ? -1.621 -8.039 -29.319 1.00 66.54 361 GLU A O 1
ATOM 6221 N N . PRO A 1 362 ? -0.782 -9.705 -28.067 1.00 57.12 362 PRO A N 1
ATOM 6222 C CA . PRO A 1 362 ? 0.408 -9.813 -28.911 1.00 57.69 362 PRO A CA 1
ATOM 6223 C C . PRO A 1 362 ? 0.230 -10.754 -30.100 1.00 59.32 362 PRO A C 1
ATOM 6224 O O . PRO A 1 362 ? -0.385 -11.806 -29.968 1.00 60.36 362 PRO A O 1
ATOM 6235 N N . LYS A 1 363 ? 0.904 -10.451 -31.200 1.00 65.32 363 LYS A N 1
ATOM 6236 C CA . LYS A 1 363 ? 0.923 -11.347 -32.352 1.00 69.22 363 LYS A CA 1
ATOM 6237 C C . LYS A 1 363 ? 1.934 -12.478 -32.164 1.00 61.98 363 LYS A C 1
ATOM 6238 O O . LYS A 1 363 ? 2.903 -12.334 -31.428 1.00 56.34 363 LYS A O 1
ATOM 6257 N N . PRO A 1 364 ? 1.717 -13.614 -32.841 1.00 62.27 364 PRO A N 1
ATOM 6258 C CA . PRO A 1 364 ? 2.655 -14.730 -32.697 1.00 60.17 364 PRO A CA 1
ATOM 6259 C C . PRO A 1 364 ? 4.108 -14.321 -32.962 1.00 59.38 364 PRO A C 1
ATOM 6260 O O . PRO A 1 364 ? 5.008 -14.759 -32.239 1.00 56.01 364 PRO A O 1
ATOM 6271 N N . GLU A 1 365 ? 4.318 -13.441 -33.943 1.00 59.55 365 GLU A N 1
ATOM 6272 C CA . GLU A 1 365 ? 5.654 -12.915 -34.243 1.00 61.49 365 GLU A CA 1
ATOM 6273 C C . GLU A 1 365 ? 6.226 -12.070 -33.118 1.00 55.36 365 GLU A C 1
ATOM 6274 O O . GLU A 1 365 ? 7.422 -12.141 -32.828 1.00 53.95 365 GLU A O 1
ATOM 6286 N N . GLU A 1 366 ? 5.395 -11.211 -32.535 1.00 56.93 366 GLU A N 1
ATOM 6287 C CA . GLU A 1 366 ? 5.818 -10.414 -31.387 1.00 54.29 366 GLU A CA 1
ATOM 6288 C C . GLU A 1 366 ? 6.248 -11.314 -30.220 1.00 48.66 366 GLU A C 1
ATOM 6289 O O . GLU A 1 366 ? 7.296 -11.105 -29.617 1.00 49.78 366 GLU A O 1
ATOM 6301 N N . ILE A 1 367 ? 5.456 -12.341 -29.939 1.00 48.74 367 ILE A N 1
ATOM 6302 C CA . ILE A 1 367 ? 5.774 -13.279 -28.864 1.00 46.20 367 ILE A CA 1
ATOM 6303 C C . ILE A 1 367 ? 7.094 -13.983 -29.184 1.00 45.53 367 ILE A C 1
ATOM 6304 O O . ILE A 1 367 ? 7.956 -14.124 -28.312 1.00 45.21 367 ILE A O 1
ATOM 6320 N N . LYS A 1 368 ? 7.287 -14.352 -30.447 1.00 52.30 368 LYS A N 1
ATOM 6321 C CA . LYS A 1 368 ? 8.538 -14.987 -30.866 1.00 56.37 368 LYS A CA 1
ATOM 6322 C C . LYS A 1 368 ? 9.717 -14.044 -30.660 1.00 53.28 368 LYS A C 1
ATOM 6323 O O . LYS A 1 368 ? 10.717 -14.402 -30.012 1.00 53.89 368 LYS A O 1
ATOM 6342 N N . GLU A 1 369 ? 9.563 -12.810 -31.135 1.00 55.92 369 GLU A N 1
ATOM 6343 C CA . GLU A 1 369 ? 10.571 -11.784 -30.898 1.00 55.88 369 GLU A CA 1
ATOM 6344 C C . GLU A 1 369 ? 10.811 -11.563 -29.405 1.00 54.83 369 GLU A C 1
ATOM 6345 O O . GLU A 1 369 ? 11.958 -11.393 -28.977 1.00 49.82 369 GLU A O 1
ATOM 6357 N N . LEU A 1 370 ? 9.741 -11.626 -28.606 1.00 52.01 370 LEU A N 1
ATOM 6358 C CA . LEU A 1 370 ? 9.866 -11.465 -27.156 1.00 49.21 370 LEU A CA 1
ATOM 6359 C C . LEU A 1 370 ? 10.701 -12.576 -26.529 1.00 47.54 370 LEU A C 1
ATOM 6360 O O . LEU A 1 370 ? 11.534 -12.324 -25.656 1.00 52.40 370 LEU A O 1
ATOM 6376 N N . TYR A 1 371 ? 10.451 -13.816 -26.932 1.00 49.18 371 TYR A N 1
ATOM 6377 C CA . TYR A 1 371 ? 11.251 -14.937 -26.444 1.00 46.51 371 TYR A CA 1
ATOM 6378 C C . TYR A 1 371 ? 12.728 -14.728 -26.813 1.00 48.64 371 TYR A C 1
ATOM 6379 O O . TYR A 1 371 ? 13.630 -15.036 -26.032 1.00 48.48 371 TYR A O 1
ATOM 6397 N N . LEU A 1 372 ? 12.972 -14.241 -28.026 1.00 53.89 372 LEU A N 1
ATOM 6398 C CA . LEU A 1 372 ? 14.339 -14.085 -28.506 1.00 59.21 372 LEU A CA 1
ATOM 6399 C C . LEU A 1 372 ? 15.042 -12.968 -27.748 1.00 56.70 372 LEU A C 1
ATOM 6400 O O . LEU A 1 372 ? 16.160 -13.145 -27.278 1.00 55.32 372 LEU A O 1
ATOM 6416 N N . LYS A 1 373 ? 14.329 -11.874 -27.502 1.00 54.85 373 LYS A N 1
ATOM 6417 C CA . LYS A 1 373 ? 14.879 -10.786 -26.708 1.00 51.75 373 LYS A CA 1
ATOM 6418 C C . LYS A 1 373 ? 15.263 -11.232 -25.297 1.00 49.35 373 LYS A C 1
ATOM 6419 O O . LYS A 1 373 ? 16.321 -10.879 -24.801 1.00 48.84 373 LYS A O 1
ATOM 6438 N N . ALA A 1 374 ? 14.414 -12.023 -24.652 1.00 47.98 374 ALA A N 1
ATOM 6439 C CA . ALA A 1 374 ? 14.731 -12.531 -23.315 1.00 46.47 374 ALA A CA 1
ATOM 6440 C C . ALA A 1 374 ? 15.943 -13.458 -23.351 1.00 49.75 374 ALA A C 1
ATOM 6441 O O . ALA A 1 374 ? 16.742 -13.511 -22.402 1.00 49.51 374 ALA A O 1
ATOM 6448 N N . TYR A 1 375 ? 16.058 -14.233 -24.420 1.00 50.86 375 TYR A N 1
ATOM 6449 C CA . TYR A 1 375 ? 17.231 -15.090 -24.577 1.00 57.07 375 TYR A CA 1
ATOM 6450 C C . TYR A 1 375 ? 18.534 -14.288 -24.698 1.00 54.15 375 TYR A C 1
ATOM 6451 O O . TYR A 1 375 ? 19.527 -14.613 -24.041 1.00 52.59 375 TYR A O 1
ATOM 6469 N N . ARG A 1 376 ? 18.527 -13.224 -25.494 1.00 56.84 376 ARG A N 1
ATOM 6470 C CA . ARG A 1 376 ? 19.733 -12.386 -25.643 1.00 57.90 376 ARG A CA 1
ATOM 6471 C C . ARG A 1 376 ? 20.112 -11.740 -24.309 1.00 62.93 376 ARG A C 1
ATOM 6472 O O . ARG A 1 376 ? 21.257 -11.333 -24.102 1.00 60.33 376 ARG A O 1
ATOM 6493 N N . GLY A 1 377 ? 19.110 -11.551 -23.452 1.00 63.32 377 GLY A N 1
ATOM 6494 C CA . GLY A 1 377 ? 19.331 -11.374 -22.028 1.00 62.08 377 GLY A CA 1
ATOM 6495 C C . GLY A 1 377 ? 19.910 -10.030 -21.637 1.00 61.43 377 GLY A C 1
ATOM 6496 O O . GLY A 1 377 ? 20.574 -9.922 -20.611 1.00 66.46 377 GLY A O 1
ATOM 6500 N N . GLU A 1 378 ? 19.635 -8.990 -22.411 1.00 68.54 378 GLU A N 1
ATOM 6501 C CA . GLU A 1 378 ? 20.126 -7.662 -22.047 1.00 79.99 378 GLU A CA 1
ATOM 6502 C C . GLU A 1 378 ? 19.081 -6.855 -21.268 1.00 83.46 378 GLU A C 1
ATOM 6503 O O . GLU A 1 378 ? 17.867 -7.085 -21.345 1.00 80.56 378 GLU A O 1
#

Nearest PDB structures (foldseek):
  6c7l-assembly1_A-2  TM=1.002E+00  e=2.737E-68  Thermococcus thioreducens
  7qlq-assembly1_BBB  TM=9.103E-01  e=3.774E-28  Escherichia coli str. K-12 substr. MG1655
  5br4-assembly1_B  TM=9.104E-01  e=7.616E-28  Escherichia coli
  7qnf-assembly1_AAA  TM=9.096E-01  e=7.616E-28  Escherichia coli str. K-12 substr. MG1655
  2bl4-assembly1_A  TM=9.118E-01  e=4.632E-27  Escherichia coli

Foldseek 3Di:
DADFQADEAADAPQLLCLLVVCQVWAEEEEEEEPVCVVVCVVVVNCVSVVVNNHHYDYDYHADPAAAPVVLVVCLVVCVVRPGLAYEFYEALQSLLNRLVSLLCNQPVVDDPQQQKAQFPPRDHDHRDARRRAYEYEYLALHQLQQTAQKHWHDYPNGIIMHGDPNSGHHYYYQHLVRNLPDQLVRLLLSLLNLQQLLLFLLAWQQQDPVLVVLSLLLNLLSLVQSLVVSVRDSVSSSSSSVSSNSSSSSCSGSNGELLQLLLVLVCVLDDSSLSSLLLVLLLLVVLVVPDVSSFVSLQVSQVSNPHGTNVSSSVSSVVVCVSSVRDQSCVRDPDVVCLVSLQVSLVSSLRHPRLNGHSDNDDSVVSSVSSVVSNVPD

B-factor: mean 42.9, std 14.18, range [20.22, 107.99]

Solvent-accessible surface area: 15890 Å² total; per-residue (Å²): 215,75,98,66,75,5,129,55,16,97,17,110,48,6,3,47,110,0,22,134,21,0,163,74,37,106,80,0,1,0,0,0,19,16,37,2,129,186,90,28,5,10,61,45,0,38,84,62,0,115,139,36,51,6,107,23,62,26,26,37,50,24,59,89,75,8,17,2,71,40,0,94,130,25,18,70,109,0,98,131,31,29,5,58,0,0,0,0,0,0,14,14,36,6,0,21,5,0,0,0,0,3,0,25,41,31,3,87,126,32,82,17,48,89,6,3,57,75,39,140,131,38,194,56,93,125,20,55,193,7,148,8,67,0,1,0,0,6,9,28,2,3,40,0,8,4,1,6,7,35,1,43,0,62,84,64,58,70,88,37,39,0,88,10,79,46,0,0,0,28,4,0,0,3,3,0,103,0,0,57,46,16,77,78,117,59,2,21,19,17,0,1,16,0,5,1,10,0,1,7,1,18,4,2,114,67,26,24,105,130,1,21,66,66,0,20,116,0,0,87,16,0,71,178,40,1,37,96,2,14,177,44,52,113,82,0,9,4,103,3,2,47,0,4,4,39,0,0,7,0,28,26,17,0,112,12,2,0,0,35,0,1,0,39,49,0,21,98,16,22,72,76,6,8,0,2,1,12,0,0,3,12,1,0,67,22,3,21,86,109,16,95,74,0,103,108,32,3,4,49,0,0,119,77,24,65,82,110,61,7,172,44,0,27,88,13,3,57,100,12,12,143,138,19,50,20,33,115,1,36,129,60,20,75,104,132,52,2,45,84,87,4,84,110,6,1,67,103,0,85,44,20,35,34,12,55,39,2,20,16,88,2,124,37,115,34,0,52,82,10,0,46,71,1,37,141,10,182